Protein AF-0000000085142571 (afdb_homodimer)

pLDDT: mean 86.68, std 14.61, range [36.44, 98.44]

Nearest PDB structures (foldseek):
  4x43-assembly1_A  TM=5.283E-01  e=1.039E+00  Escherichia coli K-12
  8cht-assembly2_B  TM=5.221E-01  e=3.165E+00  Homo sapiens
  8cht-assembly1_A  TM=5.133E-01  e=3.912E+00  Homo sapiens
  7ph9-assembly1_n  TM=3.260E-01  e=3.337E+00  Mycoplasmoides pneumoniae M129
  4x43-assembly1_A  TM=5.285E-01  e=1.213E+00  Escherichia coli K-12

Radius of gyration: 25.86 Å; Cα contacts (8 Å, |Δi|>4): 645; chains: 2; bounding box: 48×78×52 Å

Solvent-accessible surface area (backbone atoms only — not comparable to full-atom values): 22978 Å² total; per-residue (Å²): 127,81,71,78,67,55,71,68,52,44,51,52,36,44,64,68,54,64,70,71,61,43,35,54,65,55,51,48,50,47,40,29,74,77,50,57,31,42,82,41,68,65,66,45,51,49,84,49,53,63,73,64,31,57,56,51,68,77,90,43,46,77,48,39,33,32,30,62,48,61,61,52,44,51,50,29,34,22,66,75,51,73,29,59,67,49,37,48,52,50,49,46,52,52,49,51,52,51,51,58,50,30,73,70,36,83,79,61,62,54,67,70,52,48,47,51,44,27,65,67,74,65,47,57,73,85,50,34,53,36,50,48,52,54,46,29,14,73,69,50,54,26,30,35,42,39,35,28,32,54,97,62,22,29,45,33,67,48,64,41,33,78,46,24,59,62,60,43,46,51,43,31,25,65,49,35,47,34,65,78,51,92,87,52,54,90,63,36,71,49,20,48,82,92,37,83,84,29,65,54,33,46,50,20,45,51,34,14,40,75,70,62,69,72,127,80,71,80,66,55,71,68,54,44,52,51,37,44,65,70,53,63,72,71,63,43,34,55,66,54,51,49,51,47,40,30,74,76,50,57,32,42,81,41,67,65,66,45,51,51,82,49,51,64,72,63,30,58,58,52,70,77,90,44,47,77,49,40,33,31,30,60,49,61,60,52,45,52,50,28,34,22,66,75,51,72,29,60,68,49,37,47,51,50,49,47,52,52,47,51,51,50,52,59,51,30,73,70,37,86,77,60,60,53,68,70,52,46,44,50,45,27,66,70,74,63,46,57,75,86,50,34,49,37,51,48,50,53,47,29,14,73,67,50,54,27,31,34,40,40,34,28,33,54,97,64,22,29,46,35,68,48,62,42,33,79,45,24,59,63,59,42,48,51,44,30,24,65,50,36,48,35,64,79,50,92,88,52,55,90,60,37,72,48,21,48,81,90,37,83,84,29,66,56,32,46,51,21,45,51,34,14,39,77,70,62,68,72

Sequence (428 aa):
MTAPGSTADLVRRWESAARPNPTATDVGSLLEECYRARPLAREILSGGHLQHDEELRNHTEKVLWTVTDTVTLLHFARHAFGSLDAYLLHLESEREDADAAAEWDEGAERADVAYWTGLESQVPEEDHPYGLVLTQHALGQRVTAILEVEDGAVTGFKVEGVLGQMVDEHLEGLVGFPEPDPDFGEAVPVMRRGDPDDEMFVRHLRHAARLGLIMTAPGSTADLVRRWESAARPNPTATDVGSLLEECYRARPLAREILSGGHLQHDEELRNHTEKVLWTVTDTVTLLHFARHAFGSLDAYLLHLESEREDADAAAEWDEGAERADVAYWTGLESQVPEEDHPYGLVLTQHALGQRVTAILEVEDGAVTGFKVEGVLGQMVDEHLEGLVGFPEPDPDFGEAVPVMRRGDPDDEMFVRHLRHAARLGLI

Foldseek 3Di:
DPDPDDLVVLLVVCVVLVDDFAFPVVLVVVCCVVQVKDWDDPLLCPDCNQCVPQQDDNVFDKTKIKHQDPVSLLVLLCVVQVHSVSSVVVVVVVVVVVVVVVVVVPPDDDLLCVLVVCLVPNPDPSNNSNSVQLSCQAVSRMKMKIFTDDPRGTQDIDITHPSCVVVVLLCLQRHNHDDDDPVRRPNHDHFDRSDSPTPSNSSNSVSVVVVVSD/DPDPDDLVVLLVVCVVLVDDFAFPVVLQVVCCVVQVKDWDDPLLCPDCNQCPPQQDDNVFDKTKIKHQDPVSLLVLLCVVQVHSVSSVVVVVVVVVVVVVVVVVVPPDDDLLCVLVVCLVPNPDPSNNSNSVQLSCQAVSRMKMKIFTDDPRGTQDIDMTHPSCVVVVLLCLQRHNHDDDDPVRGPNHDHFDRSDSPTPSNSSNSVSVVVVVSD

Structure (mmCIF, N/CA/C/O backbone):
data_AF-0000000085142571-model_v1
#
loop_
_entity.id
_entity.type
_entity.pdbx_description
1 polymer 'Uncharacterized protein'
#
loop_
_atom_site.group_PDB
_atom_site.id
_atom_site.type_symbol
_atom_site.label_atom_id
_atom_site.label_alt_id
_atom_site.label_comp_id
_atom_site.label_asym_id
_atom_site.label_entity_id
_atom_site.label_seq_id
_atom_site.pdbx_PDB_ins_code
_atom_site.Cartn_x
_atom_site.Cartn_y
_atom_site.Cartn_z
_atom_site.occupancy
_atom_site.B_iso_or_equiv
_atom_site.auth_seq_id
_atom_site.auth_comp_id
_atom_site.auth_asym_id
_atom_site.auth_atom_id
_atom_site.pdbx_PDB_model_num
ATOM 1 N N . MET A 1 1 ? -23.984 17.219 11.289 1 37.28 1 MET A N 1
ATOM 2 C CA . MET A 1 1 ? -23.031 18.297 11.469 1 37.28 1 MET A CA 1
ATOM 3 C C . MET A 1 1 ? -23.656 19.641 11.102 1 37.28 1 MET A C 1
ATOM 5 O O . MET A 1 1 ? -24.219 19.797 10.016 1 37.28 1 MET A O 1
ATOM 9 N N . THR A 1 2 ? -24.078 20.375 12.023 1 44.19 2 THR A N 1
ATOM 10 C CA . THR A 1 2 ? -24.75 21.656 11.82 1 44.19 2 THR A CA 1
ATOM 11 C C . THR A 1 2 ? -24 22.5 10.789 1 44.19 2 THR A C 1
ATOM 13 O O . THR A 1 2 ? -22.781 22.469 10.727 1 44.19 2 THR A O 1
ATOM 16 N N . ALA A 1 3 ? -24.609 22.906 9.719 1 53.22 3 ALA A N 1
ATOM 17 C CA . ALA A 1 3 ? -24.125 23.812 8.672 1 53.22 3 ALA A CA 1
ATOM 18 C C . ALA A 1 3 ? -23.25 24.906 9.25 1 53.22 3 ALA A C 1
ATOM 20 O O . ALA A 1 3 ? -23.547 25.453 10.312 1 53.22 3 ALA A O 1
ATOM 21 N N . PRO A 1 4 ? -21.922 24.906 8.789 1 61.03 4 PRO A N 1
ATOM 22 C CA . PRO A 1 4 ? -21.109 26 9.344 1 61.03 4 PRO A CA 1
ATOM 23 C C . PRO A 1 4 ? -21.812 27.359 9.289 1 61.03 4 PRO A C 1
ATOM 25 O O . PRO A 1 4 ? -22.641 27.594 8.398 1 61.03 4 PRO A O 1
ATOM 28 N N . GLY A 1 5 ? -22.219 27.922 10.422 1 70.31 5 GLY A N 1
ATOM 29 C CA . GLY A 1 5 ? -22.766 29.266 10.508 1 70.31 5 GLY A CA 1
ATOM 30 C C . GLY A 1 5 ? -22.094 30.234 9.555 1 70.31 5 GLY A C 1
ATOM 31 O O . GLY A 1 5 ? -21.203 29.859 8.789 1 70.31 5 GLY A O 1
ATOM 32 N N . SER A 1 6 ? -22.562 31.5 9.406 1 89.12 6 SER A N 1
ATOM 33 C CA . SER A 1 6 ? -21.969 32.562 8.602 1 89.12 6 SER A CA 1
ATOM 34 C C . SER A 1 6 ? -20.531 32.812 9.016 1 89.12 6 SER A C 1
ATOM 36 O O . SER A 1 6 ? -20.094 32.406 10.094 1 89.12 6 SER A O 1
ATOM 38 N N . THR A 1 7 ? -19.766 33.375 8.078 1 92.88 7 THR A N 1
ATOM 39 C CA . THR A 1 7 ? -18.391 33.719 8.367 1 92.88 7 THR A CA 1
ATOM 40 C C . THR A 1 7 ? -18.297 34.562 9.633 1 92.88 7 THR A C 1
ATOM 42 O O . THR A 1 7 ? -17.422 34.375 10.469 1 92.88 7 THR A O 1
ATOM 45 N N . ALA A 1 8 ? -19.188 35.469 9.727 1 91.62 8 ALA A N 1
ATOM 46 C CA . ALA A 1 8 ? -19.219 36.344 10.898 1 91.62 8 ALA A CA 1
ATOM 47 C C . ALA A 1 8 ? -19.406 35.531 12.18 1 91.62 8 ALA A C 1
ATOM 49 O O . ALA A 1 8 ? -18.781 35.812 13.203 1 91.62 8 ALA A O 1
ATOM 50 N N . ASP A 1 9 ? -20.281 34.625 12.141 1 94.5 9 ASP A N 1
ATOM 51 C CA . ASP A 1 9 ? -20.516 33.75 13.281 1 94.5 9 ASP A CA 1
ATOM 52 C C . ASP A 1 9 ? -19.281 32.938 13.617 1 94.5 9 ASP A C 1
ATOM 54 O O . ASP A 1 9 ? -18.922 32.781 14.789 1 94.5 9 ASP A O 1
ATOM 58 N N . LEU A 1 10 ? -18.641 32.469 12.672 1 95.38 10 LEU A N 1
ATOM 59 C CA . LEU A 1 10 ? -17.438 31.672 12.867 1 95.38 10 LEU A CA 1
ATOM 60 C C . LEU A 1 10 ? -16.344 32.5 13.531 1 95.38 10 LEU A C 1
ATOM 62 O O . LEU A 1 10 ? -15.648 32.031 14.43 1 95.38 10 LEU A O 1
ATOM 66 N N . VAL A 1 11 ? -16.188 33.719 13.07 1 95 11 VAL A N 1
ATOM 67 C CA . VAL A 1 11 ? -15.164 34.594 13.625 1 95 11 VAL A CA 1
ATOM 68 C C . VAL A 1 11 ? -15.461 34.875 15.102 1 95 11 VAL A C 1
ATOM 70 O O . VAL A 1 11 ? -14.555 34.812 15.938 1 95 11 VAL A O 1
ATOM 73 N N . ARG A 1 12 ? -16.719 35.094 15.375 1 94.5 12 ARG A N 1
ATOM 74 C CA . ARG A 1 12 ? -17.125 35.344 16.766 1 94.5 12 ARG A CA 1
ATOM 75 C C . ARG A 1 12 ? -16.797 34.125 17.641 1 94.5 12 ARG A C 1
ATOM 77 O O . ARG A 1 12 ? -16.266 34.281 18.734 1 94.5 12 ARG A O 1
ATOM 84 N N . ARG A 1 13 ? -17.141 33 17.188 1 95.25 13 ARG A N 1
ATOM 85 C CA . ARG A 1 13 ? -16.875 31.766 17.938 1 95.25 13 ARG A CA 1
ATOM 86 C C . ARG A 1 13 ? -15.375 31.594 18.156 1 95.25 13 ARG A C 1
ATOM 88 O O . ARG A 1 13 ? -14.945 31.156 19.219 1 95.25 13 ARG A O 1
ATOM 95 N N . TRP A 1 14 ? -14.648 31.859 17.141 1 95.12 14 TRP A N 1
ATOM 96 C CA . TRP A 1 14 ? -13.195 31.734 17.203 1 95.12 14 TRP A CA 1
ATOM 97 C C . TRP A 1 14 ? -12.602 32.688 18.234 1 95.12 14 TRP A C 1
ATOM 99 O O . TRP A 1 14 ? -11.773 32.281 19.047 1 95.12 14 TRP A O 1
ATOM 109 N N . GLU A 1 15 ? -13.031 33.938 18.219 1 94.31 15 GLU A N 1
ATOM 110 C CA . GLU A 1 15 ? -12.57 34.938 19.172 1 94.31 15 GLU A CA 1
ATOM 111 C C . GLU A 1 15 ? -12.922 34.5 20.609 1 94.31 15 GLU A C 1
ATOM 113 O O . GLU A 1 15 ? -12.117 34.688 21.531 1 94.31 15 GLU A O 1
ATOM 118 N N . SER A 1 16 ? -14.016 33.906 20.703 1 93.88 16 SER A N 1
ATOM 119 C CA . SER A 1 16 ? -14.492 33.5 22.016 1 93.88 16 SER A CA 1
ATOM 120 C C . SER A 1 16 ? -13.719 32.312 22.531 1 93.88 16 SER A C 1
ATOM 122 O O . SER A 1 16 ? -13.445 32.219 23.734 1 93.88 16 SER A O 1
ATOM 124 N N . ALA A 1 17 ? -13.438 31.406 21.688 1 92.25 17 ALA A N 1
ATOM 125 C CA . ALA A 1 17 ? -12.734 30.188 22.078 1 92.25 17 ALA A CA 1
ATOM 126 C C . ALA A 1 17 ? -11.305 30.5 22.516 1 92.25 17 ALA A C 1
ATOM 128 O O . ALA A 1 17 ? -10.781 29.859 23.438 1 92.25 17 ALA A O 1
ATOM 129 N N . ALA A 1 18 ? -10.648 31.484 21.859 1 87.38 18 ALA A N 1
ATOM 130 C CA . ALA A 1 18 ? -9.289 31.922 22.188 1 87.38 18 ALA A CA 1
ATOM 131 C C . ALA A 1 18 ? -8.367 30.734 22.422 1 87.38 18 ALA A C 1
ATOM 133 O O . ALA A 1 18 ? -7.664 30.656 23.438 1 87.38 18 ALA A O 1
ATOM 134 N N . ARG A 1 19 ? -8.312 29.906 21.547 1 88 19 ARG A N 1
ATOM 135 C CA . ARG A 1 19 ? -7.543 28.672 21.719 1 88 19 ARG A CA 1
ATOM 136 C C . ARG A 1 19 ? -6.09 28.891 21.312 1 88 19 ARG A C 1
ATOM 138 O O . ARG A 1 19 ? -5.805 29.359 20.219 1 88 19 ARG A O 1
ATOM 145 N N . PRO A 1 20 ? -5.305 28.531 22.234 1 91 20 PRO A N 1
ATOM 146 C CA . PRO A 1 20 ? -3.896 28.578 21.828 1 91 20 PRO A CA 1
ATOM 147 C C . PRO A 1 20 ? -3.531 27.484 20.844 1 91 20 PRO A C 1
ATOM 149 O O . PRO A 1 20 ? -4.258 26.484 20.703 1 91 20 PRO A O 1
ATOM 152 N N . ASN A 1 21 ? -2.402 27.75 20.172 1 94.94 21 ASN A N 1
ATOM 153 C CA . ASN A 1 21 ? -1.902 26.672 19.312 1 94.94 21 ASN A CA 1
ATOM 154 C C . ASN A 1 21 ? -1.545 25.422 20.141 1 94.94 21 ASN A C 1
ATOM 156 O O . ASN A 1 21 ? -0.996 25.531 21.234 1 94.94 21 ASN A O 1
ATOM 160 N N . PRO A 1 22 ? -1.848 24.281 19.547 1 96.94 22 PRO A N 1
ATOM 161 C CA . PRO A 1 22 ? -1.506 23.031 20.25 1 96.94 22 PRO A CA 1
ATOM 162 C C . PRO A 1 22 ? -0.006 22.75 20.25 1 96.94 22 PRO A C 1
ATOM 164 O O . PRO A 1 22 ? 0.717 23.234 19.375 1 96.94 22 PRO A O 1
ATOM 167 N N . THR A 1 23 ? 0.436 22 21.234 1 97.5 23 THR A N 1
ATOM 168 C CA . THR A 1 23 ? 1.826 21.547 21.266 1 97.5 23 THR A CA 1
ATOM 169 C C . THR A 1 23 ? 2.057 20.406 20.281 1 97.5 23 THR A C 1
ATOM 171 O O . THR A 1 23 ? 1.104 19.797 19.812 1 97.5 23 THR A O 1
ATOM 174 N N . ALA A 1 24 ? 3.334 20.172 19.984 1 96.81 24 ALA A N 1
ATOM 175 C CA . ALA A 1 24 ? 3.678 19.047 19.125 1 96.81 24 ALA A CA 1
ATOM 176 C C . ALA A 1 24 ? 3.191 17.734 19.719 1 96.81 24 ALA A C 1
ATOM 178 O O . ALA A 1 24 ? 2.748 16.844 19 1 96.81 24 ALA A O 1
ATOM 179 N N . THR A 1 25 ? 3.262 17.641 21 1 96.12 25 THR A N 1
ATOM 180 C CA . THR A 1 25 ? 2.82 16.438 21.688 1 96.12 25 THR A CA 1
ATOM 181 C C . THR A 1 25 ? 1.311 16.266 21.562 1 96.12 25 THR A C 1
ATOM 183 O O . THR A 1 25 ? 0.832 15.148 21.312 1 96.12 25 THR A O 1
ATOM 186 N N . ASP A 1 26 ? 0.555 17.328 21.672 1 96.19 26 ASP A N 1
ATOM 187 C CA . ASP A 1 26 ? -0.895 17.281 21.5 1 96.19 26 ASP A CA 1
ATOM 188 C C . ASP A 1 26 ? -1.276 16.781 20.109 1 96.19 26 ASP A C 1
ATOM 190 O O . ASP A 1 26 ? -2.131 15.914 19.969 1 96.19 26 ASP A O 1
ATOM 194 N N . VAL A 1 27 ? -0.644 17.391 19.188 1 97.88 27 VAL A N 1
ATOM 195 C CA . VAL A 1 27 ? -0.959 17.047 17.812 1 97.88 27 VAL A CA 1
ATOM 196 C C . VAL A 1 27 ? -0.549 15.602 17.531 1 97.88 27 VAL A C 1
ATOM 198 O O . VAL A 1 27 ? -1.288 14.859 16.875 1 97.88 27 VAL A O 1
ATOM 201 N N . GLY A 1 28 ? 0.648 15.227 18 1 96.69 28 GLY A N 1
ATOM 202 C CA . GLY A 1 28 ? 1.093 13.852 17.859 1 96.69 28 GLY A CA 1
ATOM 203 C C . GLY A 1 28 ? 0.12 12.844 18.438 1 96.69 28 GLY A C 1
ATOM 204 O O . GLY A 1 28 ? -0.197 11.836 17.797 1 96.69 28 GLY A O 1
ATOM 205 N N . SER A 1 29 ? -0.349 13.125 19.625 1 96.38 29 SER A N 1
ATOM 206 C CA . SER A 1 29 ? -1.313 12.242 20.281 1 96.38 29 SER A CA 1
ATOM 207 C C . SER A 1 29 ? -2.596 12.125 19.469 1 96.38 29 SER A C 1
ATOM 209 O O . SER A 1 29 ? -3.152 11.031 19.328 1 96.38 29 SER A O 1
ATOM 211 N N . LEU A 1 30 ? -3.027 13.219 18.984 1 96.12 30 LEU A N 1
ATOM 212 C CA . LEU A 1 30 ? -4.223 13.227 18.156 1 96.12 30 LEU A CA 1
ATOM 213 C C . LEU A 1 30 ? -4.023 12.367 16.906 1 96.12 30 LEU A C 1
ATOM 215 O O . LEU A 1 30 ? -4.883 11.562 16.547 1 96.12 30 LEU A O 1
ATOM 219 N N . LEU A 1 31 ? -2.902 12.586 16.234 1 97.44 31 LEU A N 1
ATOM 220 C CA . LEU A 1 31 ? -2.607 11.844 15.008 1 97.44 31 LEU A CA 1
ATOM 221 C C . LEU A 1 31 ? -2.508 10.352 15.289 1 97.44 31 LEU A C 1
ATOM 223 O O . LEU A 1 31 ? -2.943 9.531 14.477 1 97.44 31 LEU A O 1
ATOM 227 N N . GLU A 1 32 ? -1.934 10.023 16.391 1 95 32 GLU A N 1
ATOM 228 C CA . GLU A 1 32 ? -1.836 8.625 16.797 1 95 32 GLU A CA 1
ATOM 229 C C . GLU A 1 32 ? -3.213 8.031 17.078 1 95 32 GLU A C 1
ATOM 231 O O . GLU A 1 32 ? -3.555 6.961 16.578 1 95 32 GLU A O 1
ATOM 236 N N . GLU A 1 33 ? -4.008 8.688 17.844 1 94.75 33 GLU A N 1
ATOM 237 C CA . GLU A 1 33 ? -5.305 8.188 18.297 1 94.75 33 GLU A CA 1
ATOM 238 C C . GLU A 1 33 ? -6.309 8.133 17.141 1 94.75 33 GLU A C 1
ATOM 240 O O . GLU A 1 33 ? -7.055 7.16 17 1 94.75 33 GLU A O 1
ATOM 245 N N . CYS A 1 34 ? -6.277 9.148 16.312 1 95.88 34 CYS A N 1
ATOM 246 C CA . CYS A 1 34 ? -7.309 9.266 15.289 1 95.88 34 CYS A CA 1
ATOM 247 C C . CYS A 1 34 ? -6.91 8.523 14.016 1 95.88 34 CYS A C 1
ATOM 249 O O . CYS A 1 34 ? -7.77 8.055 13.273 1 95.88 34 CYS A O 1
ATOM 251 N N . TYR A 1 35 ? -5.598 8.43 13.797 1 96.5 35 TYR A N 1
ATOM 252 C CA . TYR A 1 35 ? -5.203 7.969 12.469 1 96.5 35 TYR A CA 1
ATOM 253 C C . TYR A 1 35 ? -4.133 6.887 12.555 1 96.5 35 TYR A C 1
ATOM 255 O O . TYR A 1 35 ? -3.555 6.492 11.539 1 96.5 35 TYR A O 1
ATOM 263 N N . ARG A 1 36 ? -3.748 6.504 13.742 1 92.94 36 ARG A N 1
ATOM 264 C CA . ARG A 1 36 ? -2.723 5.488 13.969 1 92.94 36 ARG A CA 1
ATOM 265 C C . ARG A 1 36 ? -1.383 5.93 13.383 1 92.94 36 ARG A C 1
ATOM 267 O O . ARG A 1 36 ? -0.665 5.125 12.789 1 92.94 36 ARG A O 1
ATOM 274 N N . ALA A 1 37 ? -1.153 7.172 13.438 1 94.62 37 ALA A N 1
ATOM 275 C CA . ALA A 1 37 ? 0.132 7.711 12.992 1 94.62 37 ALA A CA 1
ATOM 276 C C . ALA A 1 37 ? 1.246 7.336 13.961 1 94.62 37 ALA A C 1
ATOM 278 O O . ALA A 1 37 ? 0.986 7.047 15.133 1 94.62 37 ALA A O 1
ATOM 279 N N . ARG A 1 38 ? 2.479 7.309 13.469 1 91 38 ARG A N 1
ATOM 280 C CA . ARG A 1 38 ? 3.678 7.105 14.273 1 91 38 ARG A CA 1
ATOM 281 C C . ARG A 1 38 ? 4.75 8.133 13.93 1 91 38 ARG A C 1
ATOM 283 O O . ARG A 1 38 ? 4.746 8.703 12.836 1 91 38 ARG A O 1
ATOM 290 N N . PRO A 1 39 ? 5.648 8.32 14.844 1 90.31 39 PRO A N 1
ATOM 291 C CA . PRO A 1 39 ? 6.738 9.25 14.516 1 90.31 39 PRO A CA 1
ATOM 292 C C . PRO A 1 39 ? 7.609 8.75 13.359 1 90.31 39 PRO A C 1
ATOM 294 O O . PRO A 1 39 ? 7.809 7.543 13.211 1 90.31 39 PRO A O 1
ATOM 297 N N . LEU A 1 40 ? 8.016 9.625 12.578 1 87.75 40 LEU A N 1
ATOM 298 C CA . LEU A 1 40 ? 8.969 9.367 11.516 1 87.75 40 LEU A CA 1
ATOM 299 C C . LEU A 1 40 ? 10.266 10.141 11.742 1 87.75 40 LEU A C 1
ATOM 301 O O . LEU A 1 40 ? 10.227 11.344 12.008 1 87.75 40 LEU A O 1
ATOM 305 N N . ALA A 1 41 ? 11.328 9.438 11.602 1 82 41 ALA A N 1
ATOM 306 C CA . ALA A 1 41 ? 12.617 10.086 11.812 1 82 41 ALA A CA 1
ATOM 307 C C . ALA A 1 41 ? 12.875 11.148 10.75 1 82 41 ALA A C 1
ATOM 309 O O . ALA A 1 41 ? 12.664 10.906 9.555 1 82 41 ALA A O 1
ATOM 310 N N . ARG A 1 42 ? 13.414 12.258 11.203 1 80.31 42 ARG A N 1
ATOM 311 C CA . ARG A 1 42 ? 13.648 13.383 10.305 1 80.31 42 ARG A CA 1
ATOM 312 C C . ARG A 1 42 ? 14.703 13.039 9.258 1 80.31 42 ARG A C 1
ATOM 314 O O . ARG A 1 42 ? 14.656 13.555 8.133 1 80.31 42 ARG A O 1
ATOM 321 N N . GLU A 1 43 ? 15.57 12.227 9.562 1 74.94 43 GLU A N 1
ATOM 322 C CA . GLU A 1 43 ? 16.703 11.859 8.711 1 74.94 43 GLU A CA 1
ATOM 323 C C . GLU A 1 43 ? 16.219 11.156 7.441 1 74.94 43 GLU A C 1
ATOM 325 O O . GLU A 1 43 ? 16.922 11.148 6.426 1 74.94 43 GLU A O 1
ATOM 330 N N . ILE A 1 44 ? 15.055 10.562 7.609 1 74.25 44 ILE A N 1
ATOM 331 C CA . ILE A 1 44 ? 14.516 9.852 6.453 1 74.25 44 ILE A CA 1
ATOM 332 C C . ILE A 1 44 ? 14.219 10.844 5.332 1 74.25 44 ILE A C 1
ATOM 334 O O . ILE A 1 44 ? 14.398 10.523 4.152 1 74.25 44 ILE A O 1
ATOM 338 N N . LEU A 1 45 ? 13.758 11.914 5.781 1 70.75 45 LEU A N 1
ATOM 339 C CA . LEU A 1 45 ? 13.477 12.953 4.793 1 70.75 45 LEU A CA 1
ATOM 340 C C . LEU A 1 45 ? 14.641 13.922 4.672 1 70.75 45 LEU A C 1
ATOM 342 O O . LEU A 1 45 ? 14.578 14.891 3.908 1 70.75 45 LEU A O 1
ATOM 346 N N . SER A 1 46 ? 15.742 13.453 5.512 1 58.56 46 SER A N 1
ATOM 347 C CA . SER A 1 46 ? 16.906 14.336 5.625 1 58.56 46 SER A CA 1
ATOM 348 C C . SER A 1 46 ? 17.766 14.289 4.363 1 58.56 46 SER A C 1
ATOM 350 O O . SER A 1 46 ? 17.609 13.391 3.533 1 58.56 46 SER A O 1
ATOM 352 N N . GLY A 1 47 ? 18.328 15.258 3.754 1 56.94 47 GLY A N 1
ATOM 353 C CA . GLY A 1 47 ? 19.203 15.484 2.615 1 56.94 47 GLY A CA 1
ATOM 354 C C . GLY A 1 47 ? 18.859 16.734 1.834 1 56.94 47 GLY A C 1
ATOM 355 O O . GLY A 1 47 ? 19.125 16.812 0.631 1 56.94 47 GLY A O 1
ATOM 356 N N . GLY A 1 48 ? 18.312 17.422 2.576 1 63.94 48 GLY A N 1
ATOM 357 C CA . GLY A 1 48 ? 18.031 18.719 1.973 1 63.94 48 GLY A CA 1
ATOM 358 C C . GLY A 1 48 ? 16.578 18.859 1.551 1 63.94 48 GLY A C 1
ATOM 359 O O . GLY A 1 48 ? 16.109 19.969 1.277 1 63.94 48 GLY A O 1
ATOM 360 N N . HIS A 1 49 ? 15.781 17.719 1.694 1 71.5 49 HIS A N 1
ATOM 361 C CA . HIS A 1 49 ? 14.43 17.781 1.146 1 71.5 49 HIS A CA 1
ATOM 362 C C . HIS A 1 49 ? 13.516 18.625 2.035 1 71.5 49 HIS A C 1
ATOM 364 O O . HIS A 1 49 ? 12.719 19.422 1.538 1 71.5 49 HIS A O 1
ATOM 370 N N . LEU A 1 50 ? 13.742 18.422 3.295 1 77.5 50 LEU A N 1
ATOM 371 C CA . LEU A 1 50 ? 12.945 19.234 4.207 1 77.5 50 LEU A CA 1
ATOM 372 C C . LEU A 1 50 ? 13.398 20.688 4.18 1 77.5 50 LEU A C 1
ATOM 374 O O . LEU A 1 50 ? 12.57 21.594 4.223 1 77.5 50 LEU A O 1
ATOM 378 N N . GLN A 1 51 ? 14.703 20.812 3.998 1 75.81 51 GLN A N 1
ATOM 379 C CA . GLN A 1 51 ? 15.266 22.156 4.039 1 75.81 51 GLN A CA 1
ATOM 380 C C . GLN A 1 51 ? 14.969 22.922 2.752 1 75.81 51 GLN A C 1
ATOM 382 O O . GLN A 1 51 ? 14.859 24.156 2.764 1 75.81 51 GLN A O 1
ATOM 387 N N . HIS A 1 52 ? 14.734 22.188 1.744 1 80.81 52 HIS A N 1
ATOM 388 C CA . HIS A 1 52 ? 14.547 22.859 0.459 1 80.81 52 HIS A CA 1
ATOM 389 C C . HIS A 1 52 ? 13.086 22.859 0.039 1 80.81 52 HIS A C 1
ATOM 391 O O . HIS A 1 52 ? 12.758 23.219 -1.091 1 80.81 52 HIS A O 1
ATOM 397 N N . ASP A 1 53 ? 12.336 22.453 0.944 1 87.94 53 ASP A N 1
ATOM 398 C CA . ASP A 1 53 ? 10.914 22.484 0.635 1 87.94 53 ASP A CA 1
ATOM 399 C C . ASP A 1 53 ? 10.367 23.906 0.726 1 87.94 53 ASP A C 1
ATOM 401 O O . ASP A 1 53 ? 10.336 24.5 1.807 1 87.94 53 ASP A O 1
ATOM 405 N N . GLU A 1 54 ? 9.883 24.453 -0.318 1 90.94 54 GLU A N 1
ATOM 406 C CA . GLU A 1 54 ? 9.484 25.844 -0.432 1 90.94 54 GLU A CA 1
ATOM 407 C C . GLU A 1 54 ? 8.203 26.125 0.349 1 90.94 54 GLU A C 1
ATOM 409 O O . GLU A 1 54 ? 7.879 27.281 0.627 1 90.94 54 GLU A O 1
ATOM 414 N N . GLU A 1 55 ? 7.523 25.078 0.712 1 94.69 55 GLU A N 1
ATOM 415 C CA . GLU A 1 55 ? 6.27 25.266 1.436 1 94.69 55 GLU A CA 1
ATOM 416 C C . GLU A 1 55 ? 6.496 25.266 2.943 1 94.69 55 GLU A C 1
ATOM 418 O O . GLU A 1 55 ? 5.57 25.531 3.717 1 94.69 55 GLU A O 1
ATOM 423 N N . LEU A 1 56 ? 7.719 24.969 3.344 1 94.38 56 LEU A N 1
ATOM 424 C CA . LEU A 1 56 ? 8.055 24.906 4.762 1 94.38 56 LEU A CA 1
ATOM 425 C C . LEU A 1 56 ? 8.984 26.031 5.16 1 94.38 56 LEU A C 1
ATOM 427 O O . LEU A 1 56 ? 9.875 26.422 4.391 1 94.38 56 LEU A O 1
ATOM 431 N N . ARG A 1 57 ? 8.797 26.484 6.398 1 94 57 ARG A N 1
ATOM 432 C CA . ARG A 1 57 ? 9.664 27.547 6.906 1 94 57 ARG A CA 1
ATOM 433 C C . ARG A 1 57 ? 10.984 26.984 7.41 1 94 57 ARG A C 1
ATOM 435 O O . ARG A 1 57 ? 11.008 26.016 8.18 1 94 57 ARG A O 1
ATOM 442 N N . ASN A 1 58 ? 12.031 27.656 7.125 1 89.5 58 ASN A N 1
ATOM 443 C CA . ASN A 1 58 ? 13.367 27.125 7.383 1 89.5 58 ASN A CA 1
ATOM 444 C C . ASN A 1 58 ? 13.742 27.234 8.852 1 89.5 58 ASN A C 1
ATOM 446 O O . ASN A 1 58 ? 14.523 26.438 9.367 1 89.5 58 ASN A O 1
ATOM 450 N N . HIS A 1 59 ? 13.211 28.219 9.555 1 90.31 59 HIS A N 1
ATOM 451 C CA . HIS A 1 59 ? 13.68 28.516 10.906 1 90.31 59 HIS A CA 1
ATOM 452 C C . HIS A 1 59 ? 12.914 27.703 11.945 1 90.31 59 HIS A C 1
ATOM 454 O O . HIS A 1 59 ? 13.195 27.797 13.141 1 90.31 59 HIS A O 1
ATOM 460 N N . THR A 1 60 ? 11.961 26.875 11.492 1 93.5 60 THR A N 1
ATOM 461 C CA . THR A 1 60 ? 11.141 26.125 12.43 1 93.5 60 THR A CA 1
ATOM 462 C C . THR A 1 60 ? 11.711 24.719 12.625 1 93.5 60 THR A C 1
ATOM 464 O O . THR A 1 60 ? 12.352 24.172 11.734 1 93.5 60 THR A O 1
ATOM 467 N N . GLU A 1 61 ? 11.477 24.219 13.766 1 93.94 61 GLU A N 1
ATOM 468 C CA . GLU A 1 61 ? 11.727 22.797 14 1 93.94 61 GLU A CA 1
ATOM 469 C C . GLU A 1 61 ? 10.656 21.938 13.344 1 93.94 61 GLU A C 1
ATOM 471 O O . GLU A 1 61 ? 9.469 22.25 13.406 1 93.94 61 GLU A O 1
ATOM 476 N N . LYS A 1 62 ? 11.133 20.844 12.719 1 94.88 62 LYS A N 1
ATOM 477 C CA . LYS A 1 62 ? 10.195 19.938 12.055 1 94.88 62 LYS A CA 1
ATOM 478 C C . LYS A 1 62 ? 10 18.656 12.859 1 94.88 62 LYS A C 1
ATOM 480 O O . LYS A 1 62 ? 10.969 18.047 13.312 1 94.88 62 LYS A O 1
ATOM 485 N N . VAL A 1 63 ? 8.805 18.266 13.086 1 94.94 63 VAL A N 1
ATOM 486 C CA . VAL A 1 63 ? 8.422 16.984 13.672 1 94.94 63 VAL A CA 1
ATOM 487 C C . VAL A 1 63 ? 7.543 16.203 12.695 1 94.94 63 VAL A C 1
ATOM 489 O O . VAL A 1 63 ? 6.551 16.734 12.188 1 94.94 63 VAL A O 1
ATOM 492 N N . LEU A 1 64 ? 7.902 14.977 12.445 1 94.12 64 LEU A N 1
ATOM 493 C CA . LEU A 1 64 ? 7.215 14.227 11.391 1 94.12 64 LEU A CA 1
ATOM 494 C C . LEU A 1 64 ? 6.406 13.078 11.984 1 94.12 64 LEU A C 1
ATOM 496 O O . LEU A 1 64 ? 6.871 12.391 12.891 1 94.12 64 LEU A O 1
ATOM 500 N N . TRP A 1 65 ? 5.234 12.93 11.477 1 94.81 65 TRP A N 1
ATOM 501 C CA . TRP A 1 65 ? 4.363 11.789 11.75 1 94.81 65 TRP A CA 1
ATOM 502 C C . TRP A 1 65 ? 3.906 11.125 10.461 1 94.81 65 TRP A C 1
ATOM 504 O O . TRP A 1 65 ? 3.652 11.812 9.461 1 94.81 65 TRP A O 1
ATOM 514 N N . THR A 1 66 ? 3.777 9.844 10.453 1 93.88 66 THR A N 1
ATOM 515 C CA . THR A 1 66 ? 3.398 9.164 9.219 1 93.88 66 THR A CA 1
ATOM 516 C C . THR A 1 66 ? 2.35 8.094 9.492 1 93.88 66 THR A C 1
ATOM 518 O O . THR A 1 66 ? 2.324 7.5 10.578 1 93.88 66 THR A O 1
ATOM 521 N N . VAL A 1 67 ? 1.469 7.914 8.547 1 94 67 VAL A N 1
ATOM 522 C CA . VAL A 1 67 ? 0.435 6.883 8.555 1 94 67 VAL A CA 1
ATOM 523 C C . VAL A 1 67 ? 0.736 5.84 7.48 1 94 67 VAL A C 1
ATOM 525 O O . VAL A 1 67 ? 0.857 6.172 6.301 1 94 67 VAL A O 1
ATOM 528 N N . THR A 1 68 ? 0.846 4.602 7.875 1 89.5 68 THR A N 1
ATOM 529 C CA . THR A 1 68 ? 1.052 3.51 6.93 1 89.5 68 THR A CA 1
ATOM 530 C C . THR A 1 68 ? 0.028 2.4 7.148 1 89.5 68 THR A C 1
ATOM 532 O O . THR A 1 68 ? 0.041 1.388 6.445 1 89.5 68 THR A O 1
ATOM 535 N N . ASP A 1 69 ? -0.875 2.572 8.125 1 88.81 69 ASP A N 1
ATOM 536 C CA . ASP A 1 69 ? -1.928 1.604 8.414 1 88.81 69 ASP A CA 1
ATOM 537 C C . ASP A 1 69 ? -2.914 1.501 7.254 1 88.81 69 ASP A C 1
ATOM 539 O O . ASP A 1 69 ? -3.6 2.473 6.93 1 88.81 69 ASP A O 1
ATOM 543 N N . THR A 1 70 ? -3.09 0.303 6.715 1 91.44 70 THR A N 1
ATOM 544 C CA . THR A 1 70 ? -3.857 0.093 5.492 1 91.44 70 THR A CA 1
ATOM 545 C C . THR A 1 70 ? -5.32 0.466 5.703 1 91.44 70 THR A C 1
ATOM 547 O O . THR A 1 70 ? -5.945 1.074 4.832 1 91.44 70 THR A O 1
ATOM 550 N N . VAL A 1 71 ? -5.875 0.091 6.836 1 94.06 71 VAL A N 1
ATOM 551 C CA . VAL A 1 71 ? -7.27 0.397 7.129 1 94.06 71 VAL A CA 1
ATOM 552 C C . VAL A 1 71 ? -7.477 1.91 7.125 1 94.06 71 VAL A C 1
ATOM 554 O O . VAL A 1 71 ? -8.391 2.416 6.461 1 94.06 71 VAL A O 1
ATOM 557 N N . THR A 1 72 ? -6.625 2.578 7.773 1 95.88 72 THR A N 1
ATOM 558 C CA . THR A 1 72 ? -6.715 4.031 7.855 1 95.88 72 THR A CA 1
ATOM 559 C C . THR A 1 72 ? -6.559 4.66 6.473 1 95.88 72 THR A C 1
ATOM 561 O O . THR A 1 72 ? -7.309 5.566 6.109 1 95.88 72 THR A O 1
ATOM 564 N N . LEU A 1 73 ? -5.645 4.18 5.676 1 95.81 73 LEU A N 1
ATOM 565 C CA . LEU A 1 73 ? -5.398 4.715 4.34 1 95.81 73 LEU A CA 1
ATOM 566 C C . LEU A 1 73 ? -6.605 4.492 3.436 1 95.81 73 LEU A C 1
ATOM 568 O O . LEU A 1 73 ? -6.949 5.355 2.627 1 95.81 73 LEU A O 1
ATOM 572 N N . LEU A 1 74 ? -7.25 3.383 3.562 1 96.31 74 LEU A N 1
ATOM 573 C CA . LEU A 1 74 ? -8.453 3.135 2.773 1 96.31 74 LEU A CA 1
ATOM 574 C C . LEU A 1 74 ? -9.586 4.055 3.207 1 96.31 74 LEU A C 1
ATOM 576 O O . LEU A 1 74 ? -10.391 4.484 2.379 1 96.31 74 LEU A O 1
ATOM 580 N N . HIS A 1 75 ? -9.641 4.383 4.52 1 97.62 75 HIS A N 1
ATOM 581 C CA . HIS A 1 75 ? -10.609 5.375 4.977 1 97.62 75 HIS A CA 1
ATOM 582 C C . HIS A 1 75 ? -10.305 6.75 4.395 1 97.62 75 HIS A C 1
ATOM 584 O O . HIS A 1 75 ? -11.219 7.496 4.039 1 97.62 75 HIS A O 1
ATOM 590 N N . PHE A 1 76 ? -8.984 7.051 4.344 1 98.12 76 PHE A N 1
ATOM 591 C CA . PHE A 1 76 ? -8.594 8.297 3.699 1 98.12 76 PHE A CA 1
ATOM 592 C C . PHE A 1 76 ? -9.07 8.336 2.254 1 98.12 76 PHE A C 1
ATOM 594 O O . PHE A 1 76 ? -9.602 9.352 1.794 1 98.12 76 PHE A O 1
ATOM 601 N N . ALA A 1 77 ? -8.906 7.246 1.533 1 97.5 77 ALA A N 1
ATOM 602 C CA . ALA A 1 77 ? -9.328 7.156 0.137 1 97.5 77 ALA A CA 1
ATOM 603 C C . ALA A 1 77 ? -10.836 7.352 0.001 1 97.5 77 ALA A C 1
ATOM 605 O O . ALA A 1 77 ? -11.289 8.102 -0.862 1 97.5 77 ALA A O 1
ATOM 606 N N . ARG A 1 78 ? -11.562 6.664 0.845 1 97 78 ARG A N 1
ATOM 607 C CA . ARG A 1 78 ? -13.016 6.809 0.832 1 97 78 ARG A CA 1
ATOM 608 C C . ARG A 1 78 ? -13.422 8.258 1.082 1 97 78 ARG A C 1
ATOM 610 O O . ARG A 1 78 ? -14.328 8.781 0.423 1 97 78 ARG A O 1
ATOM 617 N N . HIS A 1 79 ? -12.75 8.852 2.002 1 96.5 79 HIS A N 1
ATOM 618 C CA . HIS A 1 79 ? -13.031 10.242 2.326 1 96.5 79 HIS A CA 1
ATOM 619 C C . HIS A 1 79 ? -12.734 11.156 1.143 1 96.5 79 HIS A C 1
ATOM 621 O O . HIS A 1 79 ? -13.562 12 0.776 1 96.5 79 HIS A O 1
ATOM 627 N N . ALA A 1 80 ? -11.617 10.992 0.522 1 96.19 80 ALA A N 1
ATOM 628 C CA . ALA A 1 80 ? -11.141 11.891 -0.53 1 96.19 80 ALA A CA 1
ATOM 629 C C . ALA A 1 80 ? -11.961 11.727 -1.805 1 96.19 80 ALA A C 1
ATOM 631 O O . ALA A 1 80 ? -12.211 12.695 -2.52 1 96.19 80 ALA A O 1
ATOM 632 N N . PHE A 1 81 ? -12.5 10.508 -2.053 1 96.75 81 PHE A N 1
ATOM 633 C CA . PHE A 1 81 ? -13.086 10.258 -3.365 1 96.75 81 PHE A CA 1
ATOM 634 C C . PHE A 1 81 ? -14.555 9.883 -3.24 1 96.75 81 PHE A C 1
ATOM 636 O O . PHE A 1 81 ? -15.25 9.734 -4.246 1 96.75 81 PHE A O 1
ATOM 643 N N . GLY A 1 82 ? -14.992 9.719 -2.016 1 96.12 82 GLY A N 1
ATOM 644 C CA . GLY A 1 82 ? -16.391 9.414 -1.764 1 96.12 82 GLY A CA 1
ATOM 645 C C . GLY A 1 82 ? -16.656 7.926 -1.608 1 96.12 82 GLY A C 1
ATOM 646 O O . GLY A 1 82 ? -17.578 7.527 -0.9 1 96.12 82 GLY A O 1
ATOM 647 N N . SER A 1 83 ? -15.844 7.066 -2.367 1 97.38 83 SER A N 1
ATOM 648 C CA . SER A 1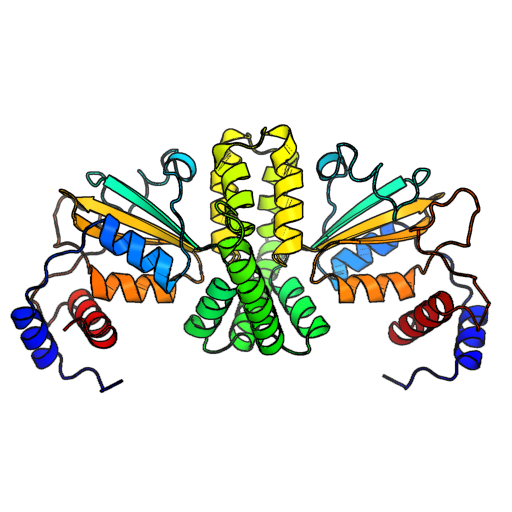 83 ? -15.914 5.613 -2.252 1 97.38 83 SER A CA 1
ATOM 649 C C . SER A 1 83 ? -14.617 4.961 -2.713 1 97.38 83 SER A C 1
ATOM 651 O O . SER A 1 83 ? -13.805 5.59 -3.393 1 97.38 83 SER A O 1
ATOM 653 N N . LEU A 1 84 ? -14.461 3.744 -2.348 1 96.94 84 LEU A N 1
ATOM 654 C CA . LEU A 1 84 ? -13.266 3.025 -2.771 1 96.94 84 LEU A CA 1
ATOM 655 C C . LEU A 1 84 ? -13.328 2.699 -4.262 1 96.94 84 LEU A C 1
ATOM 657 O O . LEU A 1 84 ? -12.305 2.684 -4.941 1 96.94 84 LEU A O 1
ATOM 661 N N . ASP A 1 85 ? -14.492 2.492 -4.781 1 96.5 85 ASP A N 1
ATOM 662 C CA . ASP A 1 85 ? -14.641 2.271 -6.215 1 96.5 85 ASP A CA 1
ATOM 663 C C . ASP A 1 85 ? -14.297 3.531 -7.004 1 96.5 85 ASP A C 1
ATOM 665 O O . ASP A 1 85 ? -13.672 3.453 -8.062 1 96.5 85 ASP A O 1
ATOM 669 N N . ALA A 1 86 ? -14.711 4.625 -6.492 1 97 86 ALA A N 1
ATOM 670 C CA . ALA A 1 86 ? -14.352 5.883 -7.141 1 97 86 ALA A CA 1
ATOM 671 C C . ALA A 1 86 ? -12.844 6.113 -7.09 1 97 86 ALA A C 1
ATOM 673 O O . ALA A 1 86 ? -12.25 6.605 -8.055 1 97 86 ALA A O 1
ATOM 674 N N . TYR A 1 87 ? -12.336 5.789 -5.961 1 96.75 87 TYR A N 1
ATOM 675 C CA . TYR A 1 87 ? -10.883 5.855 -5.832 1 96.75 87 TYR A CA 1
ATOM 676 C C . TYR A 1 87 ? -10.203 4.98 -6.879 1 96.75 87 TYR A C 1
ATOM 678 O O . TYR A 1 87 ? -9.281 5.426 -7.566 1 96.75 87 TYR A O 1
ATOM 686 N N . LEU A 1 88 ? -10.586 3.742 -7.035 1 96.44 88 LEU A N 1
ATOM 687 C CA . LEU A 1 88 ? -10.031 2.826 -8.023 1 96.44 88 LEU A CA 1
ATOM 688 C C . LEU A 1 88 ? -10.164 3.4 -9.43 1 96.44 88 LEU A C 1
ATOM 690 O O . LEU A 1 88 ? -9.219 3.359 -10.219 1 96.44 88 LEU A O 1
ATOM 694 N N . LEU A 1 89 ? -11.281 3.961 -9.719 1 96.06 89 LEU A N 1
ATOM 695 C CA . LEU A 1 89 ? -11.5 4.562 -11.031 1 96.06 89 LEU A CA 1
ATOM 696 C C . LEU A 1 89 ? -10.523 5.707 -11.273 1 96.06 89 LEU A C 1
ATOM 698 O O . LEU A 1 89 ? -10.016 5.867 -12.383 1 96.06 89 LEU A O 1
ATOM 702 N N . HIS A 1 90 ? -10.328 6.457 -10.289 1 94.25 90 HIS A N 1
ATOM 703 C CA . HIS A 1 90 ? -9.375 7.551 -10.383 1 94.25 90 HIS A CA 1
ATOM 704 C C . HIS A 1 90 ? -7.969 7.031 -10.68 1 94.25 90 HIS A C 1
ATOM 706 O O . HIS A 1 90 ? -7.301 7.527 -11.586 1 94.25 90 HIS A O 1
ATOM 712 N N . LEU A 1 91 ? -7.535 6.047 -9.961 1 93.5 91 LEU A N 1
ATOM 713 C CA . LEU A 1 91 ? -6.215 5.461 -10.156 1 93.5 91 LEU A CA 1
ATOM 714 C C . LEU A 1 91 ? -6.078 4.883 -11.555 1 93.5 91 LEU A C 1
ATOM 716 O O . LEU A 1 91 ? -5.02 4.988 -12.18 1 93.5 91 LEU A O 1
ATOM 720 N N . GLU A 1 92 ? -7.121 4.289 -12.039 1 93.62 92 GLU A N 1
ATOM 721 C CA . GLU A 1 92 ? -7.121 3.732 -13.383 1 93.62 92 GLU A CA 1
ATOM 722 C C . GLU A 1 92 ? -6.914 4.82 -14.438 1 93.62 92 GLU A C 1
ATOM 724 O O . GLU A 1 92 ? -6.16 4.633 -15.391 1 93.62 92 GLU A O 1
ATOM 729 N N . SER A 1 93 ? -7.617 5.855 -14.219 1 92.19 93 SER A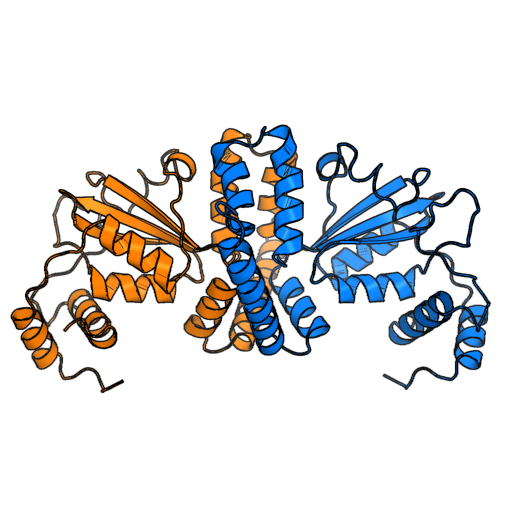 N 1
ATOM 730 C CA . SER A 1 93 ? -7.473 6.984 -15.133 1 92.19 93 SER A CA 1
ATOM 731 C C . SER A 1 93 ? -6.047 7.523 -15.125 1 92.19 93 SER A C 1
ATOM 733 O O . SER A 1 93 ? -5.469 7.789 -16.188 1 92.19 93 SER A O 1
ATOM 735 N N . GLU A 1 94 ? -5.492 7.691 -13.953 1 86.81 94 GLU A N 1
ATOM 736 C CA . GLU A 1 94 ? -4.117 8.172 -13.836 1 86.81 94 GLU A CA 1
ATOM 737 C C . GLU A 1 94 ? -3.139 7.207 -14.5 1 86.81 94 GLU A C 1
ATOM 739 O O . GLU A 1 94 ? -2.164 7.633 -15.117 1 86.81 94 GLU A O 1
ATOM 744 N N . ARG A 1 95 ? -3.369 5.996 -14.32 1 86 95 ARG A N 1
ATOM 745 C CA . ARG A 1 95 ? -2.52 4.973 -14.922 1 86 95 ARG A CA 1
ATOM 746 C C . ARG A 1 95 ? -2.559 5.055 -16.453 1 86 95 ARG A C 1
ATOM 748 O O . ARG A 1 95 ? -1.524 4.938 -17.109 1 86 95 ARG A O 1
ATOM 755 N N . GLU A 1 96 ? -3.68 5.172 -16.969 1 86.38 96 GLU A N 1
ATOM 756 C CA . GLU A 1 96 ? -3.836 5.293 -18.422 1 86.38 96 GLU A CA 1
ATOM 757 C C . GLU A 1 96 ? -3.088 6.512 -18.953 1 86.38 96 GLU A C 1
ATOM 759 O O . GLU A 1 96 ? -2.434 6.438 -20 1 86.38 96 GLU A O 1
ATOM 764 N N . ASP A 1 97 ? -3.213 7.516 -18.25 1 83.19 97 ASP A N 1
ATOM 765 C CA . ASP A 1 97 ? -2.516 8.734 -18.641 1 83.19 97 ASP A CA 1
ATOM 766 C C . ASP A 1 97 ? -1.001 8.539 -18.609 1 83.19 97 ASP A C 1
ATOM 768 O O . ASP A 1 97 ? -0.292 8.969 -19.516 1 83.19 97 ASP A O 1
ATOM 772 N N . ALA A 1 98 ? -0.573 7.953 -17.562 1 80.25 98 ALA A N 1
ATOM 773 C CA . ALA A 1 98 ? 0.857 7.688 -17.422 1 80.25 98 ALA A CA 1
ATOM 774 C C . ALA A 1 98 ? 1.349 6.762 -18.531 1 80.25 98 ALA A C 1
ATOM 776 O O . ALA A 1 98 ? 2.436 6.961 -19.078 1 80.25 98 ALA A O 1
ATOM 777 N N . ASP A 1 99 ? 0.593 5.746 -18.844 1 81.75 99 ASP A N 1
ATOM 778 C CA . ASP A 1 99 ? 0.942 4.809 -19.906 1 81.75 99 ASP A CA 1
ATOM 779 C C . ASP A 1 99 ? 1.001 5.516 -21.25 1 81.75 99 ASP A C 1
ATOM 781 O O . ASP A 1 99 ? 1.894 5.246 -22.062 1 81.75 99 ASP A O 1
ATOM 785 N N . ALA A 1 100 ? 0.091 6.32 -21.469 1 79.5 100 ALA A N 1
ATOM 786 C CA . ALA A 1 100 ? 0.063 7.086 -22.719 1 79.5 100 ALA A CA 1
ATOM 787 C C . ALA A 1 100 ? 1.285 7.992 -22.828 1 79.5 100 ALA A C 1
ATOM 789 O O . ALA A 1 100 ? 1.867 8.133 -23.906 1 79.5 100 ALA A O 1
ATOM 790 N N . ALA A 1 101 ? 1.665 8.523 -21.75 1 74.31 101 ALA A N 1
ATOM 791 C CA . ALA A 1 101 ? 2.828 9.406 -21.734 1 74.31 101 ALA A CA 1
ATOM 792 C C . ALA A 1 101 ? 4.117 8.617 -21.938 1 74.31 101 ALA A C 1
ATOM 794 O O . ALA A 1 101 ? 5.043 9.094 -22.594 1 74.31 101 ALA A O 1
ATOM 795 N N . ALA A 1 102 ? 4.215 7.492 -21.312 1 72 102 ALA A N 1
ATOM 796 C CA . ALA A 1 102 ? 5.402 6.645 -21.422 1 72 102 ALA A CA 1
ATOM 797 C C . ALA A 1 102 ? 5.594 6.152 -22.859 1 72 102 ALA A C 1
ATOM 799 O O . ALA A 1 102 ? 6.723 5.918 -23.297 1 72 102 ALA A O 1
ATOM 800 N N . GLU A 1 103 ? 4.57 5.809 -23.469 1 67.94 103 GLU A N 1
ATOM 801 C CA . GLU A 1 103 ? 4.668 5.414 -24.875 1 67.94 103 GLU A CA 1
ATOM 802 C C . GLU A 1 103 ? 5.406 6.473 -25.688 1 67.94 103 GLU A C 1
ATOM 804 O O . GLU A 1 103 ? 6.125 6.145 -26.641 1 67.94 103 GLU A O 1
ATOM 809 N N . TRP A 1 104 ? 5.207 7.621 -25.172 1 59.16 104 TRP A N 1
ATOM 810 C CA . TRP A 1 104 ? 5.863 8.719 -25.875 1 59.16 104 TRP A CA 1
ATOM 811 C C . TRP A 1 104 ? 7.316 8.859 -25.438 1 59.16 104 TRP A C 1
ATOM 813 O O . TRP A 1 104 ? 8.172 9.289 -26.219 1 59.16 104 TRP A O 1
ATOM 823 N N . ASP A 1 105 ? 7.527 8.508 -24.203 1 55.09 105 ASP A N 1
ATOM 824 C CA . ASP A 1 105 ? 8.883 8.586 -23.672 1 55.09 105 ASP A CA 1
ATOM 825 C C . ASP A 1 105 ? 9.531 7.207 -23.609 1 55.09 105 ASP A C 1
ATOM 827 O O . ASP A 1 105 ? 9.305 6.445 -22.672 1 55.09 105 ASP A O 1
ATOM 831 N N . GLU A 1 106 ? 10.227 6.875 -24.516 1 53.53 106 GLU A N 1
ATOM 832 C CA . GLU A 1 106 ? 10.945 5.613 -24.641 1 53.53 106 GLU A CA 1
ATOM 833 C C . GLU A 1 106 ? 11.805 5.352 -23.406 1 53.53 106 GLU A C 1
ATOM 835 O O . GLU A 1 106 ? 12.562 6.219 -22.969 1 53.53 106 GLU A O 1
ATOM 840 N N . GLY A 1 107 ? 11.367 4.43 -22.453 1 52.19 107 GLY A N 1
ATOM 841 C CA . GLY A 1 107 ? 12.203 4.066 -21.328 1 52.19 107 GLY A CA 1
ATOM 842 C C . GLY A 1 107 ? 11.57 4.402 -19.984 1 52.19 107 GLY A C 1
ATOM 843 O O . GLY A 1 107 ? 12.18 4.184 -18.938 1 52.19 107 GLY A O 1
ATOM 844 N N . ALA A 1 108 ? 10.562 5.148 -20.172 1 51.47 108 ALA A N 1
ATOM 845 C CA . ALA A 1 108 ? 9.992 5.543 -18.891 1 51.47 108 ALA A CA 1
ATOM 846 C C . ALA A 1 108 ? 9.492 4.328 -18.125 1 51.47 108 ALA A C 1
ATOM 848 O O . ALA A 1 108 ? 8.75 3.502 -18.656 1 51.47 108 ALA A O 1
ATOM 849 N N . GLU A 1 109 ? 10.219 4.066 -17.125 1 60.34 109 GLU A N 1
ATOM 850 C CA . GLU A 1 109 ? 9.844 2.998 -16.203 1 60.34 109 GLU A CA 1
ATOM 851 C C . GLU A 1 109 ? 8.656 3.406 -15.336 1 60.34 109 GLU A C 1
ATOM 853 O O . GLU A 1 109 ? 8.531 4.574 -14.961 1 60.34 109 GLU A O 1
ATOM 858 N N . ARG A 1 110 ? 7.766 2.529 -15.242 1 63.66 110 ARG A N 1
ATOM 859 C CA . ARG A 1 110 ? 6.652 2.754 -14.32 1 63.66 110 ARG A CA 1
ATOM 860 C C . ARG A 1 110 ? 7.16 3.172 -12.945 1 63.66 110 ARG A C 1
ATOM 862 O O . ARG A 1 110 ? 8.18 2.666 -12.469 1 63.66 110 ARG A O 1
ATOM 869 N N . ALA A 1 111 ? 6.57 4.199 -12.516 1 55.16 111 ALA A N 1
ATOM 870 C CA . ALA A 1 111 ? 7.031 4.793 -11.266 1 55.16 111 ALA A CA 1
ATOM 871 C C . ALA A 1 111 ? 7.16 3.738 -10.172 1 55.16 111 ALA A C 1
ATOM 873 O O . ALA A 1 111 ? 8.133 3.732 -9.414 1 55.16 111 ALA A O 1
ATOM 874 N N . ASP A 1 112 ? 6.152 2.852 -10.039 1 57.59 112 ASP A N 1
ATOM 875 C CA . ASP A 1 112 ? 6.254 1.825 -9.008 1 57.59 112 ASP A CA 1
ATOM 876 C C . ASP A 1 112 ? 7.465 0.925 -9.242 1 57.59 112 ASP A C 1
ATOM 878 O O . ASP A 1 112 ? 8.141 0.516 -8.297 1 57.59 112 ASP A O 1
ATOM 882 N N . VAL A 1 113 ? 7.754 0.724 -10.445 1 59.41 113 VAL A N 1
ATOM 883 C CA . VAL A 1 113 ? 8.867 -0.148 -10.812 1 59.41 113 VAL A CA 1
ATOM 884 C C . VAL A 1 113 ? 10.188 0.54 -10.484 1 59.41 113 VAL A C 1
ATOM 886 O O . VAL A 1 113 ? 11.094 -0.077 -9.906 1 59.41 113 VAL A O 1
ATOM 889 N N . ALA A 1 114 ? 10.203 1.723 -10.82 1 56.81 114 ALA A N 1
ATOM 890 C CA . ALA A 1 114 ? 11.445 2.447 -10.602 1 56.81 114 ALA A CA 1
ATOM 891 C C . ALA A 1 114 ? 11.82 2.469 -9.117 1 56.81 114 ALA A C 1
ATOM 893 O O . ALA A 1 114 ? 12.977 2.234 -8.758 1 56.81 114 ALA A O 1
ATOM 894 N N . TYR A 1 115 ? 10.906 2.68 -8.398 1 56.59 115 TYR A N 1
ATOM 895 C CA . TYR A 1 115 ? 11.164 2.807 -6.973 1 56.59 115 TYR A CA 1
ATOM 896 C C . TYR A 1 115 ? 11.609 1.475 -6.379 1 56.59 115 TYR A C 1
ATOM 898 O O . TYR A 1 115 ? 12.617 1.407 -5.676 1 56.59 115 TYR A O 1
ATOM 906 N N . TRP A 1 116 ? 10.875 0.604 -6.719 1 63.22 116 TRP A N 1
ATOM 907 C CA . TRP A 1 116 ? 11.164 -0.68 -6.09 1 63.22 116 TRP A CA 1
ATOM 908 C C . TRP A 1 116 ? 12.477 -1.26 -6.613 1 63.22 116 TRP A C 1
ATOM 910 O O . TRP A 1 116 ? 13.242 -1.85 -5.855 1 63.22 116 TRP A O 1
ATOM 920 N N . THR A 1 117 ? 12.688 -0.944 -7.902 1 59.38 117 THR A N 1
ATOM 921 C CA . THR A 1 117 ? 13.93 -1.429 -8.5 1 59.38 117 THR A CA 1
ATOM 922 C C . THR A 1 117 ? 15.141 -0.793 -7.82 1 59.38 117 THR A C 1
ATOM 924 O O . THR A 1 117 ? 16.156 -1.461 -7.59 1 59.38 117 THR A O 1
ATOM 927 N N . GLY A 1 118 ? 15.016 0.448 -7.586 1 56.75 118 GLY A N 1
ATOM 928 C CA . GLY A 1 118 ? 16.109 1.114 -6.898 1 56.75 118 GLY A CA 1
ATOM 929 C C . GLY A 1 118 ? 16.422 0.501 -5.547 1 56.75 118 GLY A C 1
ATOM 930 O O . GLY A 1 118 ? 17.594 0.291 -5.211 1 56.75 118 GLY A O 1
ATOM 931 N N . LEU A 1 119 ? 15.414 0.304 -4.773 1 58.69 119 LEU A N 1
ATOM 932 C CA . LEU A 1 119 ? 15.586 -0.273 -3.445 1 58.69 119 LEU A CA 1
ATOM 933 C C . LEU A 1 119 ? 16.172 -1.682 -3.537 1 58.69 119 LEU A C 1
ATOM 935 O O . LEU A 1 119 ? 16.953 -2.092 -2.684 1 58.69 119 LEU A O 1
ATOM 939 N N . GLU A 1 120 ? 15.75 -2.35 -4.559 1 60.31 120 GLU A N 1
ATOM 940 C CA . GLU A 1 120 ? 16.141 -3.746 -4.715 1 60.31 120 GLU A CA 1
ATOM 941 C C . GLU A 1 120 ? 17.531 -3.865 -5.324 1 60.31 120 GLU A C 1
ATOM 943 O O . GLU A 1 120 ? 18.219 -4.871 -5.129 1 60.31 120 GLU A O 1
ATOM 948 N N . SER A 1 121 ? 17.938 -2.971 -6.215 1 53.62 121 SER A N 1
ATOM 949 C CA . SER A 1 121 ? 19.203 -3.199 -6.914 1 53.62 121 SER A CA 1
ATOM 950 C C . SER A 1 121 ? 20.203 -2.092 -6.617 1 53.62 121 SER A C 1
ATOM 952 O O . SER A 1 121 ? 21.406 -2.344 -6.547 1 53.62 121 SER A O 1
ATOM 954 N N . GLN A 1 122 ? 19.891 -0.681 -6.895 1 46.75 122 GLN A N 1
ATOM 955 C CA . GLN A 1 122 ? 20.922 0.28 -7.301 1 46.75 122 GLN A CA 1
ATOM 956 C C . GLN A 1 122 ? 20.984 1.457 -6.332 1 46.75 122 GLN A C 1
ATOM 958 O O . GLN A 1 122 ? 21.844 2.328 -6.461 1 46.75 122 GLN A O 1
ATOM 963 N N . VAL A 1 123 ? 20.031 1.831 -5.789 1 47.72 123 VAL A N 1
ATOM 964 C CA . VAL A 1 123 ? 20.109 3.152 -5.172 1 47.72 123 VAL A CA 1
ATOM 965 C C . VAL A 1 123 ? 21.016 3.102 -3.941 1 47.72 123 VAL A C 1
ATOM 967 O O . VAL A 1 123 ? 21.031 2.102 -3.219 1 47.72 123 VAL A O 1
ATOM 970 N N . PRO A 1 124 ? 21.969 3.996 -4.164 1 54.03 124 PRO A N 1
ATOM 971 C CA . PRO A 1 124 ? 22.75 4.09 -2.928 1 54.03 124 PRO A CA 1
ATOM 972 C C . PRO A 1 124 ? 21.875 3.947 -1.676 1 54.03 124 PRO A C 1
ATOM 974 O O . PRO A 1 124 ? 20.781 4.508 -1.613 1 54.03 124 PRO A O 1
ATOM 977 N N . GLU A 1 125 ? 22.266 3.02 -0.925 1 57.16 125 GLU A N 1
ATOM 978 C CA . GLU A 1 125 ? 21.578 2.578 0.285 1 57.16 125 GLU A CA 1
ATOM 979 C C . GLU A 1 125 ? 21.094 3.768 1.108 1 57.16 125 GLU A C 1
ATOM 981 O O . GLU A 1 125 ? 20.016 3.717 1.708 1 57.16 125 GLU A O 1
ATOM 986 N N . GLU A 1 126 ? 21.906 4.898 0.897 1 59.81 126 GLU A N 1
ATOM 987 C CA 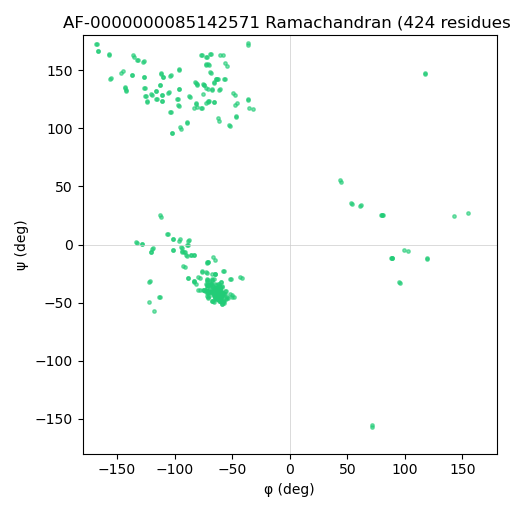. GLU A 1 126 ? 21.656 6.055 1.748 1 59.81 126 GLU A CA 1
ATOM 988 C C . GLU A 1 126 ? 20.359 6.754 1.354 1 59.81 126 GLU A C 1
ATOM 990 O O . GLU A 1 126 ? 19.719 7.414 2.182 1 59.81 126 GLU A O 1
ATOM 995 N N . ASP A 1 127 ? 19.984 6.551 0.119 1 59.38 127 ASP A N 1
ATOM 996 C CA . ASP A 1 127 ? 18.812 7.277 -0.382 1 59.38 127 ASP A CA 1
ATOM 997 C C . ASP A 1 127 ? 17.578 6.383 -0.408 1 59.38 127 ASP A C 1
ATOM 999 O O . ASP A 1 127 ? 16.469 6.848 -0.708 1 59.38 127 ASP A O 1
ATOM 1003 N N . HIS A 1 128 ? 17.672 5.242 0.058 1 64.88 128 HIS A N 1
ATOM 1004 C CA . HIS A 1 128 ? 16.609 4.254 -0.076 1 64.88 128 HIS A CA 1
ATOM 1005 C C . HIS A 1 128 ? 15.398 4.629 0.775 1 64.88 128 HIS A C 1
ATOM 1007 O O . HIS A 1 128 ? 14.266 4.602 0.295 1 64.88 128 HIS A O 1
ATOM 1013 N N . PRO A 1 129 ? 15.789 5.211 1.879 1 68.62 129 PRO A N 1
ATOM 1014 C CA . PRO A 1 129 ? 14.617 5.465 2.729 1 68.62 129 PRO A CA 1
ATOM 1015 C C . PRO A 1 129 ? 13.734 6.59 2.193 1 68.62 129 PRO A C 1
ATOM 1017 O O . PRO A 1 129 ? 12.508 6.461 2.168 1 68.62 129 PRO A O 1
ATOM 1020 N N . TYR A 1 130 ? 14.367 7.586 1.654 1 75.06 130 TYR A N 1
ATOM 1021 C CA . TYR A 1 130 ? 13.594 8.711 1.132 1 75.06 130 TYR A CA 1
ATOM 1022 C C . TYR A 1 130 ? 12.852 8.312 -0.135 1 75.06 130 TYR A C 1
ATOM 1024 O O . TYR A 1 130 ? 11.672 8.648 -0.302 1 75.06 130 TYR A O 1
ATOM 1032 N N . GLY A 1 131 ? 13.516 7.68 -0.984 1 75.25 131 GLY A N 1
ATOM 1033 C CA . GLY A 1 131 ? 12.875 7.18 -2.189 1 75.25 131 GLY A CA 1
ATOM 1034 C C . GLY A 1 131 ? 11.672 6.301 -1.904 1 75.25 131 GLY A C 1
ATOM 1035 O O . GLY A 1 131 ? 10.656 6.395 -2.588 1 75.25 131 GLY A O 1
ATOM 1036 N N . LEU A 1 132 ? 11.781 5.523 -0.946 1 76 132 LEU A N 1
ATOM 1037 C CA . LEU A 1 132 ? 10.68 4.66 -0.541 1 76 132 LEU A CA 1
ATOM 1038 C C . LEU A 1 132 ? 9.492 5.484 -0.062 1 76 132 LEU A C 1
ATOM 1040 O O . LEU A 1 132 ? 8.352 5.234 -0.463 1 76 132 LEU A O 1
ATOM 1044 N N . VAL A 1 133 ? 9.828 6.434 0.692 1 81.69 133 VAL A N 1
ATOM 1045 C CA . VAL A 1 133 ? 8.781 7.281 1.246 1 81.69 133 VAL A CA 1
ATOM 1046 C C . VAL A 1 133 ? 8.062 8.016 0.119 1 81.69 133 VAL A C 1
ATOM 1048 O O . VAL A 1 133 ? 6.828 8.062 0.083 1 81.69 133 VAL A O 1
ATOM 1051 N N . LEU A 1 134 ? 8.781 8.539 -0.813 1 81.88 134 LEU A N 1
ATOM 1052 C CA . LEU A 1 134 ? 8.195 9.258 -1.939 1 81.88 134 LEU A CA 1
ATOM 1053 C C . LEU A 1 134 ? 7.312 8.328 -2.771 1 81.88 134 LEU A C 1
ATOM 1055 O O . LEU A 1 134 ? 6.219 8.719 -3.193 1 81.88 134 LEU A O 1
ATOM 1059 N N . THR A 1 135 ? 7.785 7.168 -2.982 1 78.75 135 THR A N 1
ATOM 1060 C CA . THR A 1 135 ? 7.023 6.18 -3.74 1 78.75 135 THR A CA 1
ATOM 1061 C C . THR A 1 135 ? 5.73 5.824 -3.016 1 78.75 135 THR A C 1
ATOM 1063 O O . THR A 1 135 ? 4.66 5.777 -3.629 1 78.75 135 THR A O 1
ATOM 1066 N N . GLN A 1 136 ? 5.855 5.613 -1.751 1 84.56 136 GLN A N 1
ATOM 1067 C CA . GLN A 1 136 ? 4.688 5.262 -0.954 1 84.56 136 GLN A CA 1
ATOM 1068 C C . GLN A 1 136 ? 3.676 6.406 -0.929 1 84.56 136 GLN A C 1
ATOM 1070 O O . GLN A 1 136 ? 2.465 6.172 -0.962 1 84.56 136 GLN A O 1
ATOM 1075 N N . HIS A 1 137 ? 4.168 7.633 -0.928 1 88.38 137 HIS A N 1
ATOM 1076 C CA . HIS A 1 137 ? 3.279 8.789 -1 1 88.38 137 HIS A CA 1
ATOM 1077 C C . HIS A 1 137 ? 2.506 8.805 -2.314 1 88.38 137 HIS A C 1
ATOM 1079 O O . HIS A 1 137 ? 1.289 9.008 -2.32 1 88.38 137 HIS A O 1
ATOM 1085 N N . ALA A 1 138 ? 3.184 8.586 -3.367 1 83.62 138 ALA A N 1
ATOM 1086 C CA . ALA A 1 138 ? 2.598 8.656 -4.703 1 83.62 138 ALA A CA 1
ATOM 1087 C C . ALA A 1 138 ? 1.586 7.531 -4.918 1 83.62 138 ALA A C 1
ATOM 1089 O O . ALA A 1 138 ? 0.588 7.711 -5.621 1 83.62 138 ALA A O 1
ATOM 1090 N N . LEU A 1 139 ? 1.808 6.363 -4.273 1 83.5 139 LEU A N 1
ATOM 1091 C CA . LEU A 1 139 ? 0.987 5.18 -4.512 1 83.5 139 LEU A CA 1
ATOM 1092 C C . LEU A 1 139 ? -0.152 5.098 -3.5 1 83.5 139 LEU A C 1
ATOM 1094 O O . LEU A 1 139 ? -0.953 4.16 -3.537 1 83.5 139 LEU A O 1
ATOM 1098 N N . GLY A 1 140 ? -0.164 6.035 -2.584 1 88.75 140 GLY A N 1
ATOM 1099 C CA . GLY A 1 140 ? -1.226 6.039 -1.591 1 88.75 140 GLY A CA 1
ATOM 1100 C C . GLY A 1 140 ? -0.993 5.051 -0.465 1 88.75 140 GLY A C 1
ATOM 1101 O O . GLY A 1 140 ? -1.944 4.574 0.156 1 88.75 140 GLY A O 1
ATOM 1102 N N . GLN A 1 141 ? 0.258 4.738 -0.234 1 88.12 141 GLN A N 1
ATOM 1103 C CA . GLN A 1 141 ? 0.59 3.752 0.788 1 88.12 141 GLN A CA 1
ATOM 1104 C C . GLN A 1 141 ? 1.076 4.426 2.066 1 88.12 141 GLN A C 1
ATOM 1106 O O . GLN A 1 141 ? 1.335 3.756 3.068 1 88.12 141 GLN A O 1
ATOM 1111 N N . ARG A 1 142 ? 1.186 5.723 1.961 1 90.19 142 ARG A N 1
ATOM 1112 C CA . ARG A 1 142 ? 1.708 6.473 3.1 1 90.19 142 ARG A CA 1
ATOM 1113 C C . ARG A 1 142 ? 1.232 7.922 3.064 1 90.19 142 ARG A C 1
ATOM 1115 O O . ARG A 1 142 ? 1.141 8.523 1.993 1 90.19 142 ARG A O 1
ATOM 1122 N N . VAL A 1 143 ? 0.962 8.422 4.18 1 95.75 143 VAL A N 1
ATOM 1123 C CA . VAL A 1 143 ? 0.733 9.852 4.391 1 95.75 143 VAL A CA 1
ATOM 1124 C C . VAL A 1 143 ? 1.656 10.367 5.492 1 95.75 143 VAL A C 1
ATOM 1126 O O . VAL A 1 143 ? 1.834 9.703 6.52 1 95.75 143 VAL A O 1
ATOM 1129 N N . THR A 1 144 ? 2.291 11.508 5.262 1 95.12 144 THR A N 1
ATOM 1130 C CA . THR A 1 144 ? 3.186 12.078 6.262 1 95.12 144 THR A CA 1
ATOM 1131 C C . THR A 1 144 ? 2.781 13.508 6.594 1 95.12 144 THR A C 1
ATOM 1133 O O . THR A 1 144 ? 2.512 14.305 5.695 1 95.12 144 THR A O 1
ATOM 1136 N N . ALA A 1 145 ? 2.615 13.773 7.844 1 97.5 145 ALA A N 1
ATOM 1137 C CA . ALA A 1 145 ? 2.434 15.133 8.336 1 97.5 145 ALA A CA 1
ATOM 1138 C C . ALA A 1 145 ? 3.75 15.711 8.844 1 97.5 145 ALA A C 1
ATOM 1140 O O . ALA A 1 145 ? 4.422 15.102 9.68 1 97.5 145 ALA A O 1
ATOM 1141 N N . ILE A 1 146 ? 4.117 16.828 8.336 1 96.38 146 ILE A N 1
ATOM 1142 C CA . ILE A 1 146 ? 5.273 17.594 8.797 1 96.38 146 ILE A CA 1
ATOM 1143 C C . ILE A 1 146 ? 4.812 18.781 9.625 1 96.38 146 ILE A C 1
ATOM 1145 O O . ILE A 1 146 ? 4.195 19.703 9.094 1 96.38 146 ILE A O 1
ATOM 1149 N N . LEU A 1 147 ? 5.145 18.75 10.875 1 97.56 147 LEU A N 1
ATOM 1150 C CA . LEU A 1 147 ? 4.75 19.828 11.781 1 97.56 147 LEU A CA 1
ATOM 1151 C C . LEU A 1 147 ? 5.875 20.844 11.938 1 97.56 147 LEU A C 1
ATOM 1153 O O . LEU A 1 147 ? 7.043 20.484 12.086 1 97.56 147 LEU A O 1
ATOM 1157 N N . GLU A 1 148 ? 5.551 22.062 11.844 1 97.06 148 GLU A N 1
ATOM 1158 C CA . GLU A 1 148 ? 6.465 23.172 12.156 1 97.06 148 GLU A CA 1
ATOM 1159 C C . GLU A 1 148 ? 6.254 23.672 13.578 1 97.06 148 GLU A C 1
ATOM 1161 O O . GLU A 1 148 ? 5.188 24.203 13.898 1 97.06 148 GLU A O 1
ATOM 1166 N N . VAL A 1 149 ? 7.285 23.562 14.336 1 97.44 149 VAL A N 1
ATOM 1167 C CA . VAL A 1 149 ? 7.168 23.844 15.766 1 97.44 149 VAL A CA 1
ATOM 1168 C C . VAL A 1 149 ? 8.016 25.047 16.125 1 97.44 149 VAL A C 1
ATOM 1170 O O . VAL A 1 149 ? 9.195 25.125 15.781 1 97.44 149 VAL A O 1
ATOM 1173 N N . GLU A 1 150 ? 7.379 26.016 16.734 1 95.56 150 GLU A N 1
ATOM 1174 C CA . GLU A 1 150 ? 8.016 27.203 17.297 1 95.56 150 GLU A CA 1
ATOM 1175 C C . GLU A 1 150 ? 7.688 27.359 18.781 1 95.56 150 GLU A C 1
ATOM 1177 O O . GLU A 1 150 ? 6.512 27.406 19.156 1 95.56 150 GLU A O 1
ATOM 1182 N N . ASP A 1 151 ? 8.742 27.406 19.578 1 93.62 151 ASP A N 1
ATOM 1183 C CA . ASP A 1 151 ? 8.586 27.578 21.016 1 93.62 151 ASP A CA 1
ATOM 1184 C C . ASP A 1 151 ? 7.637 26.531 21.594 1 93.62 151 ASP A C 1
ATOM 1186 O O . ASP A 1 151 ? 6.738 26.844 22.375 1 93.62 151 ASP A O 1
ATOM 1190 N N . GLY A 1 152 ? 7.699 25.297 21.016 1 93.38 152 GLY A N 1
ATOM 1191 C CA . GLY A 1 152 ? 6.965 24.156 21.531 1 93.38 152 GLY A CA 1
ATOM 1192 C C . GLY A 1 152 ? 5.57 24.031 20.953 1 93.38 152 GLY A C 1
ATOM 1193 O O . GLY A 1 152 ? 4.902 23.016 21.156 1 93.38 152 GLY A O 1
ATOM 1194 N N . ALA A 1 153 ? 5.133 25.094 20.25 1 97.38 153 ALA A N 1
ATOM 1195 C CA . ALA A 1 153 ? 3.791 25.062 19.672 1 97.38 153 ALA A CA 1
ATOM 1196 C C . ALA A 1 153 ? 3.846 24.797 18.172 1 97.38 153 ALA A C 1
ATOM 1198 O O . ALA A 1 153 ? 4.773 25.234 17.484 1 97.38 153 ALA A O 1
ATOM 1199 N N . VAL A 1 154 ? 2.861 24.094 17.688 1 98.38 154 VAL A N 1
ATOM 1200 C CA . VAL A 1 154 ? 2.748 23.875 16.25 1 98.38 154 VAL A CA 1
ATOM 1201 C C . VAL A 1 154 ? 2.105 25.094 15.594 1 98.38 154 VAL A C 1
ATOM 1203 O O . VAL A 1 154 ? 0.975 25.453 15.922 1 98.38 154 VAL A O 1
ATOM 1206 N N . THR A 1 155 ? 2.84 25.703 14.648 1 97.31 155 THR A N 1
ATOM 1207 C CA . THR A 1 155 ? 2.373 26.953 14.055 1 97.31 155 THR A CA 1
ATOM 1208 C C . THR A 1 155 ? 2.166 26.797 12.555 1 97.31 155 THR A C 1
ATOM 1210 O O . THR A 1 155 ? 1.756 27.734 11.875 1 97.31 155 THR A O 1
ATOM 1213 N N . GLY A 1 156 ? 2.449 25.734 12.031 1 97.19 156 GLY A N 1
ATOM 1214 C CA . GLY A 1 156 ? 2.279 25.391 10.633 1 97.19 156 GLY A CA 1
ATOM 1215 C C . GLY A 1 156 ? 2.461 23.906 10.359 1 97.19 156 GLY A C 1
ATOM 1216 O O . GLY A 1 156 ? 2.832 23.141 11.258 1 97.19 156 GLY A O 1
ATOM 1217 N N . PHE A 1 157 ? 2.164 23.5 9.125 1 97.88 157 PHE A N 1
ATOM 1218 C CA . PHE A 1 157 ? 2.299 22.078 8.781 1 97.88 157 PHE A CA 1
ATOM 1219 C C . PHE A 1 157 ? 2.227 21.891 7.273 1 97.88 157 PHE A C 1
ATOM 1221 O O . PHE A 1 157 ? 1.837 22.797 6.543 1 97.88 157 PHE A O 1
ATOM 1228 N N . LYS A 1 158 ? 2.602 20.766 6.891 1 96.88 158 LYS A N 1
ATOM 1229 C CA . LYS A 1 158 ? 2.449 20.266 5.531 1 96.88 158 LYS A CA 1
ATOM 1230 C C . LYS A 1 158 ? 2.123 18.766 5.535 1 96.88 158 LYS A C 1
ATOM 1232 O O . LYS A 1 158 ? 2.693 18.016 6.32 1 96.88 158 LYS A O 1
ATOM 1237 N N . VAL A 1 159 ? 1.188 18.391 4.75 1 97.62 159 VAL A N 1
ATOM 1238 C CA . VAL A 1 159 ? 0.834 16.984 4.637 1 97.62 159 VAL A CA 1
ATOM 1239 C C . VAL A 1 159 ? 1.237 16.453 3.26 1 97.62 159 VAL A C 1
ATOM 1241 O O . VAL A 1 159 ? 0.947 17.078 2.24 1 97.62 159 VAL A O 1
ATOM 1244 N N . GLU A 1 160 ? 1.956 15.352 3.283 1 94.81 160 GLU A N 1
ATOM 1245 C CA . GLU A 1 160 ? 2.424 14.711 2.057 1 94.81 160 GLU A CA 1
ATOM 1246 C C . GLU A 1 160 ? 1.709 13.391 1.815 1 94.81 160 GLU A C 1
ATOM 1248 O O . GLU A 1 160 ? 1.424 12.648 2.76 1 94.81 160 GLU A O 1
ATOM 1253 N N . GLY A 1 161 ? 1.427 13.062 0.52 1 94.06 161 GLY A N 1
ATOM 1254 C CA . GLY A 1 161 ? 0.736 11.852 0.101 1 94.06 161 GLY A CA 1
ATOM 1255 C C . GLY A 1 161 ? -0.585 12.125 -0.592 1 94.06 161 GLY A C 1
ATOM 1256 O O . GLY A 1 161 ? -1.315 13.039 -0.203 1 94.06 161 GLY A O 1
ATOM 1257 N N . VAL A 1 162 ? -0.957 11.359 -1.509 1 92.62 162 VAL A N 1
ATOM 1258 C CA . VAL A 1 162 ? -2.117 11.609 -2.357 1 92.62 162 VAL A CA 1
ATOM 1259 C C . VAL A 1 162 ? -3.398 11.422 -1.548 1 92.62 162 VAL A C 1
ATOM 1261 O O . VAL A 1 162 ? -4.461 11.914 -1.938 1 92.62 162 VAL A O 1
ATOM 1264 N N . LEU A 1 163 ? -3.289 10.789 -0.375 1 96.75 163 LEU A N 1
ATOM 1265 C CA . LEU A 1 163 ? -4.469 10.516 0.438 1 96.75 163 LEU A CA 1
ATOM 1266 C C . LEU A 1 163 ? -4.453 11.352 1.718 1 96.75 163 LEU A C 1
ATOM 1268 O O . LEU A 1 163 ? -5.082 10.977 2.709 1 96.75 163 LEU A O 1
ATOM 1272 N N . GLY A 1 164 ? -3.797 12.43 1.762 1 97.69 164 GLY A N 1
ATOM 1273 C CA . GLY A 1 164 ? -3.543 13.172 2.984 1 97.69 164 GLY A CA 1
ATOM 1274 C C . GLY A 1 164 ? -4.652 14.156 3.326 1 97.69 164 GLY A C 1
ATOM 1275 O O . GLY A 1 164 ? -4.566 14.867 4.328 1 97.69 164 GLY A O 1
ATOM 1276 N N . GLN A 1 165 ? -5.773 14.219 2.58 1 97.25 165 GLN A N 1
ATOM 1277 C CA . GLN A 1 165 ? -6.785 15.266 2.686 1 97.25 165 GLN A CA 1
ATOM 1278 C C . GLN A 1 165 ? -7.391 15.305 4.086 1 97.25 165 GLN A C 1
ATOM 1280 O O . GLN A 1 165 ? -7.562 16.375 4.664 1 97.25 165 GLN A O 1
ATOM 1285 N N . MET A 1 166 ? -7.715 14.211 4.613 1 97.44 166 MET A N 1
ATOM 1286 C CA . MET A 1 166 ? -8.359 14.156 5.922 1 97.44 166 MET A CA 1
ATOM 1287 C C . MET A 1 166 ? -7.441 14.727 7.004 1 97.44 166 MET A C 1
ATOM 1289 O O . MET A 1 166 ? -7.891 15.484 7.863 1 97.44 166 MET A O 1
ATOM 1293 N N . VAL A 1 167 ? -6.168 14.344 6.945 1 98.44 167 VAL A N 1
ATOM 1294 C CA . VAL A 1 167 ? -5.191 14.844 7.91 1 98.44 167 VAL A CA 1
ATOM 1295 C C . VAL A 1 167 ? -5 16.344 7.719 1 98.44 167 VAL A C 1
ATOM 1297 O O . VAL A 1 167 ? -4.938 17.094 8.695 1 98.44 167 VAL A O 1
ATOM 1300 N N . ASP A 1 168 ? -4.969 16.703 6.492 1 97.81 168 ASP A N 1
ATOM 1301 C CA . ASP A 1 168 ? -4.832 18.125 6.156 1 97.81 168 ASP A CA 1
ATOM 1302 C C . ASP A 1 168 ? -5.973 18.938 6.754 1 97.81 168 ASP A C 1
ATOM 1304 O O . ASP A 1 168 ? -5.738 19.953 7.418 1 97.81 168 ASP A O 1
ATOM 1308 N N . GLU A 1 169 ? -7.168 18.547 6.543 1 97.5 169 GLU A N 1
ATOM 1309 C CA . GLU A 1 169 ? -8.352 19.234 7.051 1 97.5 169 GLU A CA 1
ATOM 1310 C C . GLU A 1 169 ? -8.336 19.297 8.578 1 97.5 169 GLU A C 1
ATOM 1312 O O . GLU A 1 169 ? -8.695 20.328 9.164 1 97.5 169 GLU A O 1
ATOM 1317 N N . HIS A 1 170 ? -7.953 18.234 9.141 1 98.06 170 HIS A N 1
ATOM 1318 C CA . HIS A 1 170 ? -7.895 18.188 10.594 1 98.06 170 HIS A CA 1
ATOM 1319 C C . HIS A 1 170 ? -6.879 19.188 11.141 1 98.06 170 HIS A C 1
ATOM 1321 O O . HIS A 1 170 ? -7.184 19.938 12.07 1 98.06 170 HIS A O 1
ATOM 1327 N N . LEU A 1 171 ? -5.719 19.234 10.539 1 98.25 171 LEU A N 1
ATOM 1328 C CA . LEU A 1 171 ? -4.668 20.125 11.008 1 98.25 171 LEU A CA 1
ATOM 1329 C C . LEU A 1 171 ? -5.008 21.578 10.68 1 98.25 171 LEU A C 1
ATOM 1331 O O . LEU A 1 171 ? -4.664 22.484 11.445 1 98.25 171 LEU A O 1
ATOM 1335 N N . GLU A 1 172 ? -5.652 21.781 9.562 1 97.56 172 GLU A N 1
ATOM 1336 C CA . GLU A 1 172 ? -6.121 23.125 9.242 1 97.56 172 GLU A CA 1
ATOM 1337 C C . GLU A 1 172 ? -7.055 23.641 10.328 1 97.56 172 GLU A C 1
ATOM 1339 O O . GLU A 1 172 ? -6.984 24.828 10.703 1 97.56 172 GLU A O 1
ATOM 1344 N N . GLY A 1 173 ? -7.895 22.844 10.797 1 97.19 173 GLY A N 1
ATOM 1345 C CA . GLY A 1 173 ? -8.805 23.25 11.859 1 97.19 173 GLY A CA 1
ATOM 1346 C C . GLY A 1 173 ? -8.117 23.438 13.195 1 97.19 173 GLY A C 1
ATOM 1347 O O . GLY A 1 173 ? -8.422 24.375 13.93 1 97.19 173 GLY A O 1
ATOM 1348 N N . LEU A 1 174 ? -7.227 22.578 13.484 1 97.06 174 LEU A N 1
ATOM 1349 C CA . LEU A 1 174 ? -6.594 22.516 14.797 1 97.06 174 LEU A CA 1
ATOM 1350 C C . LEU A 1 174 ? -5.508 23.578 14.922 1 97.06 174 LEU A C 1
ATOM 1352 O O . LEU A 1 174 ? -5.352 24.203 15.977 1 97.06 174 LEU A O 1
ATOM 1356 N N . VAL A 1 175 ? -4.746 23.797 13.836 1 97 175 VAL A N 1
ATOM 1357 C CA . VAL A 1 175 ? -3.535 24.609 13.891 1 97 175 VAL A CA 1
ATOM 1358 C C . VAL A 1 175 ? -3.734 25.891 13.086 1 97 175 VAL A C 1
ATOM 1360 O O . VAL A 1 175 ? -3.375 26.984 13.531 1 97 175 VAL A O 1
ATOM 1363 N N . GLY A 1 176 ? -4.281 25.766 11.914 1 96.19 176 GLY A N 1
ATOM 1364 C CA . GLY A 1 176 ? -4.262 26.859 10.945 1 96.19 176 GLY A CA 1
ATOM 1365 C C . GLY A 1 176 ? -2.887 27.109 10.359 1 96.19 176 GLY A C 1
ATOM 1366 O O . GLY A 1 176 ? -2.072 26.188 10.258 1 96.19 176 GLY A O 1
ATOM 1367 N N . PHE A 1 177 ? -2.709 28.375 9.852 1 96.56 177 PHE A N 1
ATOM 1368 C CA . PHE A 1 177 ? -1.442 28.734 9.227 1 96.56 177 PHE A CA 1
ATOM 1369 C C . PHE A 1 177 ? -0.87 30 9.867 1 96.56 177 PHE A C 1
ATOM 1371 O O . PHE A 1 177 ? -1.589 30.734 10.539 1 96.56 177 PHE A O 1
ATOM 1378 N N . PRO A 1 178 ? 0.433 30.172 9.734 1 96.12 178 PRO A N 1
ATOM 1379 C CA . PRO A 1 178 ? 1.045 31.344 10.344 1 96.12 178 PRO A CA 1
ATOM 1380 C C . PRO A 1 178 ? 0.635 32.656 9.648 1 96.12 178 PRO A C 1
ATOM 1382 O O . PRO A 1 178 ? 0.152 32.625 8.516 1 96.12 178 PRO A O 1
ATOM 1385 N N . GLU A 1 179 ? 0.893 33.719 10.367 1 95.56 179 GLU A N 1
ATOM 1386 C CA . GLU A 1 179 ? 0.73 35.062 9.773 1 95.56 179 GLU A CA 1
ATOM 1387 C C . GLU A 1 179 ? 1.774 35.312 8.688 1 95.56 179 GLU A C 1
ATOM 1389 O O . GLU A 1 179 ? 2.9 34.812 8.781 1 95.56 179 GLU A O 1
ATOM 1394 N N . PRO A 1 180 ? 1.322 36.094 7.711 1 95.5 180 PRO A N 1
ATOM 1395 C CA . PRO A 1 180 ? 2.314 36.438 6.684 1 95.5 180 PRO A CA 1
ATOM 1396 C C . PRO A 1 180 ? 3.559 37.094 7.254 1 95.5 180 PRO A C 1
ATOM 1398 O O . PRO A 1 180 ? 3.461 37.875 8.211 1 95.5 180 PRO A O 1
ATOM 1401 N N . ASP A 1 181 ? 4.652 36.719 6.641 1 94.69 181 ASP A N 1
ATOM 1402 C CA . ASP A 1 181 ? 5.957 37.281 6.988 1 94.69 181 ASP A CA 1
ATOM 1403 C C . ASP A 1 181 ? 6.82 37.469 5.746 1 94.69 181 ASP A C 1
ATOM 1405 O O . ASP A 1 181 ? 6.91 36.594 4.895 1 94.69 181 ASP A O 1
ATOM 1409 N N . PRO A 1 182 ? 7.434 38.656 5.645 1 92.25 182 PRO A N 1
ATOM 1410 C CA . PRO A 1 182 ? 8.25 38.938 4.465 1 92.25 182 PRO A CA 1
ATOM 1411 C C . PRO A 1 182 ? 9.383 37.938 4.273 1 92.25 182 PRO A C 1
ATOM 1413 O O . PRO A 1 182 ? 9.891 37.781 3.16 1 92.25 182 PRO A O 1
ATOM 1416 N N . ASP A 1 183 ? 9.766 37.281 5.367 1 91.19 183 ASP A N 1
ATOM 1417 C CA . ASP A 1 183 ? 10.891 36.344 5.297 1 91.19 183 ASP A CA 1
ATOM 1418 C C . ASP A 1 183 ? 10.438 35 4.793 1 91.19 183 ASP A C 1
ATOM 1420 O O . ASP A 1 183 ? 11.266 34.125 4.496 1 91.19 183 ASP A O 1
ATOM 1424 N N . PHE A 1 184 ? 9.086 34.844 4.688 1 92.62 184 PHE A N 1
ATOM 1425 C CA . PHE A 1 184 ? 8.555 33.562 4.211 1 92.62 184 PHE A CA 1
ATOM 1426 C C . PHE A 1 184 ? 8.633 33.5 2.689 1 92.62 184 PHE A C 1
ATOM 1428 O O . PHE A 1 184 ? 8.438 34.5 2.002 1 92.62 184 PHE A O 1
ATOM 1435 N N . GLY A 1 185 ? 9.031 32.375 2.256 1 89.94 185 GLY A N 1
ATOM 1436 C CA . GLY A 1 185 ? 8.93 32.156 0.821 1 89.94 185 GLY A CA 1
ATOM 1437 C C . GLY A 1 185 ? 7.508 32.312 0.301 1 89.94 185 GLY A C 1
ATOM 1438 O O . GLY A 1 185 ? 6.547 32.125 1.056 1 89.94 185 GLY A O 1
ATOM 1439 N N . GLU A 1 186 ? 7.297 32.469 -0.978 1 91 186 GLU A N 1
ATOM 1440 C CA . GLU A 1 186 ? 6.008 32.719 -1.622 1 91 186 GLU A CA 1
ATOM 1441 C C . GLU A 1 186 ? 5.102 31.5 -1.513 1 91 186 GLU A C 1
ATOM 1443 O O . GLU A 1 186 ? 3.875 31.625 -1.502 1 91 186 GLU A O 1
ATOM 1448 N N . ALA A 1 187 ? 5.652 30.359 -1.386 1 94.56 187 ALA A N 1
ATOM 1449 C CA . ALA A 1 187 ? 4.871 29.125 -1.43 1 94.56 187 ALA A CA 1
ATOM 1450 C C . ALA A 1 187 ? 4.379 28.75 -0.038 1 94.56 187 ALA A C 1
ATOM 1452 O O . ALA A 1 187 ? 3.551 27.844 0.105 1 94.56 187 ALA A O 1
ATOM 1453 N N . VAL A 1 188 ? 4.852 29.422 0.982 1 95 188 VAL A N 1
ATOM 1454 C CA . VAL A 1 188 ? 4.457 29.109 2.352 1 95 188 VAL A CA 1
ATOM 1455 C C . VAL A 1 188 ? 3 29.516 2.572 1 95 188 VAL A C 1
ATOM 1457 O O . VAL A 1 188 ? 2.629 30.672 2.357 1 95 188 VAL A O 1
ATOM 1460 N N . PRO A 1 189 ? 2.207 28.547 2.98 1 96.38 189 PRO A N 1
ATOM 1461 C CA . PRO A 1 189 ? 0.825 28.938 3.283 1 96.38 189 PRO A CA 1
ATOM 1462 C C . PRO A 1 189 ? 0.717 29.844 4.504 1 96.38 189 PRO A C 1
ATOM 1464 O O . PRO A 1 189 ? 1.371 29.594 5.52 1 96.38 189 PRO A O 1
ATOM 1467 N N . VAL A 1 190 ? -0.037 30.891 4.387 1 97.38 190 VAL A N 1
ATOM 1468 C CA . VAL A 1 190 ? -0.234 31.859 5.457 1 97.38 190 VAL A CA 1
ATOM 1469 C C . VAL A 1 190 ? -1.715 32.219 5.559 1 97.38 190 VAL A C 1
ATOM 1471 O O . VAL A 1 190 ? -2.498 31.922 4.656 1 97.38 190 VAL A O 1
ATOM 1474 N N . MET A 1 191 ? -2.043 32.781 6.668 1 97.06 191 MET A N 1
ATOM 1475 C CA . MET A 1 191 ? -3.391 33.281 6.852 1 97.06 191 MET A CA 1
ATOM 1476 C C . MET A 1 191 ? -3.373 34.531 7.73 1 97.06 191 MET A C 1
ATOM 1478 O O . MET A 1 191 ? -2.488 34.688 8.57 1 97.06 191 MET A O 1
ATOM 1482 N N . ARG A 1 192 ? -4.301 35.438 7.461 1 96.75 192 ARG A N 1
ATOM 1483 C CA . ARG A 1 192 ? -4.477 36.625 8.305 1 96.75 192 ARG A CA 1
ATOM 1484 C C . ARG A 1 192 ? -5.559 36.375 9.352 1 96.75 192 ARG A C 1
ATOM 1486 O O . ARG A 1 192 ? -6.75 36.5 9.062 1 96.75 192 ARG A O 1
ATOM 1493 N N . ARG A 1 193 ? -5.039 36.062 10.492 1 93.31 193 ARG A N 1
ATOM 1494 C CA . ARG A 1 193 ? -5.949 35.719 11.578 1 93.31 193 ARG A CA 1
ATOM 1495 C C . ARG A 1 193 ? -6.879 36.875 11.906 1 93.31 193 ARG A C 1
ATOM 1497 O O . ARG A 1 193 ? -6.426 38.031 12.047 1 93.31 193 ARG A O 1
ATOM 1504 N N . GLY A 1 194 ? -8.156 36.562 12.047 1 91.69 194 GLY A N 1
ATOM 1505 C CA . GLY A 1 194 ? -9.156 37.562 12.391 1 91.69 194 GLY A CA 1
ATOM 1506 C C . GLY A 1 194 ? -9.734 38.25 11.172 1 91.69 194 GLY A C 1
ATOM 1507 O O . GLY A 1 194 ? -10.703 39.031 11.297 1 91.69 194 GLY A O 1
ATOM 1508 N N . ASP A 1 195 ? -9.141 38.062 9.977 1 94.69 195 ASP A N 1
ATOM 1509 C CA . ASP A 1 195 ? -9.617 38.688 8.75 1 94.69 195 ASP A CA 1
ATOM 1510 C C . ASP A 1 195 ? -10.656 37.812 8.055 1 94.69 195 ASP A C 1
ATOM 1512 O O . ASP A 1 195 ? -10.312 36.844 7.414 1 94.69 195 ASP A O 1
ATOM 1516 N N . PRO A 1 196 ? -11.875 38.188 8.141 1 94.38 196 PRO A N 1
ATOM 1517 C CA . PRO A 1 196 ? -12.938 37.375 7.551 1 94.38 196 PRO A CA 1
ATOM 1518 C C . PRO A 1 196 ? -12.859 37.281 6.027 1 94.38 196 PRO A C 1
ATOM 1520 O O . PRO A 1 196 ? -13.547 36.5 5.402 1 94.38 196 PRO A O 1
ATOM 1523 N N . ASP A 1 197 ? -12.016 38.156 5.41 1 95.44 197 ASP A N 1
ATOM 1524 C CA . ASP A 1 197 ? -11.883 38.156 3.955 1 95.44 197 ASP A CA 1
ATOM 1525 C C . ASP A 1 197 ? -10.734 37.281 3.508 1 95.44 197 ASP A C 1
ATOM 1527 O O . ASP A 1 197 ? -10.531 37.062 2.309 1 95.44 197 ASP A O 1
ATOM 1531 N N . ASP A 1 198 ? -10 36.781 4.477 1 96.88 198 ASP A N 1
ATOM 1532 C CA . ASP A 1 198 ? -8.93 35.875 4.145 1 96.88 198 ASP A CA 1
ATOM 1533 C C . ASP A 1 198 ? -9.469 34.438 3.961 1 96.88 198 ASP A C 1
ATOM 1535 O O . ASP A 1 198 ? -9.945 33.844 4.914 1 96.88 198 ASP A O 1
ATOM 1539 N N . GLU A 1 199 ? -9.312 33.938 2.787 1 96.12 199 GLU A N 1
ATOM 1540 C CA . GLU A 1 199 ? -9.898 32.656 2.449 1 96.12 199 GLU A CA 1
ATOM 1541 C C . GLU A 1 199 ? -9.297 31.531 3.295 1 96.12 199 GLU A C 1
ATOM 1543 O O . GLU A 1 199 ? -9.992 30.594 3.691 1 96.12 199 GLU A O 1
ATOM 1548 N N . MET A 1 200 ? -8.023 31.625 3.531 1 96.81 200 MET A N 1
ATOM 1549 C CA . MET A 1 200 ? -7.363 30.594 4.316 1 96.81 200 MET A CA 1
ATOM 1550 C C . MET A 1 200 ? -7.84 30.609 5.766 1 96.81 200 MET A C 1
ATOM 1552 O O . MET A 1 200 ? -8.016 29.562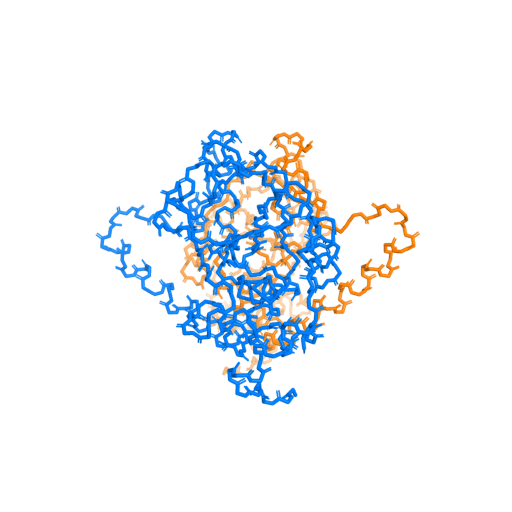 6.387 1 96.81 200 MET A O 1
ATOM 1556 N N . PHE A 1 201 ? -8.047 31.781 6.285 1 97.12 201 PHE A N 1
ATOM 1557 C CA . PHE A 1 201 ? -8.555 31.906 7.645 1 97.12 201 PHE A CA 1
ATOM 1558 C C . PHE A 1 201 ? -9.977 31.359 7.746 1 97.12 201 PHE A C 1
ATOM 1560 O O . PHE A 1 201 ? -10.297 30.625 8.68 1 97.12 201 PHE A O 1
ATOM 1567 N N . VAL A 1 202 ? -10.758 31.656 6.797 1 96.69 202 VAL A N 1
ATOM 1568 C CA . VAL A 1 202 ? -12.133 31.188 6.789 1 96.69 202 VAL A CA 1
ATOM 1569 C C . VAL A 1 202 ? -12.156 29.656 6.691 1 96.69 202 VAL A C 1
ATOM 1571 O O . VAL A 1 202 ? -12.945 29 7.371 1 96.69 202 VAL A O 1
ATOM 1574 N N . ARG A 1 203 ? -11.328 29.109 5.898 1 96.69 203 ARG A N 1
ATOM 1575 C CA . ARG A 1 203 ? -11.219 27.656 5.785 1 96.69 203 ARG A CA 1
ATOM 1576 C C . ARG A 1 203 ? -10.812 27.031 7.113 1 96.69 203 ARG A C 1
ATOM 1578 O O . ARG A 1 203 ? -11.359 26 7.516 1 96.69 203 ARG A O 1
ATOM 1585 N N . HIS A 1 204 ? -9.836 27.688 7.703 1 97.25 204 HIS A N 1
ATOM 1586 C CA . HIS A 1 204 ? -9.438 27.25 9.039 1 97.25 204 HIS A CA 1
ATOM 1587 C C . HIS A 1 204 ? -10.625 27.219 9.984 1 97.25 204 HIS A C 1
ATOM 1589 O O . HIS A 1 204 ? -10.844 26.219 10.68 1 97.25 204 HIS A O 1
ATOM 1595 N N . LEU A 1 205 ? -11.445 28.234 9.977 1 97 205 LEU A N 1
ATOM 1596 C CA . LEU A 1 205 ? -12.594 28.328 10.875 1 97 205 LEU A CA 1
ATOM 1597 C C . LEU A 1 205 ? -13.617 27.234 10.562 1 97 205 LEU A C 1
ATOM 1599 O O . LEU A 1 205 ? -14.195 26.641 11.469 1 97 205 LEU A O 1
ATOM 1603 N N . ARG A 1 206 ? -13.836 27.016 9.305 1 96.88 206 ARG A N 1
ATOM 1604 C CA . ARG A 1 206 ? -14.789 26 8.898 1 96.88 206 ARG A CA 1
ATOM 1605 C C . ARG A 1 206 ? -14.359 24.625 9.391 1 96.88 206 ARG A C 1
ATOM 1607 O O . ARG A 1 206 ? -15.172 23.859 9.922 1 96.88 206 ARG A O 1
ATOM 1614 N N . HIS A 1 207 ? -13.117 24.312 9.25 1 96.69 207 HIS A N 1
ATOM 1615 C CA . HIS A 1 207 ? -12.602 23.031 9.719 1 96.69 207 HIS A CA 1
ATOM 1616 C C . HIS A 1 207 ? -12.633 22.953 11.242 1 96.69 207 HIS A C 1
ATOM 1618 O O . HIS A 1 207 ? -12.969 21.906 11.805 1 96.69 207 HIS A O 1
ATOM 1624 N N . ALA A 1 208 ? -12.281 24.047 11.875 1 96.62 208 ALA A N 1
ATOM 1625 C CA . ALA A 1 208 ? -12.328 24.094 13.328 1 96.62 208 ALA A CA 1
ATOM 1626 C C . ALA A 1 208 ? -13.75 23.844 13.836 1 96.62 208 ALA A C 1
ATOM 1628 O O . ALA A 1 208 ? -13.945 23.125 14.828 1 96.62 208 ALA A O 1
ATOM 1629 N N . ALA A 1 209 ? -14.672 24.406 13.18 1 95.62 209 ALA A N 1
ATOM 1630 C CA . ALA A 1 209 ? -16.078 24.219 13.555 1 95.62 209 ALA A CA 1
ATOM 1631 C C . ALA A 1 209 ? -16.5 22.766 13.375 1 95.62 209 ALA A C 1
ATOM 1633 O O . ALA A 1 209 ? -17.156 22.203 14.25 1 95.62 209 ALA A O 1
ATOM 1634 N N . ARG A 1 210 ? -16.156 22.203 12.32 1 94.12 210 ARG A N 1
ATOM 1635 C CA . ARG A 1 210 ? -16.484 20.812 12.039 1 94.12 210 ARG A CA 1
ATOM 1636 C C . ARG A 1 210 ? -15.906 19.875 13.094 1 94.12 210 ARG A C 1
ATOM 1638 O O . ARG A 1 210 ? -16.5 18.844 13.406 1 94.12 210 ARG A O 1
ATOM 1645 N N . LEU A 1 211 ? -14.75 20.297 13.602 1 92.75 211 LEU A N 1
ATOM 1646 C CA . LEU A 1 211 ? -14.07 19.484 14.602 1 92.75 211 LEU A CA 1
ATOM 1647 C C . LEU A 1 211 ? -14.594 19.781 16 1 92.75 211 LEU A C 1
ATOM 1649 O O . LEU A 1 211 ? -14.172 19.156 16.969 1 92.75 211 LEU A O 1
ATOM 1653 N N . GLY A 1 212 ? -15.398 20.797 16.094 1 92.12 212 GLY A N 1
ATOM 1654 C CA . GLY A 1 212 ? -15.969 21.156 17.391 1 92.12 212 GLY A CA 1
ATOM 1655 C C . GLY A 1 212 ? -15.016 21.969 18.25 1 92.12 212 GLY A C 1
ATOM 1656 O O . GLY A 1 212 ? -15.117 21.969 19.469 1 92.12 212 GLY A O 1
ATOM 1657 N N . LEU A 1 213 ? -14.156 22.625 17.578 1 94 213 LEU A N 1
ATOM 1658 C CA . LEU A 1 213 ? -13.148 23.359 18.328 1 94 213 LEU A CA 1
ATOM 1659 C C . LEU A 1 213 ? -13.586 24.797 18.578 1 94 213 LEU A C 1
ATOM 1661 O O . LEU A 1 213 ? -13.008 25.5 19.406 1 94 213 LEU A O 1
ATOM 1665 N N . ILE A 1 214 ? -14.531 25.234 17.812 1 94.06 214 ILE A N 1
ATOM 1666 C CA . ILE A 1 214 ? -15.125 26.547 18.016 1 94.06 214 ILE A CA 1
ATOM 1667 C C . ILE A 1 214 ? -16.641 26.438 17.938 1 94.06 214 ILE A C 1
ATOM 1669 O O . ILE A 1 214 ? -17.188 25.453 17.422 1 94.06 214 ILE A O 1
ATOM 1673 N N . MET B 1 1 ? -19.812 -17.25 -18.312 1 36.44 1 MET B N 1
ATOM 1674 C CA . MET B 1 1 ? -18.844 -18.328 -18.203 1 36.44 1 MET B CA 1
ATOM 1675 C C . MET B 1 1 ? -19.547 -19.672 -18.047 1 36.44 1 MET B C 1
ATOM 1677 O O . MET B 1 1 ? -20.391 -19.844 -17.172 1 36.44 1 MET B O 1
ATOM 1681 N N . THR B 1 2 ? -19.672 -20.391 -19.062 1 43.94 2 THR B N 1
ATOM 1682 C CA . THR B 1 2 ? -20.391 -21.656 -19.078 1 43.94 2 THR B CA 1
ATOM 1683 C C . THR B 1 2 ? -19.984 -22.531 -17.906 1 43.94 2 THR B C 1
ATOM 1685 O O . THR B 1 2 ? -18.828 -22.5 -17.469 1 43.94 2 THR B O 1
ATOM 1688 N N . ALA B 1 3 ? -20.875 -22.922 -17.031 1 52.66 3 ALA B N 1
ATOM 1689 C CA . ALA B 1 3 ? -20.734 -23.859 -15.922 1 52.66 3 ALA B CA 1
ATOM 1690 C C . ALA B 1 3 ? -19.719 -24.953 -16.25 1 52.66 3 ALA B C 1
ATOM 1692 O O . ALA B 1 3 ? -19.719 -25.484 -17.359 1 52.66 3 ALA B O 1
ATOM 1693 N N . PRO B 1 4 ? -18.562 -24.984 -15.43 1 60.16 4 PRO B N 1
ATOM 1694 C CA . PRO B 1 4 ? -17.641 -26.062 -15.758 1 60.16 4 PRO B CA 1
ATOM 1695 C C . PRO B 1 4 ? -18.328 -27.406 -15.93 1 60.16 4 PRO B C 1
ATOM 1697 O O . PRO B 1 4 ? -19.391 -27.656 -15.328 1 60.16 4 PRO B O 1
ATOM 1700 N N . GLY B 1 5 ? -18.406 -27.969 -17.141 1 69.31 5 GLY B N 1
ATOM 1701 C CA . GLY B 1 5 ? -18.906 -29.297 -17.391 1 69.31 5 GLY B CA 1
ATOM 1702 C C . GLY B 1 5 ? -18.547 -30.281 -16.297 1 69.31 5 GLY B C 1
ATOM 1703 O O . GLY B 1 5 ? -17.938 -29.922 -15.289 1 69.31 5 GLY B O 1
ATOM 1704 N N . SER B 1 6 ? -19.062 -31.531 -16.266 1 88.44 6 SER B N 1
ATOM 1705 C CA . SER B 1 6 ? -18.75 -32.625 -15.344 1 88.44 6 SER B CA 1
ATOM 1706 C C . SER B 1 6 ? -17.25 -32.906 -15.32 1 88.44 6 SER B C 1
ATOM 1708 O O . SER B 1 6 ? -16.516 -32.5 -16.234 1 88.44 6 SER B O 1
ATOM 1710 N N . THR B 1 7 ? -16.797 -33.438 -14.195 1 92.44 7 THR B N 1
ATOM 1711 C CA . THR B 1 7 ? -15.391 -33.812 -14.078 1 92.44 7 THR B CA 1
ATOM 1712 C C . THR B 1 7 ? -14.961 -34.656 -15.266 1 92.44 7 THR B C 1
ATOM 1714 O O . THR B 1 7 ? -13.875 -34.469 -15.812 1 92.44 7 THR B O 1
ATOM 1717 N N . ALA B 1 8 ? -15.797 -35.562 -15.625 1 91.5 8 ALA B N 1
ATOM 1718 C CA . ALA B 1 8 ? -15.492 -36.406 -16.75 1 91.5 8 ALA B CA 1
ATOM 1719 C C . ALA B 1 8 ? -15.297 -35.625 -18.031 1 91.5 8 ALA B C 1
ATOM 1721 O O . ALA B 1 8 ? -14.406 -35.906 -18.828 1 91.5 8 ALA B O 1
ATOM 1722 N N . ASP B 1 9 ? -16.141 -34.688 -18.234 1 94.31 9 ASP B N 1
ATOM 1723 C CA . ASP B 1 9 ? -16.031 -33.812 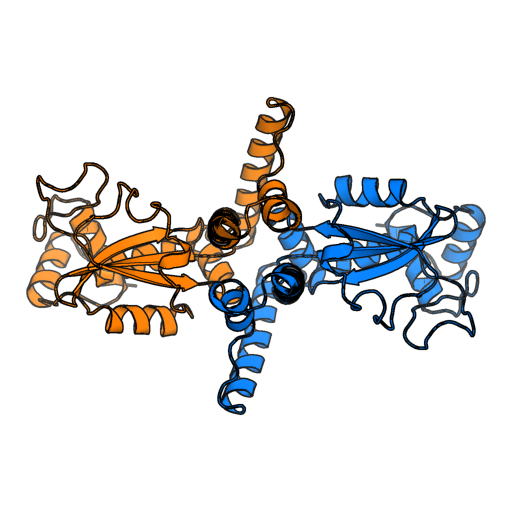-19.391 1 94.31 9 ASP B CA 1
ATOM 1724 C C . ASP B 1 9 ? -14.727 -33 -19.359 1 94.31 9 ASP B C 1
ATOM 1726 O O . ASP B 1 9 ? -14.055 -32.844 -20.391 1 94.31 9 ASP B O 1
ATOM 1730 N N . LEU B 1 10 ? -14.391 -32.562 -18.266 1 95.12 10 LEU B N 1
ATOM 1731 C CA . LEU B 1 10 ? -13.164 -31.781 -18.109 1 95.12 10 LEU B CA 1
ATOM 1732 C C . LEU B 1 10 ? -11.938 -32.625 -18.438 1 95.12 10 LEU B C 1
ATOM 1734 O O . LEU B 1 10 ? -11.008 -32.156 -19.094 1 95.12 10 LEU B O 1
ATOM 1738 N N . VAL B 1 11 ? -11.938 -33.844 -17.953 1 94.81 11 VAL B N 1
ATOM 1739 C CA . VAL B 1 11 ? -10.812 -34.75 -18.203 1 94.81 11 VAL B CA 1
ATOM 1740 C C . VAL B 1 11 ? -10.672 -35 -19.703 1 94.81 11 VAL B C 1
ATOM 1742 O O . VAL B 1 11 ? -9.562 -34.969 -20.234 1 94.81 11 VAL B O 1
ATOM 1745 N N . ARG B 1 12 ? -11.797 -35.188 -20.312 1 94.31 12 ARG B N 1
ATOM 1746 C CA . ARG B 1 12 ? -11.781 -35.438 -21.75 1 94.31 12 ARG B CA 1
ATOM 1747 C C . ARG B 1 12 ? -11.203 -34.219 -22.5 1 94.31 12 ARG B C 1
ATOM 1749 O O . ARG B 1 12 ? -10.391 -34.375 -23.406 1 94.31 12 ARG B O 1
ATOM 1756 N N . ARG B 1 13 ? -11.648 -33.094 -22.172 1 95.25 13 ARG B N 1
ATOM 1757 C CA . ARG B 1 13 ? -11.156 -31.875 -22.797 1 95.25 13 ARG B CA 1
ATOM 1758 C C . ARG B 1 13 ? -9.656 -31.719 -22.562 1 95.25 13 ARG B C 1
ATOM 1760 O O . ARG B 1 13 ? -8.93 -31.297 -23.469 1 95.25 13 ARG B O 1
ATOM 1767 N N . TRP B 1 14 ? -9.258 -31.984 -21.391 1 95 14 TRP B N 1
ATOM 1768 C CA . TRP B 1 14 ? -7.852 -31.875 -21.031 1 95 14 TRP B CA 1
ATOM 1769 C C . TRP B 1 14 ? -6.996 -32.844 -21.859 1 95 14 TRP B C 1
ATOM 1771 O O . TRP B 1 14 ? -5.957 -32.469 -22.391 1 95 14 TRP B O 1
ATOM 1781 N N . GLU B 1 15 ? -7.434 -34.094 -21.984 1 94.06 15 GLU B N 1
ATOM 1782 C CA . GLU B 1 15 ? -6.73 -35.094 -22.781 1 94.06 15 GLU B CA 1
ATOM 1783 C C . GLU B 1 15 ? -6.641 -34.656 -24.234 1 94.06 15 GLU B C 1
ATOM 1785 O O . GLU B 1 15 ? -5.609 -34.844 -24.891 1 94.06 15 GLU B O 1
ATOM 1790 N N . SER B 1 16 ? -7.645 -34.062 -24.625 1 93.69 16 SER B N 1
ATOM 1791 C CA . SER B 1 16 ? -7.711 -33.656 -26.031 1 93.69 16 SER B CA 1
ATOM 1792 C C . SER B 1 16 ? -6.801 -32.438 -26.297 1 93.69 16 SER B C 1
ATOM 1794 O O . SER B 1 16 ? -6.191 -32.344 -27.359 1 93.69 16 SER B O 1
ATOM 1796 N N . ALA B 1 17 ? -6.773 -31.562 -25.391 1 92.06 17 ALA B N 1
ATOM 1797 C CA . ALA B 1 17 ? -5.977 -30.359 -25.562 1 92.06 17 ALA B CA 1
ATOM 1798 C C . ALA B 1 17 ? -4.488 -30.672 -25.562 1 92.06 17 ALA B C 1
ATOM 1800 O O . ALA B 1 17 ? -3.715 -30.047 -26.297 1 92.06 17 ALA B O 1
ATOM 1801 N N . ALA B 1 18 ? -4.062 -31.656 -24.766 1 86.81 18 ALA B N 1
ATOM 1802 C CA . ALA B 1 18 ? -2.676 -32.125 -24.672 1 86.81 18 ALA B CA 1
ATOM 1803 C C . ALA B 1 18 ? -1.717 -30.922 -24.625 1 86.81 18 ALA B C 1
ATOM 1805 O O . ALA B 1 18 ? -0.751 -30.859 -25.391 1 86.81 18 ALA B O 1
ATOM 1806 N N . ARG B 1 19 ? -1.893 -30.109 -23.781 1 87.69 19 ARG B N 1
ATOM 1807 C CA . ARG B 1 19 ? -1.094 -28.891 -23.719 1 87.69 19 ARG B CA 1
ATOM 1808 C C . ARG B 1 19 ? 0.181 -29.109 -22.906 1 87.69 19 ARG B C 1
ATOM 1810 O O . ARG B 1 19 ? 0.129 -29.594 -21.781 1 87.69 19 ARG B O 1
ATOM 1817 N N . PRO B 1 20 ? 1.201 -28.734 -23.562 1 90.81 20 PRO B N 1
ATOM 1818 C CA . PRO B 1 20 ? 2.432 -28.797 -22.766 1 90.81 20 PRO B CA 1
ATOM 1819 C C . PRO B 1 20 ? 2.506 -27.703 -21.703 1 90.81 20 PRO B C 1
ATOM 1821 O O . PRO B 1 20 ? 1.773 -26.719 -21.781 1 90.81 20 PRO B O 1
ATOM 1824 N N . ASN B 1 21 ? 3.4 -27.984 -20.75 1 94.88 21 ASN B N 1
ATOM 1825 C CA . ASN B 1 21 ? 3.639 -26.922 -19.781 1 94.88 21 ASN B CA 1
ATOM 1826 C C . ASN B 1 21 ? 4.23 -25.688 -20.453 1 94.88 21 ASN B C 1
ATOM 1828 O O . ASN B 1 21 ? 5.066 -25.797 -21.344 1 94.88 21 ASN B O 1
ATOM 1832 N N . PRO B 1 22 ? 3.785 -24.531 -19.969 1 96.94 22 PRO B N 1
ATOM 1833 C CA . PRO B 1 22 ? 4.332 -23.281 -20.531 1 96.94 22 PRO B CA 1
ATOM 1834 C C . PRO B 1 22 ? 5.77 -23.016 -20.094 1 96.94 22 PRO B C 1
ATOM 1836 O O . PRO B 1 22 ? 6.203 -23.516 -19.047 1 96.94 22 PRO B O 1
ATOM 1839 N N . THR B 1 23 ? 6.484 -22.266 -20.891 1 97.5 23 THR B N 1
ATOM 1840 C CA . THR B 1 23 ? 7.828 -21.844 -20.516 1 97.5 23 THR B CA 1
ATOM 1841 C C . THR B 1 23 ? 7.773 -20.703 -19.5 1 97.5 23 THR B C 1
ATOM 1843 O O . THR B 1 23 ? 6.727 -20.078 -19.312 1 97.5 23 THR B O 1
ATOM 1846 N N . ALA B 1 24 ? 8.906 -20.484 -18.844 1 96.88 24 ALA B N 1
ATOM 1847 C CA . ALA B 1 24 ? 8.992 -19.359 -17.922 1 96.88 24 ALA B CA 1
ATOM 1848 C C . ALA B 1 24 ? 8.719 -18.031 -18.641 1 96.88 24 ALA B C 1
ATOM 1850 O O . ALA B 1 24 ? 8.086 -17.141 -18.078 1 96.88 24 ALA B O 1
ATOM 1851 N N . THR B 1 25 ? 9.156 -17.953 -19.844 1 96.12 25 THR B N 1
ATOM 1852 C CA . THR B 1 25 ? 8.938 -16.75 -20.641 1 96.12 25 THR B CA 1
ATOM 1853 C C . THR B 1 25 ? 7.457 -16.562 -20.938 1 96.12 25 THR B C 1
ATOM 1855 O O . THR B 1 25 ? 6.941 -15.445 -20.844 1 96.12 25 THR B O 1
ATOM 1858 N N . ASP B 1 26 ? 6.766 -17.609 -21.281 1 96.19 26 ASP B N 1
ATOM 1859 C CA . ASP B 1 26 ? 5.328 -17.547 -21.531 1 96.19 26 ASP B CA 1
ATOM 1860 C C . ASP B 1 26 ? 4.566 -17.062 -20.312 1 96.19 26 ASP B C 1
ATOM 1862 O O . ASP B 1 26 ? 3.717 -16.172 -20.422 1 96.19 26 ASP B O 1
ATOM 1866 N N . VAL B 1 27 ? 4.902 -17.672 -19.234 1 97.88 27 VAL B N 1
ATOM 1867 C CA . VAL B 1 27 ? 4.203 -17.312 -18 1 97.88 27 VAL B CA 1
ATOM 1868 C C . VAL B 1 27 ? 4.531 -15.875 -17.609 1 97.88 27 VAL B C 1
ATOM 1870 O O . VAL B 1 27 ? 3.645 -15.125 -17.203 1 97.88 27 VAL B O 1
ATOM 1873 N N . GLY B 1 28 ? 5.809 -15.516 -17.719 1 96.69 28 GLY B N 1
ATOM 1874 C CA . GLY B 1 28 ? 6.207 -14.148 -17.453 1 96.69 28 GLY B CA 1
ATOM 1875 C C . GLY B 1 28 ? 5.453 -13.125 -18.281 1 96.69 28 GLY B C 1
ATOM 1876 O O . GLY B 1 28 ? 4.977 -12.117 -17.766 1 96.69 28 GLY B O 1
ATOM 1877 N N . SER B 1 29 ? 5.348 -13.391 -19.562 1 96.38 29 SER B N 1
ATOM 1878 C CA . SER B 1 29 ? 4.621 -12.508 -20.469 1 96.38 29 SER B CA 1
ATOM 1879 C C . SER B 1 29 ? 3.16 -12.375 -20.062 1 96.38 29 SER B C 1
ATOM 1881 O O . SER B 1 29 ? 2.598 -11.281 -20.078 1 96.38 29 SER B O 1
ATOM 1883 N N . LEU B 1 30 ? 2.605 -13.461 -19.719 1 96.12 30 LEU B N 1
ATOM 1884 C CA . LEU B 1 30 ? 1.217 -13.461 -19.266 1 96.12 30 LEU B CA 1
ATOM 1885 C C . LEU B 1 30 ? 1.055 -12.609 -18.016 1 96.12 30 LEU B C 1
ATOM 1887 O O . LEU B 1 30 ? 0.133 -11.797 -17.922 1 96.12 30 LEU B O 1
ATOM 1891 N N . LEU B 1 31 ? 1.929 -12.836 -17.047 1 97.44 31 LEU B N 1
ATOM 1892 C CA . LEU B 1 31 ? 1.862 -12.094 -15.789 1 97.44 31 LEU B CA 1
ATOM 1893 C C . LEU B 1 31 ? 2.055 -10.602 -16.031 1 97.44 31 LEU B C 1
ATOM 1895 O O . LEU B 1 31 ? 1.406 -9.773 -15.375 1 97.44 31 LEU B O 1
ATOM 1899 N N . GLU B 1 32 ? 2.916 -10.273 -16.922 1 94.94 32 GLU B N 1
ATOM 1900 C CA . GLU B 1 32 ? 3.137 -8.875 -17.266 1 94.94 32 GLU B CA 1
ATOM 1901 C C . GLU B 1 32 ? 1.907 -8.273 -17.938 1 94.94 32 GLU B C 1
ATOM 1903 O O . GLU B 1 32 ? 1.444 -7.195 -17.562 1 94.94 32 GLU B O 1
ATOM 1908 N N . GLU B 1 33 ? 1.361 -8.922 -18.891 1 94.69 33 GLU B N 1
ATOM 1909 C CA . GLU B 1 33 ? 0.254 -8.422 -19.703 1 94.69 33 GLU B CA 1
ATOM 1910 C C . GLU B 1 33 ? -1.036 -8.359 -18.891 1 94.69 33 GLU B C 1
ATOM 1912 O O . GLU B 1 33 ? -1.782 -7.379 -18.969 1 94.69 33 GLU B O 1
ATOM 1917 N N . CYS B 1 34 ? -1.252 -9.367 -18.094 1 95.88 34 CYS B N 1
ATOM 1918 C CA . CYS B 1 34 ? -2.537 -9.477 -17.406 1 95.88 34 CYS B CA 1
ATOM 1919 C C . CYS B 1 34 ? -2.516 -8.734 -16.078 1 95.88 34 CYS B C 1
ATOM 1921 O O . CYS B 1 34 ? -3.549 -8.242 -15.617 1 95.88 34 CYS B O 1
ATOM 1923 N N . TYR B 1 35 ? -1.316 -8.648 -15.484 1 96.5 35 TYR B N 1
ATOM 1924 C CA . TYR B 1 35 ? -1.317 -8.195 -14.102 1 96.5 35 TYR B CA 1
ATOM 1925 C C . TYR B 1 35 ? -0.26 -7.125 -13.875 1 96.5 35 TYR B C 1
ATOM 1927 O O . TYR B 1 35 ? 0.011 -6.738 -12.734 1 96.5 35 TYR B O 1
ATOM 1935 N N . ARG B 1 36 ? 0.448 -6.742 -14.898 1 92.94 36 ARG B N 1
ATOM 1936 C CA . ARG B 1 36 ? 1.503 -5.738 -14.812 1 92.94 36 ARG B CA 1
ATOM 1937 C C . ARG B 1 36 ? 2.613 -6.188 -13.867 1 92.94 36 ARG B C 1
ATOM 1939 O O . ARG B 1 36 ? 3.135 -5.391 -13.086 1 92.94 36 ARG B O 1
ATOM 1946 N N . ALA B 1 37 ? 2.842 -7.441 -13.844 1 94.75 37 ALA B N 1
ATOM 1947 C CA . ALA B 1 37 ? 3.938 -7.988 -13.055 1 94.75 37 ALA B CA 1
ATOM 1948 C C . ALA B 1 37 ? 5.289 -7.629 -13.656 1 94.75 37 ALA B C 1
ATOM 1950 O O . ALA B 1 37 ? 5.383 -7.332 -14.852 1 94.75 37 ALA B O 1
ATOM 1951 N N . ARG B 1 38 ? 6.324 -7.598 -12.828 1 91.12 38 ARG B N 1
ATOM 1952 C CA . ARG B 1 38 ? 7.707 -7.406 -13.25 1 91.12 38 ARG B CA 1
ATOM 1953 C C . ARG B 1 38 ? 8.625 -8.445 -12.609 1 91.12 38 ARG B C 1
ATOM 1955 O O . ARG B 1 38 ? 8.297 -9.008 -11.57 1 91.12 38 ARG B O 1
ATOM 1962 N N . PRO B 1 39 ? 9.75 -8.648 -13.227 1 90.44 39 PRO B N 1
ATOM 1963 C CA . PRO B 1 39 ? 10.688 -9.578 -12.602 1 90.44 39 PRO B CA 1
ATOM 1964 C C . PRO B 1 39 ? 11.195 -9.094 -11.242 1 90.44 39 PRO B C 1
ATOM 1966 O O . PRO B 1 39 ? 11.352 -7.891 -11.039 1 90.44 39 PRO B O 1
ATOM 1969 N N . LEU B 1 40 ? 11.336 -9.992 -10.383 1 88 40 LEU B N 1
ATOM 1970 C CA . LEU B 1 40 ? 11.945 -9.742 -9.086 1 88 40 LEU B CA 1
ATOM 1971 C C . LEU B 1 40 ? 13.242 -10.531 -8.93 1 88 40 LEU B C 1
ATOM 1973 O O . LEU B 1 40 ? 13.273 -11.734 -9.195 1 88 40 LEU B O 1
ATOM 1977 N N . ALA B 1 41 ? 14.234 -9.836 -8.484 1 82.5 41 ALA B N 1
ATOM 1978 C CA . ALA B 1 41 ? 15.523 -10.5 -8.312 1 82.5 41 ALA B CA 1
ATOM 1979 C C . ALA B 1 41 ? 15.438 -11.57 -7.223 1 82.5 41 ALA B C 1
ATOM 1981 O O . ALA B 1 41 ? 14.891 -11.328 -6.145 1 82.5 41 ALA B O 1
ATOM 1982 N N . ARG B 1 42 ? 16.094 -12.688 -7.496 1 80.75 42 ARG B N 1
ATOM 1983 C CA . ARG B 1 42 ? 16.031 -13.82 -6.578 1 80.75 42 ARG B CA 1
ATOM 1984 C C . ARG B 1 42 ? 16.734 -13.5 -5.266 1 80.75 42 ARG B C 1
ATOM 1986 O O . ARG B 1 42 ? 16.359 -14.008 -4.207 1 80.75 42 ARG B O 1
ATOM 1993 N N . GLU B 1 43 ? 17.672 -12.703 -5.297 1 75.5 43 GLU B N 1
ATOM 1994 C CA . GLU B 1 43 ? 18.516 -12.352 -4.152 1 75.5 43 GLU B CA 1
ATOM 1995 C C . GLU B 1 43 ? 17.703 -11.641 -3.072 1 75.5 43 GLU B C 1
ATOM 1997 O O . GLU B 1 43 ? 18.078 -11.648 -1.899 1 75.5 43 GLU B O 1
ATOM 2002 N N . ILE B 1 44 ? 16.641 -11.031 -3.557 1 74.5 44 ILE B N 1
ATOM 2003 C CA . ILE B 1 44 ? 15.797 -10.312 -2.605 1 74.5 44 ILE B CA 1
ATOM 2004 C C . ILE B 1 44 ? 15.172 -11.297 -1.62 1 74.5 44 ILE B C 1
ATOM 2006 O O . ILE B 1 44 ? 15.008 -10.977 -0.439 1 74.5 44 ILE B O 1
ATOM 2010 N N . LEU B 1 45 ? 14.867 -12.359 -2.195 1 71.38 45 LEU B N 1
ATOM 2011 C CA . LEU B 1 45 ? 14.289 -13.383 -1.329 1 71.38 45 LEU B CA 1
ATOM 2012 C C . LEU B 1 45 ? 15.359 -14.367 -0.864 1 71.38 45 LEU B C 1
ATOM 2014 O O . LEU B 1 45 ? 15.062 -15.32 -0.145 1 71.38 45 LEU B O 1
ATOM 2018 N N . SER B 1 46 ? 16.656 -13.922 -1.381 1 58.75 46 SER B N 1
ATOM 2019 C CA . SER B 1 46 ? 17.797 -14.797 -1.147 1 58.75 46 SER B CA 1
ATOM 2020 C C . SER B 1 46 ? 18.266 -14.719 0.3 1 58.75 46 SER B C 1
ATOM 2022 O O . SER B 1 46 ? 17.922 -13.773 1.019 1 58.75 46 SER B O 1
ATOM 2024 N N . GLY B 1 47 ? 18.5 -15.617 1.151 1 56.75 47 GLY B N 1
ATOM 2025 C CA . GLY B 1 47 ? 19 -15.867 2.492 1 56.75 47 GLY B CA 1
ATOM 2026 C C . GLY B 1 47 ? 18.453 -17.141 3.107 1 56.75 47 GLY B C 1
ATOM 2027 O O . GLY B 1 47 ? 18.344 -17.25 4.332 1 56.75 47 GLY B O 1
ATOM 2028 N N . GLY B 1 48 ? 18.203 -17.828 2.213 1 63.72 48 GLY B N 1
ATOM 2029 C CA . GLY B 1 48 ? 17.75 -19.141 2.672 1 63.72 48 GLY B CA 1
ATOM 2030 C C . GLY B 1 48 ? 16.234 -19.281 2.648 1 63.72 48 GLY B C 1
ATOM 2031 O O . GLY B 1 48 ? 15.711 -20.406 2.752 1 63.72 48 GLY B O 1
ATOM 2032 N N . HIS B 1 49 ? 15.523 -18.156 2.303 1 71.94 49 HIS B N 1
ATOM 2033 C CA . HIS B 1 49 ? 14.07 -18.219 2.426 1 71.94 49 HIS B CA 1
ATOM 2034 C C . HIS B 1 49 ? 13.461 -19.047 1.302 1 71.94 49 HIS B C 1
ATOM 2036 O O . HIS B 1 49 ? 12.547 -19.859 1.538 1 71.94 49 HIS B O 1
ATOM 2042 N N . LEU B 1 50 ? 14.055 -18.844 0.163 1 77.69 50 LEU B N 1
ATOM 2043 C CA . LEU B 1 50 ? 13.547 -19.641 -0.949 1 77.69 50 LEU B CA 1
ATOM 2044 C C . LEU B 1 50 ? 13.969 -21.094 -0.8 1 77.69 50 LEU B C 1
ATOM 2046 O O . LEU B 1 50 ? 13.18 -22 -1.088 1 77.69 50 LEU B O 1
ATOM 2050 N N . GLN B 1 51 ? 15.164 -21.25 -0.245 1 76.19 51 GLN B N 1
ATOM 2051 C CA . GLN B 1 51 ? 15.703 -22.594 -0.126 1 76.19 51 GLN B CA 1
ATOM 2052 C C . GLN B 1 51 ? 15.039 -23.359 1.02 1 76.19 51 GLN B C 1
ATOM 2054 O O . GLN B 1 51 ? 14.938 -24.578 0.98 1 76.19 51 GLN B O 1
ATOM 2059 N N . HIS B 1 52 ? 14.516 -22.625 1.914 1 81.12 52 HIS B N 1
ATOM 2060 C CA . HIS B 1 52 ? 13.961 -23.281 3.092 1 81.12 52 HIS B CA 1
ATOM 2061 C C . HIS B 1 52 ? 12.438 -23.266 3.068 1 81.12 52 HIS B C 1
ATOM 2063 O O . HIS B 1 52 ? 11.789 -23.641 4.055 1 81.12 52 HIS B O 1
ATOM 2069 N N . ASP B 1 53 ? 11.992 -22.859 1.976 1 88.12 53 ASP B N 1
ATOM 2070 C CA . ASP B 1 53 ? 10.539 -22.875 1.859 1 88.12 53 ASP B CA 1
ATOM 2071 C C . ASP B 1 53 ? 10.023 -24.297 1.607 1 88.12 53 ASP B C 1
ATOM 2073 O O . ASP B 1 53 ? 10.297 -24.891 0.56 1 88.12 53 ASP B O 1
ATOM 2077 N N . GLU B 1 54 ? 9.25 -24.828 2.471 1 91 54 GLU B N 1
ATOM 2078 C CA . GLU B 1 54 ? 8.82 -26.219 2.455 1 91 54 GLU B CA 1
ATOM 2079 C C . GLU B 1 54 ? 7.82 -26.484 1.332 1 91 54 GLU B C 1
ATOM 2081 O O . GLU B 1 54 ? 7.586 -27.625 0.957 1 91 54 GLU B O 1
ATOM 2086 N N . GLU B 1 55 ? 7.289 -25.438 0.806 1 94.56 55 GLU B N 1
ATOM 2087 C CA . GLU B 1 55 ? 6.293 -25.609 -0.247 1 94.56 55 GLU B CA 1
ATOM 2088 C C . GLU B 1 55 ? 6.941 -25.609 -1.628 1 94.56 55 GLU B C 1
ATOM 2090 O O . GLU B 1 55 ? 6.273 -25.844 -2.635 1 94.56 55 GLU B O 1
ATOM 2095 N N . LEU B 1 56 ? 8.227 -25.328 -1.669 1 94.38 56 LEU B N 1
ATOM 2096 C CA . LEU B 1 56 ? 8.953 -25.266 -2.932 1 94.38 56 LEU B CA 1
ATOM 2097 C C . LEU B 1 56 ? 9.961 -26.406 -3.045 1 94.38 56 LEU B C 1
ATOM 2099 O O . LEU B 1 56 ? 10.586 -26.797 -2.053 1 94.38 56 LEU B O 1
ATOM 2103 N N . ARG B 1 57 ? 10.148 -26.844 -4.273 1 94 57 ARG B N 1
ATOM 2104 C CA . ARG B 1 57 ? 11.109 -27.906 -4.512 1 94 57 ARG B CA 1
ATOM 2105 C C . ARG B 1 57 ? 12.523 -27.359 -4.609 1 94 57 ARG B C 1
ATOM 2107 O O . ARG B 1 57 ? 12.773 -26.406 -5.336 1 94 57 ARG B O 1
ATOM 2114 N N . ASN B 1 58 ? 13.438 -28.047 -4.055 1 89.44 58 ASN B N 1
ATOM 2115 C CA . ASN B 1 58 ? 14.797 -27.531 -3.91 1 89.44 58 ASN B CA 1
ATOM 2116 C C . ASN B 1 58 ? 15.586 -27.656 -5.211 1 89.44 58 ASN B C 1
ATOM 2118 O O . ASN B 1 58 ? 16.484 -26.859 -5.473 1 89.44 58 ASN B O 1
ATOM 2122 N N . HIS B 1 59 ? 15.266 -28.625 -6.039 1 90.12 59 HIS B N 1
ATOM 2123 C CA . HIS B 1 59 ? 16.094 -28.938 -7.195 1 90.12 59 HIS B CA 1
ATOM 2124 C C . HIS B 1 59 ? 15.664 -28.125 -8.414 1 90.12 59 HIS B C 1
ATOM 2126 O O . HIS B 1 59 ? 16.266 -28.234 -9.484 1 90.12 59 HIS B O 1
ATOM 2132 N N . THR B 1 60 ? 14.633 -27.281 -8.25 1 93.5 60 THR B N 1
ATOM 2133 C CA . THR B 1 60 ? 14.133 -26.516 -9.383 1 93.5 60 THR B CA 1
ATOM 2134 C C . THR B 1 60 ? 14.742 -25.109 -9.406 1 93.5 60 THR B C 1
ATOM 2136 O O . THR B 1 60 ? 15.102 -24.578 -8.359 1 93.5 60 THR B O 1
ATOM 2139 N N . GLU B 1 61 ? 14.859 -24.625 -10.562 1 93.88 61 GLU B N 1
ATOM 2140 C CA . GLU B 1 61 ? 15.18 -23.203 -10.711 1 93.88 61 GLU B CA 1
ATOM 2141 C C . GLU B 1 61 ? 13.969 -22.328 -10.391 1 93.88 61 GLU B C 1
ATOM 2143 O O . GLU B 1 61 ? 12.844 -22.625 -10.797 1 93.88 61 GLU B O 1
ATOM 2148 N N . LYS B 1 62 ? 14.266 -21.234 -9.648 1 94.81 62 LYS B N 1
ATOM 2149 C CA . LYS B 1 62 ? 13.188 -20.328 -9.273 1 94.81 62 LYS B CA 1
ATOM 2150 C C . LYS B 1 62 ? 13.242 -19.047 -10.102 1 94.81 62 LYS B C 1
ATOM 2152 O O . LYS B 1 62 ? 14.305 -18.453 -10.25 1 94.81 62 LYS B O 1
ATOM 2157 N N . VAL B 1 63 ? 12.156 -18.641 -10.656 1 95 63 VAL B N 1
ATOM 2158 C CA . VAL B 1 63 ? 11.977 -17.344 -11.32 1 95 63 VAL B CA 1
ATOM 2159 C C . VAL B 1 63 ? 10.859 -16.562 -10.641 1 95 63 VAL B C 1
ATOM 2161 O O . VAL B 1 63 ? 9.758 -17.078 -10.438 1 95 63 VAL B O 1
ATOM 2164 N N . LEU B 1 64 ? 11.141 -15.344 -10.297 1 94.25 64 LEU B N 1
ATOM 2165 C CA . LEU B 1 64 ? 10.195 -14.586 -9.484 1 94.25 64 LEU B CA 1
ATOM 2166 C C . LEU B 1 64 ? 9.602 -13.43 -10.281 1 94.25 64 LEU B C 1
ATOM 2168 O O . LEU B 1 64 ? 10.312 -12.742 -11.016 1 94.25 64 LEU B O 1
ATOM 2172 N N . TRP B 1 65 ? 8.328 -13.258 -10.133 1 95 65 TRP B N 1
ATOM 2173 C CA . TRP B 1 65 ? 7.586 -12.109 -10.641 1 95 65 TRP B CA 1
ATOM 2174 C C . TRP B 1 65 ? 6.781 -11.438 -9.531 1 95 65 TRP B C 1
ATOM 2176 O O . TRP B 1 65 ? 6.242 -12.117 -8.656 1 95 65 TRP B O 1
ATOM 2186 N N . THR B 1 66 ? 6.668 -10.148 -9.57 1 94.06 66 THR B N 1
ATOM 2187 C CA . THR B 1 66 ? 5.953 -9.461 -8.492 1 94.06 66 THR B CA 1
ATOM 2188 C C . THR B 1 66 ? 5.039 -8.383 -9.062 1 94.06 66 THR B C 1
ATOM 2190 O O . THR B 1 66 ? 5.328 -7.797 -10.109 1 94.06 66 THR B O 1
ATOM 2193 N N . VAL B 1 67 ? 3.922 -8.195 -8.406 1 94.06 67 VAL B N 1
ATOM 2194 C CA . VAL B 1 67 ? 2.943 -7.16 -8.711 1 94.06 67 VAL B CA 1
ATOM 2195 C C . VAL B 1 67 ? 2.928 -6.117 -7.594 1 94.06 67 VAL B C 1
ATOM 2197 O O . VAL B 1 67 ? 2.697 -6.449 -6.43 1 94.06 67 VAL B O 1
ATOM 2200 N N . THR B 1 68 ? 3.156 -4.879 -7.945 1 89.44 68 THR B N 1
ATOM 2201 C CA . THR B 1 68 ? 3.09 -3.787 -6.977 1 89.44 68 THR B CA 1
ATOM 2202 C C . THR B 1 68 ? 2.182 -2.67 -7.484 1 89.44 68 THR B C 1
ATOM 2204 O O . THR B 1 68 ? 2 -1.655 -6.805 1 89.44 68 THR B O 1
ATOM 2207 N N . ASP B 1 69 ? 1.59 -2.844 -8.68 1 88.69 69 ASP B N 1
ATOM 2208 C CA . ASP B 1 69 ? 0.674 -1.87 -9.266 1 88.69 69 ASP B CA 1
ATOM 2209 C C . ASP B 1 69 ? -0.606 -1.756 -8.445 1 88.69 69 ASP B C 1
ATOM 2211 O O . ASP B 1 69 ? -1.363 -2.723 -8.328 1 88.69 69 ASP B O 1
ATOM 2215 N N . THR B 1 70 ? -0.905 -0.549 -7.977 1 91.31 70 THR B N 1
ATOM 2216 C CA . THR B 1 70 ? -1.992 -0.33 -7.027 1 91.31 70 THR B CA 1
ATOM 2217 C C . THR B 1 70 ? -3.336 -0.694 -7.652 1 91.31 70 THR B C 1
ATOM 2219 O O . THR B 1 70 ? -4.188 -1.3 -6.996 1 91.31 70 THR B O 1
ATOM 2222 N N . VAL B 1 71 ? -3.535 -0.311 -8.891 1 94.12 71 VAL B N 1
ATOM 2223 C CA . VAL B 1 71 ? -4.789 -0.607 -9.57 1 94.12 71 VAL B CA 1
ATOM 2224 C C . VAL B 1 71 ? -5.004 -2.119 -9.625 1 94.12 71 VAL B C 1
ATOM 2226 O O . VAL B 1 71 ? -6.066 -2.617 -9.258 1 94.12 71 VAL B O 1
ATOM 2229 N N . THR B 1 72 ? -4.004 -2.797 -10.016 1 95.88 72 THR B N 1
ATOM 2230 C CA . THR B 1 72 ? -4.078 -4.25 -10.117 1 95.88 72 THR B CA 1
ATOM 2231 C C . THR B 1 72 ? -4.336 -4.879 -8.75 1 95.88 72 THR B C 1
ATOM 2233 O O . THR B 1 72 ? -5.168 -5.777 -8.625 1 95.88 72 THR B O 1
ATOM 2236 N N . LEU B 1 73 ? -3.688 -4.406 -7.715 1 95.75 73 LEU B N 1
ATOM 2237 C CA . LEU B 1 73 ? -3.846 -4.941 -6.367 1 95.75 73 LEU B CA 1
ATOM 2238 C C . LEU B 1 73 ? -5.262 -4.707 -5.852 1 95.75 73 LEU B C 1
ATOM 2240 O O . LEU B 1 73 ? -5.832 -5.57 -5.18 1 95.75 73 LEU B O 1
ATOM 2244 N N . LEU B 1 74 ? -5.836 -3.594 -6.168 1 96.38 74 LEU B N 1
ATOM 2245 C CA . LEU B 1 74 ? -7.211 -3.334 -5.762 1 96.38 74 LEU B CA 1
ATOM 2246 C C . LEU B 1 74 ? -8.18 -4.246 -6.508 1 96.38 74 LEU B C 1
ATOM 2248 O O . LEU B 1 74 ? -9.195 -4.672 -5.953 1 96.38 74 LEU B O 1
ATOM 2252 N N . HIS B 1 75 ? -7.855 -4.57 -7.77 1 97.62 75 HIS B N 1
ATOM 2253 C CA . HIS B 1 75 ? -8.656 -5.555 -8.492 1 97.62 75 HIS B CA 1
ATOM 2254 C C . HIS B 1 75 ? -8.539 -6.934 -7.852 1 97.62 75 HIS B C 1
ATOM 2256 O O . HIS B 1 75 ? -9.523 -7.676 -7.777 1 97.62 75 HIS B O 1
ATOM 2262 N N . PHE B 1 76 ? -7.293 -7.254 -7.422 1 98.12 76 PHE B N 1
ATOM 2263 C CA . PHE B 1 76 ? -7.121 -8.508 -6.695 1 98.12 76 PHE B CA 1
ATOM 2264 C C . PHE B 1 76 ? -8 -8.539 -5.453 1 98.12 76 PHE B C 1
ATOM 2266 O O . PHE B 1 76 ? -8.641 -9.555 -5.168 1 98.12 76 PHE B O 1
ATOM 2273 N N . ALA B 1 77 ? -8.039 -7.438 -4.707 1 97.5 77 ALA B N 1
ATOM 2274 C CA . ALA B 1 77 ? -8.852 -7.344 -3.494 1 97.5 77 ALA B CA 1
ATOM 2275 C C . ALA B 1 77 ? -10.328 -7.527 -3.805 1 97.5 77 ALA B C 1
ATOM 2277 O O . ALA B 1 77 ? -11.031 -8.273 -3.113 1 97.5 77 ALA B O 1
ATOM 2278 N N . ARG B 1 78 ? -10.773 -6.836 -4.82 1 97 78 ARG B N 1
ATOM 2279 C CA . ARG B 1 78 ? -12.172 -6.973 -5.23 1 97 78 ARG B CA 1
ATOM 2280 C C . ARG B 1 78 ? -12.492 -8.422 -5.59 1 97 78 ARG B C 1
ATOM 2282 O O . ARG B 1 78 ? -13.555 -8.93 -5.227 1 97 78 ARG B O 1
ATOM 2289 N N . HIS B 1 79 ? -11.594 -9.016 -6.281 1 96.56 79 HIS B N 1
ATOM 2290 C CA . HIS B 1 79 ? -11.781 -10.406 -6.676 1 96.56 79 HIS B CA 1
ATOM 2291 C C . HIS B 1 79 ? -11.844 -11.32 -5.457 1 96.56 79 HIS B C 1
ATOM 2293 O O . HIS B 1 79 ? -12.75 -12.156 -5.352 1 96.56 79 HIS B O 1
ATOM 2299 N N . ALA B 1 80 ? -10.961 -11.172 -4.531 1 96.19 80 ALA B N 1
ATOM 2300 C CA . ALA B 1 80 ? -10.82 -12.062 -3.389 1 96.19 80 ALA B CA 1
ATOM 2301 C C . ALA B 1 80 ? -11.977 -11.891 -2.406 1 96.19 80 ALA B C 1
ATOM 2303 O O . ALA B 1 80 ? -12.43 -12.859 -1.794 1 96.19 80 ALA B O 1
ATOM 2304 N N . PHE B 1 81 ? -12.539 -10.664 -2.334 1 96.69 81 PHE B N 1
ATOM 2305 C CA . PHE B 1 81 ? -13.477 -10.406 -1.247 1 96.69 81 PHE B CA 1
ATOM 2306 C C . PHE B 1 81 ? -14.844 -10.023 -1.792 1 96.69 81 PHE B C 1
ATOM 2308 O O . PHE B 1 81 ? -15.805 -9.859 -1.028 1 96.69 81 PHE B O 1
ATOM 2315 N N . GLY B 1 82 ? -14.906 -9.859 -3.088 1 96.12 82 GLY B N 1
ATOM 2316 C CA . GLY B 1 82 ? -16.172 -9.539 -3.73 1 96.12 82 GLY B CA 1
ATOM 2317 C C . GLY B 1 82 ? -16.375 -8.055 -3.947 1 96.12 82 GLY B C 1
ATOM 2318 O O . GLY B 1 82 ? -17.078 -7.645 -4.883 1 96.12 82 GLY B O 1
ATOM 2319 N N . SER B 1 83 ? -15.812 -7.203 -2.984 1 97.38 83 SER B N 1
ATOM 2320 C CA . SER B 1 83 ? -15.836 -5.75 -3.107 1 97.38 83 SER B CA 1
ATOM 2321 C C . SER B 1 83 ? -14.719 -5.105 -2.289 1 97.38 83 SER B C 1
ATOM 2323 O O . SER B 1 83 ? -14.148 -5.742 -1.403 1 97.38 83 SER B O 1
ATOM 2325 N N . LEU B 1 84 ? -14.461 -3.891 -2.6 1 97 84 LEU B N 1
ATOM 2326 C CA . LEU B 1 84 ? -13.438 -3.182 -1.846 1 97 84 LEU B CA 1
ATOM 2327 C C . LEU B 1 84 ? -13.922 -2.854 -0.438 1 97 84 LEU B C 1
ATOM 2329 O O . LEU B 1 84 ? -13.133 -2.844 0.51 1 97 84 LEU B O 1
ATOM 2333 N N . ASP B 1 85 ? -15.188 -2.646 -0.274 1 96.38 85 ASP B N 1
ATOM 2334 C CA . ASP B 1 85 ? -15.742 -2.426 1.057 1 96.38 85 ASP B CA 1
ATOM 2335 C C . ASP B 1 85 ? -15.648 -3.689 1.909 1 96.38 85 ASP B C 1
ATOM 2337 O O . ASP B 1 85 ? -15.352 -3.617 3.104 1 96.38 85 ASP B O 1
ATOM 2341 N N . ALA B 1 86 ? -15.906 -4.777 1.302 1 96.81 86 ALA B N 1
ATOM 2342 C CA . ALA B 1 86 ? -15.758 -6.039 2.023 1 96.81 86 ALA B CA 1
ATOM 2343 C C . ALA B 1 86 ? -14.305 -6.285 2.416 1 96.81 86 ALA B C 1
ATOM 2345 O O . ALA B 1 86 ? -14.023 -6.777 3.51 1 96.81 86 ALA B O 1
ATOM 2346 N N . TYR B 1 87 ? -13.492 -5.957 1.475 1 96.62 87 TYR B N 1
ATOM 2347 C CA . TYR B 1 87 ? -12.07 -6.035 1.774 1 96.62 87 TYR B CA 1
ATOM 2348 C C . TYR B 1 87 ? -11.711 -5.164 2.973 1 96.62 87 TYR B C 1
ATOM 2350 O O . TYR B 1 87 ? -11.031 -5.613 3.898 1 96.62 87 TYR B O 1
ATOM 2358 N N . LEU B 1 88 ? -12.117 -3.922 3.004 1 96.38 88 LEU B N 1
ATOM 2359 C CA . LEU B 1 88 ? -11.875 -3.008 4.113 1 96.38 88 LEU B CA 1
ATOM 2360 C C . LEU B 1 88 ? -12.414 -3.58 5.422 1 96.38 88 LEU B C 1
ATOM 2362 O O . LEU B 1 88 ? -11.734 -3.543 6.449 1 96.38 88 LEU B O 1
ATOM 2366 N N . LEU B 1 89 ? -13.562 -4.137 5.375 1 95.94 89 LEU B N 1
ATOM 2367 C CA . LEU B 1 89 ? -14.156 -4.738 6.566 1 95.94 89 LEU B CA 1
ATOM 2368 C C . LEU B 1 89 ? -13.305 -5.887 7.082 1 95.94 89 LEU B C 1
ATOM 2370 O O . LEU B 1 89 ? -13.141 -6.051 8.297 1 95.94 89 LEU B O 1
ATOM 2374 N N . HIS B 1 90 ? -12.836 -6.637 6.188 1 94.06 90 HIS B N 1
ATOM 2375 C CA . HIS B 1 90 ? -11.961 -7.738 6.559 1 94.06 90 HIS B CA 1
ATOM 2376 C C . HIS B 1 90 ? -10.703 -7.23 7.258 1 94.06 90 HIS B C 1
ATOM 2378 O O . HIS B 1 90 ? -10.32 -7.738 8.312 1 94.06 90 HIS B O 1
ATOM 2384 N N . LEU B 1 91 ? -10.07 -6.25 6.691 1 93.38 91 LEU B N 1
ATOM 2385 C CA . LEU B 1 91 ? -8.859 -5.676 7.262 1 93.38 91 LEU B CA 1
ATOM 2386 C C . LEU B 1 91 ? -9.133 -5.098 8.648 1 93.38 91 LEU B C 1
ATOM 2388 O O . LEU B 1 91 ? -8.305 -5.215 9.547 1 93.38 91 LEU B O 1
ATOM 2392 N N . GLU B 1 92 ? -10.266 -4.496 8.805 1 93.38 92 GLU B N 1
ATOM 2393 C CA . GLU B 1 92 ? -10.648 -3.936 10.094 1 93.38 92 GLU B CA 1
ATOM 2394 C C . GLU B 1 92 ? -10.766 -5.027 11.156 1 93.38 92 GLU B C 1
ATOM 2396 O O . GLU B 1 92 ? -10.32 -4.844 12.289 1 93.38 92 GLU B O 1
ATOM 2401 N N . SER B 1 93 ? -11.383 -6.062 10.742 1 91.94 93 SER B N 1
ATOM 2402 C CA . SER B 1 93 ? -11.516 -7.191 11.656 1 91.94 93 SER B CA 1
ATOM 2403 C C . SER B 1 93 ? -10.156 -7.742 12.062 1 91.94 93 SER B C 1
ATOM 2405 O O . SER B 1 93 ? -9.914 -8.008 13.242 1 91.94 93 SER B O 1
ATOM 2407 N N . GLU B 1 94 ? -9.289 -7.926 11.109 1 86.69 94 GLU B N 1
ATOM 2408 C CA . GLU B 1 94 ? -7.941 -8.414 11.391 1 86.69 94 GLU B CA 1
ATOM 2409 C C . GLU B 1 94 ? -7.184 -7.461 12.312 1 86.69 94 GLU B C 1
ATOM 2411 O O . GLU B 1 94 ? -6.434 -7.898 13.188 1 86.69 94 GLU B O 1
ATOM 2416 N N . ARG B 1 95 ? -7.344 -6.23 12.078 1 85.81 95 ARG B N 1
ATOM 2417 C CA . ARG B 1 95 ? -6.695 -5.215 12.906 1 85.81 95 ARG B CA 1
ATOM 2418 C C . ARG B 1 95 ? -7.176 -5.293 14.344 1 85.81 95 ARG B C 1
ATOM 2420 O O . ARG B 1 95 ? -6.379 -5.188 15.281 1 85.81 95 ARG B O 1
ATOM 2427 N N . GLU B 1 96 ? -8.414 -5.406 14.523 1 86.12 96 GLU B N 1
ATOM 2428 C CA . GLU B 1 96 ? -8.984 -5.527 15.859 1 86.12 96 GLU B CA 1
ATOM 2429 C C . GLU B 1 96 ? -8.43 -6.75 16.594 1 86.12 96 GLU B C 1
ATOM 2431 O O . GLU B 1 96 ? -8.109 -6.676 17.781 1 86.12 96 GLU B O 1
ATOM 2436 N N . ASP B 1 97 ? -8.336 -7.754 15.883 1 82.88 97 ASP B N 1
ATOM 2437 C CA . ASP B 1 97 ? -7.793 -8.977 16.469 1 82.88 97 ASP B CA 1
ATOM 2438 C C . ASP B 1 97 ? -6.336 -8.789 16.875 1 82.8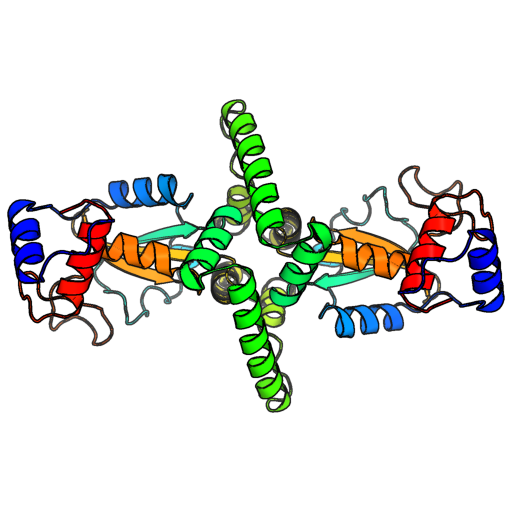8 97 ASP B C 1
ATOM 2440 O O . ASP B 1 97 ? -5.922 -9.227 17.938 1 82.88 97 ASP B O 1
ATOM 2444 N N . ALA B 1 98 ? -5.621 -8.211 15.984 1 80 98 ALA B N 1
ATOM 2445 C CA . ALA B 1 98 ? -4.211 -7.949 16.281 1 80 98 ALA B CA 1
ATOM 2446 C C . ALA B 1 98 ? -4.059 -7.031 17.484 1 80 98 ALA B C 1
ATOM 2448 O O . ALA B 1 98 ? -3.182 -7.242 18.328 1 80 98 ALA B O 1
ATOM 2449 N N . ASP B 1 99 ? -4.867 -5.996 17.547 1 81.38 99 ASP B N 1
ATOM 2450 C CA . ASP B 1 99 ? -4.836 -5.062 18.672 1 81.38 99 ASP B CA 1
ATOM 2451 C C . ASP B 1 99 ? -5.18 -5.77 19.984 1 81.38 99 ASP B C 1
ATOM 2453 O O . ASP B 1 99 ? -4.559 -5.512 21.016 1 81.38 99 ASP B O 1
ATOM 2457 N N . ALA B 1 100 ? -6.121 -6.578 19.906 1 79.38 100 ALA B N 1
ATOM 2458 C CA . ALA B 1 100 ? -6.516 -7.344 21.078 1 79.38 100 ALA B CA 1
ATOM 2459 C C . ALA B 1 100 ? -5.387 -8.258 21.547 1 79.38 100 ALA B C 1
ATOM 2461 O O . ALA B 1 100 ? -5.148 -8.406 22.75 1 79.38 100 ALA B O 1
ATOM 2462 N N . ALA B 1 101 ? -4.703 -8.781 20.641 1 74.06 101 ALA B N 1
ATOM 2463 C CA . ALA B 1 101 ? -3.59 -9.68 20.969 1 74.06 101 ALA B CA 1
ATOM 2464 C C . ALA B 1 101 ? -2.412 -8.898 21.547 1 74.06 101 ALA B C 1
ATOM 2466 O O . ALA B 1 101 ? -1.723 -9.383 22.453 1 74.06 101 ALA B O 1
ATOM 2467 N N . ALA B 1 102 ? -2.129 -7.773 20.984 1 71.62 102 ALA B N 1
ATOM 2468 C CA . ALA B 1 102 ? -1.025 -6.93 21.438 1 71.62 102 ALA B CA 1
ATOM 2469 C C . ALA B 1 102 ? -1.258 -6.441 22.859 1 71.62 102 ALA B C 1
ATOM 2471 O O . ALA B 1 102 ? -0.305 -6.207 23.609 1 71.62 102 ALA B O 1
ATOM 2472 N N . GLU B 1 103 ? -2.402 -6.078 23.141 1 67.44 103 GLU B N 1
ATOM 2473 C CA . GLU B 1 103 ? -2.717 -5.684 24.516 1 67.44 103 GLU B CA 1
ATOM 2474 C C . GLU B 1 103 ? -2.268 -6.75 25.5 1 67.44 103 GLU B C 1
ATOM 2476 O O . GLU B 1 103 ? -1.86 -6.43 26.625 1 67.44 103 GLU B O 1
ATOM 2481 N N . TRP B 1 104 ? -2.312 -7.898 24.953 1 58.78 104 TRP B N 1
ATOM 2482 C CA . TRP B 1 104 ? -1.904 -9 25.812 1 58.78 104 TRP B CA 1
ATOM 2483 C C . TRP B 1 104 ? -0.387 -9.148 25.828 1 58.78 104 TRP B C 1
ATOM 2485 O O . TRP B 1 104 ? 0.191 -9.586 26.828 1 58.78 104 TRP B O 1
ATOM 2495 N N . ASP B 1 105 ? 0.172 -8.82 24.719 1 53.97 105 ASP B N 1
ATOM 2496 C CA . ASP B 1 105 ? 1.624 -8.906 24.609 1 53.97 105 ASP B CA 1
ATOM 2497 C C . ASP B 1 105 ? 2.268 -7.523 24.734 1 53.97 105 ASP B C 1
ATOM 2499 O O . ASP B 1 105 ? 2.336 -6.773 23.75 1 53.97 105 ASP B O 1
ATOM 2503 N N . GLU B 1 106 ? 2.674 -7.176 25.812 1 51.91 106 GLU B N 1
ATOM 2504 C CA . GLU B 1 106 ? 3.348 -5.922 26.141 1 51.91 106 GLU B CA 1
ATOM 2505 C C . GLU B 1 106 ? 4.531 -5.672 25.203 1 51.91 106 GLU B C 1
ATOM 2507 O O . GLU B 1 106 ? 5.367 -6.555 25 1 51.91 106 GLU B O 1
ATOM 2512 N N . GLY B 1 107 ? 4.383 -4.746 24.141 1 50.81 107 GLY B N 1
ATOM 2513 C CA . GLY B 1 107 ? 5.512 -4.402 23.281 1 50.81 107 GLY B CA 1
ATOM 2514 C C . GLY B 1 107 ? 5.277 -4.738 21.828 1 50.81 107 GLY B C 1
ATOM 2515 O O . GLY B 1 107 ? 6.152 -4.523 20.984 1 50.81 107 GLY B O 1
ATOM 2516 N N . ALA B 1 108 ? 4.246 -5.488 21.75 1 49.84 108 ALA B N 1
ATOM 2517 C CA . ALA B 1 108 ? 4.047 -5.879 20.344 1 49.84 108 ALA B CA 1
ATOM 2518 C C . ALA B 1 108 ? 3.795 -4.66 19.469 1 49.84 108 ALA B C 1
ATOM 2520 O O . ALA B 1 108 ? 2.949 -3.82 19.797 1 49.84 108 ALA B O 1
ATOM 2521 N N . GLU B 1 109 ? 4.766 -4.367 18.75 1 59.53 109 GLU B N 1
ATOM 2522 C CA . GLU B 1 109 ? 4.68 -3.291 17.766 1 59.53 109 GLU B CA 1
ATOM 2523 C C . GLU B 1 109 ? 3.787 -3.688 16.578 1 59.53 109 GLU B C 1
ATOM 2525 O O . GLU B 1 109 ? 3.756 -4.852 16.188 1 59.53 109 GLU B O 1
ATOM 2530 N N . ARG B 1 110 ? 2.979 -2.809 16.25 1 62.84 110 ARG B N 1
ATOM 2531 C CA . ARG B 1 110 ? 2.184 -3.025 15.039 1 62.84 110 ARG B CA 1
ATOM 2532 C C . ARG B 1 110 ? 3.061 -3.477 13.883 1 62.84 110 ARG B C 1
ATOM 2534 O O . ARG B 1 110 ? 4.184 -2.99 13.719 1 62.84 110 ARG B O 1
ATOM 2541 N N . ALA B 1 111 ? 2.611 -4.527 13.328 1 54.38 111 ALA B N 1
ATOM 2542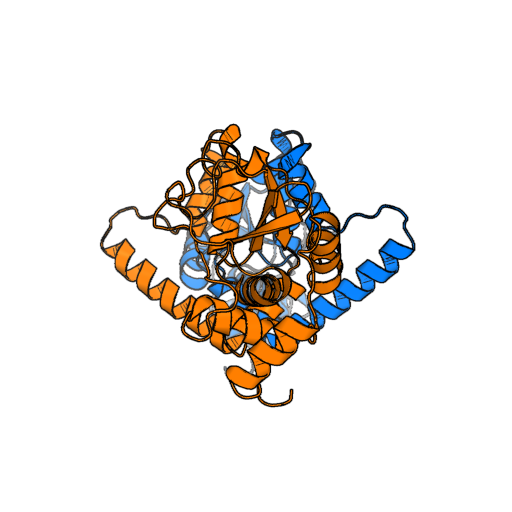 C CA . ALA B 1 111 ? 3.414 -5.145 12.273 1 54.38 111 ALA B CA 1
ATOM 2543 C C . ALA B 1 111 ? 3.877 -4.102 11.258 1 54.38 111 ALA B C 1
ATOM 2545 O O . ALA B 1 111 ? 5.035 -4.117 10.828 1 54.38 111 ALA B O 1
ATOM 2546 N N . ASP B 1 112 ? 2.975 -3.205 10.828 1 57.16 112 ASP B N 1
ATOM 2547 C CA . ASP B 1 112 ? 3.396 -2.191 9.867 1 57.16 112 ASP B CA 1
ATOM 2548 C C . ASP B 1 112 ? 4.488 -1.299 10.453 1 57.16 112 ASP B C 1
ATOM 2550 O O . ASP B 1 112 ? 5.434 -0.926 9.758 1 57.16 112 ASP B O 1
ATOM 2554 N N . VAL B 1 113 ? 4.371 -1.062 11.68 1 58.53 113 VAL B N 1
ATOM 2555 C CA . VAL B 1 113 ? 5.336 -0.195 12.352 1 58.53 113 VAL B CA 1
ATOM 2556 C C . VAL B 1 113 ? 6.684 -0.902 12.453 1 58.53 113 VAL B C 1
ATOM 2558 O O . VAL B 1 113 ? 7.727 -0.31 12.164 1 58.53 113 VAL B O 1
ATOM 2561 N N . ALA B 1 114 ? 6.562 -2.09 12.812 1 55.41 114 ALA B N 1
ATOM 2562 C CA . ALA B 1 114 ? 7.809 -2.832 12.992 1 55.41 114 ALA B CA 1
ATOM 2563 C C . ALA B 1 114 ? 8.602 -2.891 11.688 1 55.41 114 ALA B C 1
ATOM 2565 O O . ALA B 1 114 ? 9.82 -2.676 11.688 1 55.41 114 ALA B O 1
ATOM 2566 N N . TYR B 1 115 ? 7.93 -3.127 10.758 1 54.81 115 TYR B N 1
ATOM 2567 C CA . TYR B 1 115 ? 8.602 -3.295 9.469 1 54.81 115 TYR B CA 1
ATOM 2568 C C . TYR B 1 115 ? 9.203 -1.978 8.992 1 54.81 115 TYR B C 1
ATOM 2570 O O . TYR B 1 115 ? 10.383 -1.924 8.625 1 54.81 115 TYR B O 1
ATOM 2578 N N . TRP B 1 116 ? 8.391 -1.082 9.07 1 62.75 116 TRP B N 1
ATOM 2579 C CA . TRP B 1 116 ? 8.875 0.183 8.523 1 62.75 116 TRP B CA 1
ATOM 2580 C C . TRP B 1 116 ? 9.984 0.761 9.398 1 62.75 116 TRP B C 1
ATOM 2582 O O . TRP B 1 116 ? 10.961 1.32 8.883 1 62.75 116 TRP B O 1
ATOM 2592 N N . THR B 1 117 ? 9.781 0.5 10.703 1 58.28 117 THR B N 1
ATOM 2593 C CA . THR B 1 117 ? 10.805 0.985 11.625 1 58.28 117 THR B CA 1
ATOM 2594 C C . THR B 1 117 ? 12.141 0.304 11.359 1 58.28 117 THR B C 1
ATOM 2596 O O . THR B 1 117 ? 13.195 0.949 11.406 1 58.28 117 THR B O 1
ATOM 2599 N N . GLY B 1 118 ? 12.047 -0.953 11.164 1 55.06 118 GLY B N 1
ATOM 2600 C CA . GLY B 1 118 ? 13.273 -1.668 10.844 1 55.06 118 GLY B CA 1
ATOM 2601 C C . GLY B 1 118 ? 13.984 -1.124 9.617 1 55.06 118 GLY B C 1
ATOM 2602 O O . GLY B 1 118 ? 15.203 -0.95 9.625 1 55.06 118 GLY B O 1
ATOM 2603 N N . LEU B 1 119 ? 13.242 -0.942 8.594 1 57.94 119 LEU B N 1
ATOM 2604 C CA . LEU B 1 119 ? 13.812 -0.423 7.352 1 57.94 119 LEU B CA 1
ATOM 2605 C C . LEU B 1 119 ? 14.383 0.976 7.559 1 57.94 119 LEU B C 1
ATOM 2607 O O . LEU B 1 119 ? 15.383 1.339 6.941 1 57.94 119 LEU B O 1
ATOM 2611 N N . GLU B 1 120 ? 13.719 1.668 8.406 1 59.12 120 GLU B N 1
ATOM 2612 C CA . GLU B 1 120 ? 14.109 3.059 8.625 1 59.12 120 GLU B CA 1
ATOM 2613 C C . GLU B 1 120 ? 15.258 3.156 9.625 1 59.12 120 GLU B C 1
ATOM 2615 O O . GLU B 1 120 ? 16.016 4.137 9.617 1 59.12 120 GLU B O 1
ATOM 2620 N N . SER B 1 121 ? 15.359 2.262 10.602 1 53.31 121 SER B N 1
ATOM 2621 C CA . SER B 1 121 ? 16.359 2.471 11.641 1 53.31 121 SER B CA 1
ATOM 2622 C C . SER B 1 121 ? 17.328 1.292 11.734 1 53.31 121 SER B C 1
ATOM 2624 O O . SER B 1 121 ? 18.5 1.471 12.031 1 53.31 121 SER B O 1
ATOM 2626 N N . GLN B 1 122 ? 16.812 -0.057 11.812 1 46.56 122 GLN B N 1
ATOM 2627 C CA . GLN B 1 122 ? 17.578 -1.073 12.531 1 46.56 122 GLN B CA 1
ATOM 2628 C C . GLN B 1 122 ? 17.938 -2.24 11.617 1 46.56 122 GLN B C 1
ATOM 2630 O O . GLN B 1 122 ? 18.688 -3.137 12.016 1 46.56 122 GLN B O 1
ATOM 2635 N N . VAL B 1 123 ? 17.25 -2.561 10.742 1 47.66 123 VAL B N 1
ATOM 2636 C CA . VAL B 1 123 ? 17.531 -3.844 10.109 1 47.66 123 VAL B CA 1
ATOM 2637 C C . VAL B 1 123 ? 18.797 -3.74 9.266 1 47.66 123 VAL B C 1
ATOM 2639 O O . VAL B 1 123 ? 19.047 -2.703 8.648 1 47.66 123 VAL B O 1
ATOM 2642 N N . PRO B 1 124 ? 19.656 -4.66 9.75 1 54.19 124 PRO B N 1
ATOM 2643 C CA . PRO B 1 124 ? 20.797 -4.695 8.844 1 54.19 124 PRO B CA 1
ATOM 2644 C C . PRO B 1 124 ? 20.406 -4.504 7.383 1 54.19 124 PRO B C 1
ATOM 2646 O O . PRO B 1 124 ? 19.391 -5.043 6.938 1 54.19 124 PRO B O 1
ATOM 2649 N N . GLU B 1 125 ? 21.016 -3.568 6.84 1 57.56 125 GLU B N 1
ATOM 2650 C CA . GLU B 1 125 ? 20.766 -3.098 5.484 1 57.56 125 GLU B CA 1
ATOM 2651 C C . GLU B 1 125 ? 20.562 -4.266 4.523 1 57.56 125 GLU B C 1
ATOM 2653 O O . GLU B 1 125 ? 19.75 -4.188 3.607 1 57.56 125 GLU B O 1
ATOM 2658 N N . GLU B 1 126 ? 21.266 -5.414 4.953 1 60.06 126 GLU B N 1
ATOM 2659 C CA . GLU B 1 126 ? 21.281 -6.559 4.047 1 60.06 126 GLU B CA 1
ATOM 2660 C C . GLU B 1 126 ? 19.922 -7.242 4 1 60.06 126 GLU B C 1
ATOM 2662 O O . GLU B 1 126 ? 19.578 -7.883 3.008 1 60.06 126 GLU B O 1
ATOM 2667 N N . ASP B 1 127 ? 19.188 -7.059 5.07 1 59.69 127 ASP B N 1
ATOM 2668 C CA . ASP B 1 127 ? 17.922 -7.766 5.172 1 59.69 127 ASP B CA 1
ATOM 2669 C C . ASP B 1 127 ? 16.75 -6.844 4.828 1 59.69 127 ASP B C 1
ATOM 2671 O O . ASP B 1 127 ? 15.602 -7.285 4.777 1 59.69 127 ASP B O 1
ATOM 2675 N N . HIS B 1 128 ? 17 -5.695 4.426 1 65.75 128 HIS B N 1
ATOM 2676 C CA . HIS B 1 128 ? 15.961 -4.684 4.234 1 65.75 128 HIS B CA 1
ATOM 2677 C C . HIS B 1 128 ? 15.055 -5.043 3.059 1 65.75 128 HIS B C 1
ATOM 2679 O O . HIS B 1 128 ? 13.828 -4.988 3.176 1 65.75 128 HIS B O 1
ATOM 2685 N N . PRO B 1 129 ? 15.75 -5.633 2.123 1 69 129 PRO B N 1
ATOM 2686 C CA . PRO B 1 129 ? 14.875 -5.879 0.972 1 69 129 PRO B CA 1
ATOM 2687 C C . PRO B 1 129 ? 13.859 -6.988 1.228 1 69 129 PRO B C 1
ATOM 2689 O O . PRO B 1 129 ? 12.68 -6.844 0.888 1 69 129 PRO B O 1
ATOM 2692 N N . TYR B 1 130 ? 14.305 -7.984 1.924 1 75.62 130 TYR B N 1
ATOM 2693 C CA . TYR B 1 130 ? 13.391 -9.094 2.201 1 75.62 130 TYR B CA 1
ATOM 2694 C C . TYR B 1 130 ? 12.312 -8.68 3.197 1 75.62 130 TYR B C 1
ATOM 2696 O O . TYR B 1 130 ? 11.141 -9 3.02 1 75.62 130 TYR B O 1
ATOM 2704 N N . GLY B 1 131 ? 12.703 -8.031 4.199 1 75.81 131 GLY B N 1
ATOM 2705 C CA . GLY B 1 131 ? 11.75 -7.52 5.164 1 75.81 131 GLY B CA 1
ATOM 2706 C C . GLY B 1 131 ? 10.688 -6.633 4.539 1 75.81 131 GLY B C 1
ATOM 2707 O O . GLY B 1 131 ? 9.508 -6.711 4.898 1 75.81 131 GLY B O 1
ATOM 2708 N N . LEU B 1 132 ? 11.078 -5.852 3.654 1 76.44 132 LEU B N 1
ATOM 2709 C CA . LEU B 1 132 ? 10.148 -4.984 2.943 1 76.44 132 LEU B CA 1
ATOM 2710 C C . LEU B 1 132 ? 9.141 -5.809 2.145 1 76.44 132 LEU B C 1
ATOM 2712 O O . LEU B 1 132 ? 7.938 -5.543 2.197 1 76.44 132 LEU B O 1
ATOM 2716 N N . VAL B 1 133 ? 9.672 -6.777 1.521 1 82 133 VAL B N 1
ATOM 2717 C CA . VAL B 1 133 ? 8.82 -7.621 0.691 1 82 133 VAL B CA 1
ATOM 2718 C C . VAL B 1 133 ? 7.797 -8.336 1.566 1 82 133 VAL B C 1
ATOM 2720 O O . VAL B 1 133 ? 6.609 -8.375 1.241 1 82 133 VAL B O 1
ATOM 2723 N N . LEU B 1 134 ? 8.219 -8.859 2.676 1 82.31 134 LEU B N 1
ATOM 2724 C CA . LEU B 1 134 ? 7.32 -9.562 3.59 1 82.31 134 LEU B CA 1
ATOM 2725 C C . LEU B 1 134 ? 6.25 -8.617 4.125 1 82.31 134 LEU B C 1
ATOM 2727 O O . LEU B 1 134 ? 5.078 -8.992 4.219 1 82.31 134 LEU B O 1
ATOM 2731 N N . THR B 1 135 ? 6.645 -7.457 4.461 1 79.25 135 THR B N 1
ATOM 2732 C CA . THR B 1 135 ? 5.711 -6.457 4.961 1 79.25 135 THR B CA 1
ATOM 2733 C C . THR B 1 135 ? 4.68 -6.098 3.895 1 79.25 135 THR B C 1
ATOM 2735 O O . THR B 1 135 ? 3.48 -6.035 4.176 1 79.25 135 THR B O 1
ATOM 2738 N N . GLN B 1 136 ? 5.168 -5.898 2.707 1 84.75 136 GLN B N 1
ATOM 2739 C CA . GLN B 1 136 ? 4.277 -5.547 1.606 1 84.75 136 GLN B CA 1
ATOM 2740 C C . GLN B 1 136 ? 3.311 -6.684 1.296 1 84.75 136 GLN B C 1
ATOM 2742 O O . GLN B 1 136 ? 2.145 -6.441 0.973 1 84.75 136 GLN B O 1
ATOM 2747 N N . HIS B 1 137 ? 3.779 -7.914 1.46 1 88.38 137 HIS B N 1
ATOM 2748 C CA . HIS B 1 137 ? 2.898 -9.062 1.28 1 88.38 137 HIS B CA 1
ATOM 2749 C C . HIS B 1 137 ? 1.778 -9.062 2.314 1 88.38 137 HIS B C 1
ATOM 2751 O O . HIS B 1 137 ? 0.61 -9.258 1.97 1 88.38 137 HIS B O 1
ATOM 2757 N N . ALA B 1 138 ? 2.129 -8.836 3.516 1 83.88 138 ALA B N 1
ATOM 2758 C CA . ALA B 1 138 ? 1.182 -8.891 4.625 1 83.88 138 ALA B CA 1
ATOM 2759 C C . ALA B 1 138 ? 0.161 -7.762 4.535 1 83.88 138 ALA B C 1
ATOM 2761 O O . ALA B 1 138 ? -0.998 -7.93 4.922 1 83.88 138 ALA B O 1
ATOM 2762 N N . LEU B 1 139 ? 0.563 -6.605 3.971 1 83.88 139 LEU B N 1
ATOM 2763 C CA . LEU B 1 139 ? -0.28 -5.414 3.959 1 83.88 139 LEU B CA 1
ATOM 2764 C C . LEU B 1 139 ? -1.079 -5.328 2.664 1 83.88 139 LEU B C 1
ATOM 2766 O O . LEU B 1 139 ? -1.847 -4.383 2.465 1 83.88 139 LEU B O 1
ATOM 2770 N N . GLY B 1 140 ? -0.85 -6.281 1.782 1 88.94 140 GLY B N 1
ATOM 2771 C CA . GLY B 1 140 ? -1.58 -6.281 0.525 1 88.94 140 GLY B CA 1
ATOM 2772 C C . GLY B 1 140 ? -1.022 -5.301 -0.489 1 88.94 140 GLY B C 1
ATOM 2773 O O . GLY B 1 140 ? -1.75 -4.816 -1.358 1 88.94 140 GLY B O 1
ATOM 2774 N N . GLN B 1 141 ? 0.241 -5 -0.347 1 88.25 141 GLN B N 1
ATOM 2775 C CA . GLN B 1 141 ? 0.862 -4.02 -1.23 1 88.25 141 GLN B CA 1
ATOM 2776 C C . GLN B 1 141 ? 1.691 -4.703 -2.314 1 88.25 141 GLN B C 1
ATOM 2778 O O . GLN B 1 141 ? 2.236 -4.039 -3.199 1 88.25 141 GLN B O 1
ATOM 2783 N N . ARG B 1 142 ? 1.756 -6.004 -2.18 1 90.19 142 ARG B N 1
ATOM 2784 C CA . ARG B 1 142 ? 2.576 -6.762 -3.119 1 90.19 142 ARG B CA 1
ATOM 2785 C C . ARG B 1 142 ? 2.098 -8.203 -3.227 1 90.19 142 ARG B C 1
ATOM 2787 O O . ARG B 1 142 ? 1.693 -8.805 -2.229 1 90.19 142 ARG B O 1
ATOM 2794 N N . VAL B 1 143 ? 2.166 -8.711 -4.383 1 95.88 143 VAL B N 1
ATOM 2795 C CA . VAL B 1 143 ? 1.996 -10.133 -4.652 1 95.88 143 VAL B CA 1
ATOM 2796 C C . VAL B 1 143 ? 3.195 -10.656 -5.438 1 95.88 143 VAL B C 1
ATOM 2798 O O . VAL B 1 143 ? 3.67 -10 -6.367 1 95.88 143 VAL B O 1
ATOM 2801 N N . THR B 1 144 ? 3.715 -11.805 -5.031 1 95.19 144 THR B N 1
ATOM 2802 C CA . THR B 1 144 ? 4.855 -12.383 -5.73 1 95.19 144 THR B CA 1
ATOM 2803 C C . THR B 1 144 ? 4.551 -13.812 -6.168 1 95.19 144 THR B C 1
ATOM 2805 O O . THR B 1 144 ? 4.023 -14.609 -5.387 1 95.19 144 THR B O 1
ATOM 2808 N N . ALA B 1 145 ? 4.766 -14.078 -7.41 1 97.62 145 ALA B N 1
ATOM 2809 C CA . ALA B 1 145 ? 4.723 -15.438 -7.934 1 97.62 145 ALA B CA 1
ATOM 2810 C C . ALA B 1 145 ? 6.125 -16.031 -8.047 1 97.62 145 ALA B C 1
ATOM 2812 O O . ALA B 1 145 ? 7.012 -15.422 -8.656 1 97.62 145 ALA B O 1
ATOM 2813 N N . ILE B 1 146 ? 6.324 -17.141 -7.457 1 96.38 146 ILE B N 1
ATOM 2814 C CA . ILE B 1 146 ? 7.559 -17.922 -7.566 1 96.38 146 ILE B CA 1
ATOM 2815 C C . ILE B 1 146 ? 7.344 -19.109 -8.5 1 96.38 146 ILE B C 1
ATOM 2817 O O . ILE B 1 146 ? 6.59 -20.031 -8.172 1 96.38 146 ILE B O 1
ATOM 2821 N N . LEU B 1 147 ? 8.023 -19.078 -9.602 1 97.56 147 LEU B N 1
ATOM 2822 C CA . LEU B 1 147 ? 7.895 -20.156 -10.586 1 97.56 147 LEU B CA 1
ATOM 2823 C C . LEU B 1 147 ? 9 -21.188 -10.414 1 97.56 147 LEU B C 1
ATOM 2825 O O . LEU B 1 147 ? 10.164 -20.828 -10.203 1 97.56 147 LEU B O 1
ATOM 2829 N N . GLU B 1 148 ? 8.641 -22.406 -10.438 1 97.06 148 GLU B N 1
ATOM 2830 C CA . GLU B 1 148 ? 9.594 -23.516 -10.469 1 97.06 148 GLU B CA 1
ATOM 2831 C C . GLU B 1 148 ? 9.797 -24.016 -11.898 1 97.06 148 GLU B C 1
ATOM 2833 O O . GLU B 1 148 ? 8.867 -24.531 -12.523 1 97.06 148 GLU B O 1
ATOM 2838 N N . VAL B 1 149 ? 11.016 -23.922 -12.312 1 97.44 149 VAL B N 1
ATOM 2839 C CA . VAL B 1 149 ? 11.312 -24.203 -13.719 1 97.44 149 VAL B CA 1
ATOM 2840 C C . VAL B 1 149 ? 12.219 -25.422 -13.828 1 97.44 149 VAL B C 1
ATOM 2842 O O . VAL B 1 149 ? 13.25 -25.5 -13.148 1 97.44 149 VAL B O 1
ATOM 2845 N N . GLU B 1 150 ? 11.773 -26.375 -14.594 1 95.56 150 GLU B N 1
ATOM 2846 C CA . GLU B 1 150 ? 12.539 -27.562 -14.953 1 95.56 150 GLU B CA 1
ATOM 2847 C C . GLU B 1 150 ? 12.648 -27.719 -16.469 1 95.56 150 GLU B C 1
ATOM 2849 O O . GLU B 1 150 ? 11.641 -27.75 -17.172 1 95.56 150 GLU B O 1
ATOM 2854 N N . ASP B 1 151 ? 13.891 -27.781 -16.922 1 93.56 151 ASP B N 1
ATOM 2855 C CA . ASP B 1 151 ? 14.148 -27.953 -18.344 1 93.56 151 ASP B CA 1
ATOM 2856 C C . ASP B 1 151 ? 13.422 -26.891 -19.156 1 93.56 151 ASP B C 1
ATOM 2858 O O . ASP B 1 151 ? 12.781 -27.203 -20.172 1 93.56 151 ASP B O 1
ATOM 2862 N N . GLY B 1 152 ? 13.328 -25.672 -18.594 1 93.25 152 GLY B N 1
ATOM 2863 C CA . GLY B 1 152 ? 12.789 -24.516 -19.312 1 93.25 152 GLY B CA 1
ATOM 2864 C C . GLY B 1 152 ? 11.289 -24.375 -19.156 1 93.25 152 GLY B C 1
ATOM 2865 O O . GLY B 1 152 ? 10.711 -23.359 -19.547 1 93.25 152 GLY B O 1
ATOM 2866 N N . ALA B 1 153 ? 10.664 -25.422 -18.609 1 97.31 153 ALA B N 1
ATOM 2867 C CA . ALA B 1 153 ? 9.211 -25.391 -18.438 1 97.31 153 ALA B CA 1
ATOM 2868 C C . ALA B 1 153 ? 8.828 -25.125 -16.984 1 97.31 153 ALA B C 1
ATOM 2870 O O . ALA B 1 153 ? 9.5 -25.578 -16.062 1 97.31 153 ALA B O 1
ATOM 2871 N N . VAL B 1 154 ? 7.75 -24.406 -16.828 1 98.38 154 VAL B N 1
ATOM 2872 C CA . VAL B 1 154 ? 7.227 -24.188 -15.477 1 98.38 154 VAL B CA 1
ATOM 2873 C C . VAL B 1 154 ? 6.406 -25.391 -15.031 1 98.38 154 VAL B C 1
ATOM 2875 O O . VAL B 1 154 ? 5.418 -25.75 -15.68 1 98.38 154 VAL B O 1
ATOM 2878 N N . THR B 1 155 ? 6.828 -26 -13.906 1 97.31 155 THR B N 1
ATOM 2879 C CA . THR B 1 155 ? 6.199 -27.25 -13.484 1 97.31 155 THR B CA 1
ATOM 2880 C C . THR B 1 155 ? 5.566 -27.078 -12.102 1 97.31 155 THR B C 1
ATOM 2882 O O . THR B 1 155 ? 4.953 -28.016 -11.578 1 97.31 155 THR B O 1
ATOM 2885 N N . GLY B 1 156 ? 5.707 -26.031 -11.516 1 97.12 156 GLY B N 1
ATOM 2886 C CA . GLY B 1 156 ? 5.145 -25.672 -10.219 1 97.12 156 GLY B CA 1
ATOM 2887 C C . GLY B 1 156 ? 5.254 -24.203 -9.914 1 97.12 156 GLY B C 1
ATOM 2888 O O . GLY B 1 156 ? 5.867 -23.438 -10.664 1 97.12 156 GLY B O 1
ATOM 2889 N N . PHE B 1 157 ? 4.609 -23.797 -8.812 1 97.88 157 PHE B N 1
ATOM 2890 C CA . PHE B 1 157 ? 4.652 -22.375 -8.438 1 97.88 157 PHE B CA 1
ATOM 2891 C C . PHE B 1 157 ? 4.148 -22.188 -7.016 1 97.88 157 PHE B C 1
ATOM 2893 O O . PHE B 1 157 ? 3.553 -23.094 -6.43 1 97.88 157 PHE B O 1
ATOM 2900 N N . LYS B 1 158 ? 4.406 -21.062 -6.527 1 96.88 158 LYS B N 1
ATOM 2901 C CA . LYS B 1 158 ? 3.873 -20.562 -5.266 1 96.88 158 LYS B CA 1
ATOM 2902 C C . LYS B 1 158 ? 3.578 -19.062 -5.359 1 96.88 158 LYS B C 1
ATOM 2904 O O . LYS B 1 158 ? 4.359 -18.312 -5.938 1 96.88 158 LYS B O 1
ATOM 2909 N N . VAL B 1 159 ? 2.451 -18.672 -4.875 1 97.69 159 VAL B N 1
ATOM 2910 C CA . VAL B 1 159 ? 2.092 -17.25 -4.863 1 97.69 159 VAL B CA 1
ATOM 2911 C C . VAL B 1 159 ? 2.086 -16.734 -3.43 1 97.69 159 VAL B C 1
ATOM 2913 O O . VAL B 1 159 ? 1.508 -17.359 -2.537 1 97.69 159 VAL B O 1
ATOM 2916 N N . GLU B 1 160 ? 2.791 -15.633 -3.238 1 94.94 160 GLU B N 1
ATOM 2917 C CA . GLU B 1 160 ? 2.893 -15 -1.928 1 94.94 160 GLU B CA 1
ATOM 2918 C C . GLU B 1 160 ? 2.145 -13.672 -1.9 1 94.94 160 GLU B C 1
ATOM 2920 O O . GLU B 1 160 ? 2.146 -12.93 -2.887 1 94.94 160 GLU B O 1
ATOM 2925 N N . GLY B 1 161 ? 1.499 -13.336 -0.732 1 94.06 161 GLY B N 1
ATOM 2926 C CA . GLY B 1 161 ? 0.724 -12.125 -0.527 1 94.06 161 GLY B CA 1
ATOM 2927 C C . GLY B 1 161 ? -0.741 -12.391 -0.239 1 94.06 161 GLY B C 1
ATOM 2928 O O . GLY B 1 161 ? -1.335 -13.305 -0.813 1 94.06 161 GLY B O 1
ATOM 2929 N N . VAL B 1 162 ? -1.347 -11.602 0.523 1 92.62 162 VAL B N 1
ATOM 2930 C CA . VAL B 1 162 ? -2.705 -11.836 0.999 1 92.62 162 VAL B CA 1
ATOM 2931 C C . VAL B 1 162 ? -3.695 -11.648 -0.147 1 92.62 162 VAL B C 1
ATOM 2933 O O . VAL B 1 162 ? -4.832 -12.125 -0.082 1 92.62 162 VAL B O 1
ATOM 2936 N N . LEU B 1 163 ? -3.236 -11.023 -1.251 1 96.88 163 LEU B N 1
ATOM 2937 C CA . LEU B 1 163 ? -4.125 -10.742 -2.371 1 96.88 163 LEU B CA 1
ATOM 2938 C C . LEU B 1 163 ? -3.74 -11.57 -3.594 1 96.88 163 LEU B C 1
ATOM 2940 O O . LEU B 1 163 ? -4.035 -11.188 -4.727 1 96.88 163 LEU B O 1
ATOM 2944 N N . GLY B 1 164 ? -3.131 -12.664 -3.453 1 97.62 164 GLY B N 1
ATOM 2945 C CA . GLY B 1 164 ? -2.539 -13.414 -4.547 1 97.62 164 GLY B CA 1
ATOM 2946 C C . GLY B 1 164 ? -3.51 -14.383 -5.203 1 97.62 164 GLY B C 1
ATOM 2947 O O . GLY B 1 164 ? -3.148 -15.094 -6.145 1 97.62 164 GLY B O 1
ATOM 2948 N N . GLN B 1 165 ? -4.793 -14.438 -4.809 1 97.31 165 GLN B N 1
ATOM 2949 C CA . GLN B 1 165 ? -5.742 -15.477 -5.207 1 97.31 165 GLN B CA 1
ATOM 2950 C C . GLN B 1 165 ? -5.918 -15.508 -6.723 1 97.31 165 GLN B C 1
ATOM 2952 O O . GLN B 1 165 ? -5.922 -16.578 -7.328 1 97.31 165 GLN B O 1
ATOM 2957 N N . MET B 1 166 ? -6.062 -14.406 -7.312 1 97.38 166 MET B N 1
ATOM 2958 C CA . MET B 1 166 ? -6.301 -14.344 -8.75 1 97.38 166 MET B CA 1
ATOM 2959 C C . MET B 1 166 ? -5.121 -14.922 -9.523 1 97.38 166 MET B C 1
ATOM 2961 O O . MET B 1 166 ? -5.305 -15.68 -10.484 1 97.38 166 MET B O 1
ATOM 2965 N N . VAL B 1 167 ? -3.902 -14.562 -9.102 1 98.44 167 VAL B N 1
ATOM 2966 C CA . VAL B 1 167 ? -2.695 -15.07 -9.742 1 98.44 167 VAL B CA 1
ATOM 2967 C C . VAL B 1 167 ? -2.584 -16.578 -9.508 1 98.44 167 VAL B C 1
ATOM 2969 O O . VAL B 1 167 ? -2.256 -17.328 -10.43 1 98.44 167 VAL B O 1
ATOM 2972 N N . ASP B 1 168 ? -2.912 -16.938 -8.336 1 97.81 168 ASP B N 1
ATOM 2973 C CA . ASP B 1 168 ? -2.891 -18.359 -7.977 1 97.81 168 ASP B CA 1
ATOM 2974 C C . ASP B 1 168 ? -3.82 -19.172 -8.883 1 97.81 168 ASP B C 1
ATOM 2976 O O . ASP B 1 168 ? -3.412 -20.188 -9.445 1 97.81 168 ASP B O 1
ATOM 2980 N N . GLU B 1 169 ? -5.027 -18.75 -9.023 1 97.5 169 GLU B N 1
ATOM 2981 C CA . GLU B 1 169 ? -6.016 -19.438 -9.852 1 97.5 169 GLU B CA 1
ATOM 2982 C C . GLU B 1 169 ? -5.562 -19.5 -11.312 1 97.5 169 GLU B C 1
ATOM 2984 O O . GLU B 1 169 ? -5.75 -20.516 -11.977 1 97.5 169 GLU B O 1
ATOM 2989 N N . HIS B 1 170 ? -5.02 -18.438 -11.742 1 98.06 170 HIS B N 1
ATOM 2990 C CA . HIS B 1 170 ? -4.539 -18.391 -13.117 1 98.06 170 HIS B CA 1
ATOM 2991 C C . HIS B 1 170 ? -3.424 -19.406 -13.352 1 98.06 170 HIS B C 1
ATOM 2993 O O . HIS B 1 170 ? -3.457 -20.156 -14.328 1 98.06 170 HIS B O 1
ATOM 2999 N N . LEU B 1 171 ? -2.484 -19.453 -12.438 1 98.25 171 LEU B N 1
ATOM 3000 C CA . LEU B 1 171 ? -1.354 -20.375 -12.578 1 98.25 171 LEU B CA 1
ATOM 3001 C C . LEU B 1 171 ? -1.789 -21.812 -12.375 1 98.25 171 LEU B C 1
ATOM 3003 O O . LEU B 1 171 ? -1.249 -22.734 -13 1 98.25 171 LEU B O 1
ATOM 3007 N N . GLU B 1 172 ? -2.736 -22 -11.492 1 97.56 172 GLU B N 1
ATOM 3008 C CA . GLU B 1 172 ? -3.293 -23.344 -11.328 1 97.56 172 GLU B CA 1
ATOM 3009 C C . GLU B 1 172 ? -3.873 -23.859 -12.641 1 97.56 172 GLU B C 1
ATOM 3011 O O . GLU B 1 172 ? -3.713 -25.031 -12.977 1 97.56 172 GLU B O 1
ATOM 3016 N N . GLY B 1 173 ? -4.527 -23.031 -13.328 1 97.12 173 GLY B N 1
ATOM 3017 C CA . GLY B 1 173 ? -5.09 -23.438 -14.609 1 97.12 173 GLY B CA 1
ATOM 3018 C C . GLY B 1 173 ? -4.039 -23.625 -15.688 1 97.12 173 GLY B C 1
ATOM 3019 O O . GLY B 1 173 ? -4.117 -24.562 -16.469 1 97.12 173 GLY B O 1
ATOM 3020 N N . LEU B 1 174 ? -3.1 -22.766 -15.711 1 97 174 LEU B N 1
ATOM 3021 C CA . LEU B 1 174 ? -2.107 -22.719 -16.781 1 97 174 LEU B CA 1
ATOM 3022 C C . LEU B 1 174 ? -1.049 -23.797 -16.594 1 97 174 LEU B C 1
ATOM 3024 O O . LEU B 1 174 ? -0.595 -24.406 -17.562 1 97 174 LEU B O 1
ATOM 3028 N N . VAL B 1 175 ? -0.645 -24.031 -15.328 1 97 175 VAL B N 1
ATOM 3029 C CA . VAL B 1 175 ? 0.523 -24.859 -15.039 1 97 175 VAL B CA 1
ATOM 3030 C C . VAL B 1 175 ? 0.087 -26.141 -14.32 1 97 175 VAL B C 1
ATOM 3032 O O . VAL B 1 175 ? 0.552 -27.234 -14.656 1 97 175 VAL B O 1
ATOM 3035 N N . GLY B 1 176 ? -0.768 -26.016 -13.367 1 96.12 176 GLY B N 1
ATOM 3036 C CA . GLY B 1 176 ? -1.045 -27.094 -12.438 1 96.12 176 GLY B CA 1
ATOM 3037 C C . GLY B 1 176 ? 0.094 -27.359 -11.469 1 96.12 176 GLY B C 1
ATOM 3038 O O . GLY B 1 176 ? 0.828 -26.453 -11.102 1 96.12 176 GLY B O 1
ATOM 3039 N N . PHE B 1 177 ? 0.124 -28.625 -10.961 1 96.5 177 PHE B N 1
ATOM 3040 C CA . PHE B 1 177 ? 1.147 -29 -9.992 1 96.5 177 PHE B CA 1
ATOM 3041 C C . PHE B 1 177 ? 1.874 -30.266 -10.438 1 96.5 177 PHE B C 1
ATOM 3043 O O . PHE B 1 177 ? 1.376 -31.016 -11.289 1 96.5 177 PHE B O 1
ATOM 3050 N N . PRO B 1 178 ? 3.078 -30.438 -9.93 1 96.06 178 PRO B N 1
ATOM 3051 C CA . PRO B 1 178 ? 3.834 -31.641 -10.336 1 96.06 178 PRO B CA 1
ATOM 3052 C C . PRO B 1 178 ? 3.229 -32.938 -9.789 1 96.06 178 PRO B C 1
ATOM 3054 O O . PRO B 1 178 ? 2.43 -32.906 -8.852 1 96.06 178 PRO B O 1
ATOM 3057 N N . GLU B 1 179 ? 3.672 -34.031 -10.398 1 95.56 179 GLU B N 1
ATOM 3058 C CA . GLU B 1 179 ? 3.33 -35.344 -9.883 1 95.56 179 GLU B CA 1
ATOM 3059 C C . GLU B 1 179 ? 4.016 -35.625 -8.547 1 95.56 179 GLU B C 1
ATOM 3061 O O . GLU B 1 179 ? 5.125 -35.125 -8.305 1 95.56 179 GLU B O 1
ATOM 3066 N N . PRO B 1 180 ? 3.293 -36.406 -7.754 1 95.5 180 PRO B N 1
ATOM 3067 C CA . PRO B 1 180 ? 3.939 -36.75 -6.48 1 95.5 180 PRO B CA 1
ATOM 3068 C C . PRO B 1 180 ? 5.289 -37.438 -6.668 1 95.5 180 PRO B C 1
ATOM 3070 O O . PRO B 1 180 ? 5.469 -38.188 -7.605 1 95.5 180 PRO B O 1
ATOM 3073 N N . ASP B 1 181 ? 6.164 -37.062 -5.77 1 94.62 181 ASP B N 1
ATOM 3074 C CA . ASP B 1 181 ? 7.508 -37.625 -5.723 1 94.62 181 ASP B CA 1
ATOM 3075 C C . ASP B 1 181 ? 7.969 -37.812 -4.281 1 94.62 181 ASP B C 1
ATOM 3077 O O . ASP B 1 181 ? 7.82 -36.938 -3.441 1 94.62 181 ASP B O 1
ATOM 3081 N N . PRO B 1 182 ? 8.508 -39.031 -4.008 1 92.19 182 PRO B N 1
ATOM 3082 C CA . PRO B 1 182 ? 8.945 -39.312 -2.641 1 92.19 182 PRO B CA 1
ATOM 3083 C C . PRO B 1 182 ? 9.984 -38.312 -2.127 1 92.19 182 PRO B C 1
ATOM 3085 O O . PRO B 1 182 ? 10.156 -38.156 -0.914 1 92.19 182 PRO B O 1
ATOM 3088 N N . ASP B 1 183 ? 10.688 -37.656 -3.057 1 91 183 ASP B N 1
ATOM 3089 C CA . ASP B 1 183 ? 11.75 -36.75 -2.662 1 91 183 ASP B CA 1
ATOM 3090 C C . ASP B 1 183 ? 11.18 -35.375 -2.303 1 91 183 ASP B C 1
ATOM 3092 O O . ASP B 1 183 ? 11.891 -34.531 -1.775 1 91 183 ASP B O 1
ATOM 3096 N N . PHE B 1 184 ? 9.852 -35.219 -2.598 1 92.5 184 PHE B N 1
ATOM 3097 C CA . PHE B 1 184 ? 9.219 -33.938 -2.287 1 92.5 184 PHE B CA 1
ATOM 3098 C C . PHE B 1 184 ? 8.844 -33.875 -0.812 1 92.5 184 PHE B C 1
ATOM 3100 O O . PHE B 1 184 ? 8.453 -34.875 -0.213 1 92.5 184 PHE B O 1
ATOM 3107 N N . GLY B 1 185 ? 9.102 -32.75 -0.27 1 89.88 185 GLY B N 1
ATOM 3108 C CA . GLY B 1 185 ? 8.586 -32.562 1.073 1 89.88 185 GLY B CA 1
ATOM 3109 C C . GLY B 1 185 ? 7.078 -32.656 1.159 1 89.88 185 GLY B C 1
ATOM 3110 O O . GLY B 1 185 ? 6.379 -32.5 0.159 1 89.88 185 GLY B O 1
ATOM 3111 N N . GLU B 1 186 ? 6.516 -32.844 2.322 1 90.94 186 GLU B N 1
ATOM 3112 C CA . GLU B 1 186 ? 5.094 -33.062 2.564 1 90.94 186 GLU B CA 1
ATOM 3113 C C . GLU B 1 186 ? 4.266 -31.844 2.199 1 90.94 186 GLU B C 1
ATOM 3115 O O . GLU B 1 186 ? 3.096 -31.953 1.832 1 90.94 186 GLU B O 1
ATOM 3120 N N . ALA B 1 187 ? 4.828 -30.719 2.232 1 94.56 187 ALA B N 1
ATOM 3121 C CA . ALA B 1 187 ? 4.082 -29.469 2.053 1 94.56 187 ALA B CA 1
ATOM 3122 C C . ALA B 1 187 ? 4.02 -29.078 0.581 1 94.56 187 ALA B C 1
ATOM 3124 O O . ALA B 1 187 ? 3.283 -28.156 0.208 1 94.56 187 ALA B O 1
ATOM 3125 N N . VAL B 1 188 ? 4.758 -29.766 -0.262 1 95 188 VAL B N 1
ATOM 3126 C CA . VAL B 1 188 ? 4.777 -29.438 -1.687 1 95 188 VAL B CA 1
ATOM 3127 C C . VAL B 1 188 ? 3.443 -29.828 -2.322 1 95 188 VAL B C 1
ATOM 3129 O O . VAL B 1 188 ? 3.016 -30.984 -2.229 1 95 188 VAL B O 1
ATOM 3132 N N . PRO B 1 189 ? 2.811 -28.859 -2.939 1 96.38 189 PRO B N 1
ATOM 3133 C CA . PRO B 1 189 ? 1.572 -29.234 -3.631 1 96.38 189 PRO B CA 1
ATOM 3134 C C . PRO B 1 189 ? 1.812 -30.141 -4.836 1 96.38 189 PRO B C 1
ATOM 3136 O O . PRO B 1 189 ? 2.732 -29.891 -5.621 1 96.38 189 PRO B O 1
ATOM 3139 N N . VAL B 1 190 ? 1.055 -31.188 -4.941 1 97.38 190 VAL B N 1
ATOM 3140 C CA . VAL B 1 190 ? 1.168 -32.156 -6.027 1 97.38 190 VAL B CA 1
ATOM 3141 C C . VAL B 1 190 ? -0.222 -32.5 -6.555 1 97.38 190 VAL B C 1
ATOM 3143 O O . VAL B 1 190 ? -1.231 -32.188 -5.918 1 97.38 190 VAL B O 1
ATOM 3146 N N . MET B 1 191 ? -0.219 -33.031 -7.723 1 97 191 MET B N 1
ATOM 3147 C CA . MET B 1 191 ? -1.462 -33.562 -8.289 1 97 191 MET B CA 1
ATOM 3148 C C . MET B 1 191 ? -1.203 -34.812 -9.125 1 97 191 MET B C 1
ATOM 3150 O O . MET B 1 191 ? -0.112 -34.969 -9.672 1 97 191 MET B O 1
ATOM 3154 N N . ARG B 1 192 ? -2.174 -35.688 -9.141 1 96.62 192 ARG B N 1
ATOM 3155 C CA . ARG B 1 192 ? -2.111 -36.844 -10 1 96.62 192 ARG B CA 1
ATOM 3156 C C . ARG B 1 192 ? -2.844 -36.594 -11.312 1 96.62 192 ARG B C 1
ATOM 3158 O O . ARG B 1 192 ? -4.07 -36.719 -11.383 1 96.62 192 ARG B O 1
ATOM 3165 N N . ARG B 1 193 ? -2.016 -36.312 -12.266 1 93.19 193 ARG B N 1
ATOM 3166 C CA . ARG B 1 193 ? -2.57 -35.969 -13.562 1 93.19 193 ARG B CA 1
ATOM 3167 C C . ARG B 1 193 ? -3.381 -37.125 -14.141 1 93.19 193 ARG B C 1
ATOM 3169 O O . ARG B 1 193 ? -2.922 -38.281 -14.148 1 93.19 193 ARG B O 1
ATOM 3176 N N . GLY B 1 194 ? -4.566 -36.781 -14.617 1 91.5 194 GLY B N 1
ATOM 3177 C CA . GLY B 1 194 ? -5.43 -37.781 -15.234 1 91.5 194 GLY B CA 1
ATOM 3178 C C . GLY B 1 194 ? -6.34 -38.469 -14.242 1 91.5 194 GLY B C 1
ATOM 3179 O O . GLY B 1 194 ? -7.234 -39.219 -14.633 1 91.5 194 GLY B O 1
ATOM 3180 N N . ASP B 1 195 ? -6.105 -38.281 -12.945 1 94.5 195 ASP B N 1
ATOM 3181 C CA . ASP B 1 195 ? -6.922 -38.906 -11.906 1 94.5 195 ASP B CA 1
ATOM 3182 C C . ASP B 1 195 ? -8.109 -38.031 -11.539 1 94.5 195 ASP B C 1
ATOM 3184 O O . ASP B 1 195 ? -7.953 -37.031 -10.836 1 94.5 195 ASP B O 1
ATOM 3188 N N . PRO B 1 196 ? -9.258 -38.375 -11.969 1 94.31 196 PRO B N 1
ATOM 3189 C CA . PRO B 1 196 ? -10.438 -37.531 -11.711 1 94.31 196 PRO B CA 1
ATOM 3190 C C . PRO B 1 196 ? -10.805 -37.469 -10.227 1 94.31 196 PRO B C 1
ATOM 3192 O O . PRO B 1 196 ? -11.633 -36.656 -9.836 1 94.31 196 PRO B O 1
ATOM 3195 N N . ASP B 1 197 ? -10.172 -38.344 -9.398 1 95.31 197 ASP B N 1
ATOM 3196 C CA . ASP B 1 197 ? -10.469 -38.344 -7.969 1 95.31 197 ASP B CA 1
ATOM 3197 C C . ASP B 1 197 ? -9.492 -37.469 -7.207 1 95.31 197 ASP B C 1
ATOM 3199 O O . ASP B 1 197 ? -9.648 -37.25 -6.004 1 95.31 197 ASP B O 1
ATOM 3203 N N . ASP B 1 198 ? -8.508 -37 -7.918 1 96.75 198 ASP B N 1
ATOM 3204 C CA . ASP B 1 198 ? -7.57 -36.062 -7.293 1 96.75 198 ASP B CA 1
ATOM 3205 C C . ASP B 1 198 ? -8.133 -34.656 -7.273 1 96.75 198 ASP B C 1
ATOM 3207 O O . ASP B 1 198 ? -8.312 -34.031 -8.328 1 96.75 198 ASP B O 1
ATOM 3211 N N . GLU B 1 199 ? -8.312 -34.125 -6.109 1 96.06 199 GLU B N 1
ATOM 3212 C CA . GLU B 1 199 ? -8.961 -32.844 -5.953 1 96.06 199 GLU B CA 1
ATOM 3213 C C . GLU B 1 199 ? -8.133 -31.719 -6.586 1 96.06 199 GLU B C 1
ATOM 3215 O O . GLU B 1 199 ? -8.68 -30.781 -7.164 1 96.06 199 GLU B O 1
ATOM 3220 N N . MET B 1 200 ? -6.859 -31.844 -6.449 1 96.69 200 MET B N 1
ATOM 3221 C CA . MET B 1 200 ? -5.988 -30.812 -7.008 1 96.69 200 MET B CA 1
ATOM 3222 C C . MET B 1 200 ? -6.027 -30.828 -8.531 1 96.69 200 MET B C 1
ATOM 3224 O O . MET B 1 200 ? -6 -29.781 -9.18 1 96.69 200 MET B O 1
ATOM 3228 N N . PHE B 1 201 ? -6.082 -32 -9.086 1 97.06 201 PHE B N 1
ATOM 3229 C CA . PHE B 1 201 ? -6.18 -32.125 -10.531 1 97.06 201 PHE B CA 1
ATOM 3230 C C . PHE B 1 201 ? -7.504 -31.562 -11.039 1 97.06 201 PHE B C 1
ATOM 3232 O O . PHE B 1 201 ? -7.535 -30.828 -12.023 1 97.06 201 PHE B O 1
ATOM 3239 N N . VAL B 1 202 ? -8.531 -31.828 -10.359 1 96.62 202 VAL B N 1
ATOM 3240 C CA . VAL B 1 202 ? -9.844 -31.344 -10.75 1 96.62 202 VAL B CA 1
AT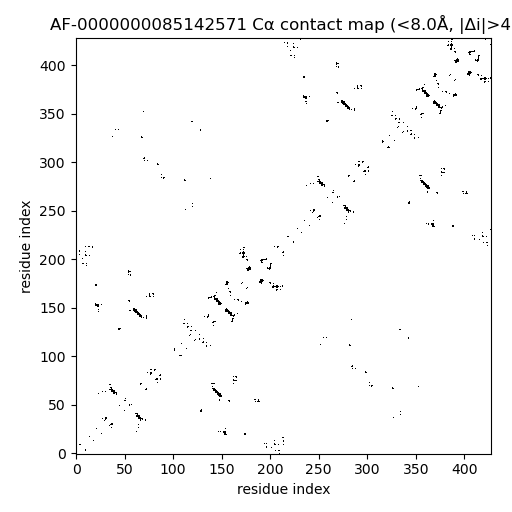OM 3241 C C . VAL B 1 202 ? -9.875 -29.812 -10.656 1 96.62 202 VAL B C 1
ATOM 3243 O O . VAL B 1 202 ? -10.43 -29.141 -11.531 1 96.62 202 VAL B O 1
ATOM 3246 N N . ARG B 1 203 ? -9.305 -29.281 -9.656 1 96.56 203 ARG B N 1
ATOM 3247 C CA . ARG B 1 203 ? -9.211 -27.828 -9.508 1 96.56 203 ARG B CA 1
ATOM 3248 C C . ARG B 1 203 ? -8.43 -27.203 -10.664 1 96.56 203 ARG B C 1
ATOM 3250 O O . ARG B 1 203 ? -8.828 -26.172 -11.203 1 96.56 203 ARG B O 1
ATOM 3257 N N . HIS B 1 204 ? -7.34 -27.875 -10.953 1 97.19 204 HIS B N 1
ATOM 3258 C CA . HIS B 1 204 ? -6.566 -27.453 -12.117 1 97.19 204 HIS B CA 1
ATOM 3259 C C . HIS B 1 204 ? -7.434 -27.391 -13.367 1 97.19 204 HIS B C 1
ATOM 3261 O O . HIS B 1 204 ? -7.426 -26.406 -14.094 1 97.19 204 HIS B O 1
ATOM 3267 N N . LEU B 1 205 ? -8.227 -28.406 -13.594 1 96.94 205 LEU B N 1
ATOM 3268 C CA . LEU B 1 205 ? -9.07 -28.484 -14.781 1 96.94 205 LEU B CA 1
ATOM 3269 C C . LEU B 1 205 ? -10.117 -27.375 -14.773 1 96.94 205 LEU B C 1
ATOM 3271 O O . LEU B 1 205 ? -10.398 -26.766 -15.805 1 96.94 205 LEU B O 1
ATOM 3275 N N . ARG B 1 206 ? -10.688 -27.172 -13.633 1 96.81 206 ARG B N 1
ATOM 3276 C CA . ARG B 1 206 ? -11.703 -26.125 -13.523 1 96.81 206 ARG B CA 1
ATOM 3277 C C . ARG B 1 206 ? -11.133 -24.75 -13.867 1 96.81 206 ARG B C 1
ATOM 3279 O O . ARG B 1 206 ? -11.75 -23.984 -14.602 1 96.81 206 ARG B O 1
ATOM 3286 N N . HIS B 1 207 ? -9.984 -24.469 -13.375 1 96.69 207 HIS B N 1
ATOM 3287 C CA . HIS B 1 207 ? -9.344 -23.203 -13.672 1 96.69 207 HIS B CA 1
ATOM 3288 C C . HIS B 1 207 ? -8.93 -23.125 -15.133 1 96.69 207 HIS B C 1
ATOM 3290 O O . HIS B 1 207 ? -9.07 -22.078 -15.773 1 96.69 207 HIS B O 1
ATOM 3296 N N . ALA B 1 208 ? -8.43 -24.203 -15.641 1 96.56 208 ALA B N 1
ATOM 3297 C CA . ALA B 1 208 ? -8.055 -24.25 -17.047 1 96.56 208 ALA B CA 1
ATOM 3298 C C . ALA B 1 208 ? -9.258 -23.984 -17.953 1 96.56 208 ALA B C 1
ATOM 3300 O O . ALA B 1 208 ? -9.148 -23.266 -18.953 1 96.56 208 ALA B O 1
ATOM 3301 N N . ALA B 1 209 ? -10.336 -24.531 -17.578 1 95.62 209 ALA B N 1
ATOM 3302 C CA . ALA B 1 209 ? -11.562 -24.328 -18.344 1 95.62 209 ALA B CA 1
ATOM 3303 C C . ALA B 1 209 ? -12.008 -22.859 -18.297 1 95.62 209 ALA B C 1
ATOM 3305 O O . ALA B 1 209 ? -12.383 -22.281 -19.312 1 95.62 209 ALA B O 1
ATOM 3306 N N . ARG B 1 210 ? -11.969 -22.312 -17.188 1 94.12 210 ARG B N 1
ATOM 3307 C CA . ARG B 1 210 ? -12.359 -20.922 -17 1 94.12 210 ARG B CA 1
ATOM 3308 C C . ARG B 1 210 ? -11.484 -19.984 -17.844 1 94.12 210 ARG B C 1
ATOM 3310 O O . ARG B 1 210 ? -11.945 -18.953 -18.312 1 94.12 210 ARG B O 1
ATOM 3317 N N . LEU B 1 211 ? -10.242 -20.438 -18 1 92.81 211 LEU B N 1
ATOM 3318 C CA . LEU B 1 211 ? -9.289 -19.641 -18.766 1 92.81 211 LEU B CA 1
ATOM 3319 C C . LEU B 1 211 ? -9.391 -19.922 -20.25 1 92.81 211 LEU B C 1
ATOM 3321 O O . LEU B 1 211 ? -8.703 -19.297 -21.062 1 92.81 211 LEU B O 1
ATOM 3325 N N . GLY B 1 212 ? -10.141 -20.906 -20.594 1 92 212 GLY B N 1
ATOM 3326 C CA . GLY B 1 212 ? -10.32 -21.281 -21.984 1 92 212 GLY B CA 1
ATOM 3327 C C . GLY B 1 212 ? -9.172 -22.109 -22.531 1 92 212 GLY B C 1
ATOM 3328 O O . GLY B 1 212 ? -8.922 -22.109 -23.734 1 92 212 GLY B O 1
ATOM 3329 N N . LEU B 1 213 ? -8.539 -22.75 -21.641 1 93.94 213 LEU B N 1
ATOM 3330 C CA . LEU B 1 213 ? -7.367 -23.5 -22.078 1 93.94 213 LEU B CA 1
ATOM 3331 C C . LEU B 1 213 ? -7.742 -24.938 -22.453 1 93.94 213 LEU B C 1
ATOM 3333 O O . LEU B 1 213 ? -6.953 -25.641 -23.078 1 93.94 213 LEU B O 1
ATOM 3337 N N . ILE B 1 214 ? -8.867 -25.359 -21.969 1 94 214 ILE B N 1
ATOM 3338 C CA . ILE B 1 214 ? -9.406 -26.656 -22.344 1 94 214 ILE B CA 1
ATOM 3339 C C . ILE B 1 214 ? -10.891 -26.531 -22.703 1 94 214 ILE B C 1
ATOM 3341 O O . ILE B 1 214 ? -11.531 -25.531 -22.344 1 94 214 ILE B O 1
#

Organism: Micrococcus luteus (strain ATCC 4698 / DSM 20030 / JCM 1464 / CCM 169 / CCUG 5858 / IAM 1056 / NBRC 3333 / NCIMB 9278 / NCTC 2665 / VKM Ac-2230) (NCBI:txid465515)

Secondary structure (DSSP, 8-state):
------HHHHHHHHHHH-PPPPBHHHHHHHHHHHH--EEE-GGGSTTTTTTT-TTS-TTSEEEEEEE--HHHHHHHHHHHHSSHHHHHHHHHHHHHHHHHHHHHSTT---HHHHHHHIIIIIS-GGGHHHHHHHHHHHHTS-EEEEEEEETTEEEEEEEESTT-HHHHHHHHHHT--PPP-TTS-TTS----TT-TT-HHHHHHHHHHHHTT--/------HHHHHHHHHHH-PPPPBHHHHHHHHHHHH--EEE-GGGSTTTTTTT-TTS-TTSEEEEEEE--HHHHHHHHHHHHSSHHHHHHHHHHHHHHHHHHHHHSTT---HHHHHHHIIIIIS-GGGHHHHHHHHHHHHTS-EEEEEEEETTEEEEEEEESTT-HHHHHHHHHHT--PPP-TTS-TTS----TT-TT-HHHHHHHHHHHHTT--